Protein AF-0000000084994428 (afdb_homodimer)

Sequence (404 aa):
MSQIVPEIYVPPLRFSMVQPSLYRGAYPREVNFKFLETLQLKTIISLTPNPITKETDPELYNFAKENQIQLIHLECAQSGKGKKRGVPLDYEIAIQGLQYIIHNQYQPVYVHCYNGGQVTSLMVACLRKLQFWSAISIFNEFINFTTNITVNDRSFVDGFHGEIHINHDDKVDWLWVGVSKHVVGHHPKFQFIDKNKSMNSIMSQIVPEIYVPPLRFSMVQPSLYRGAYPREVNFKFLETLQLKTIISLTPNPITKETDPELYNFAKENQIQLIHLECAQSGKGKKRGVPLDYEIAIQGLQYIIHNQYQPVYVHCYNGGQVTSLMVACLRKLQFWSAISIFNEFINFTTNITVNDRSFVDGFHGEIHINHDDKVDWLWVGVSKHVVGHHPKFQFIDKNKSMNSI

Nearest PDB structures (foldseek):
  7moe-assembly2_B  TM=9.541E-01  e=5.232E-15  Arabidopsis thaliana
  7mod-assembly1_A  TM=9.399E-01  e=3.797E-15  Arabidopsis thaliana
  7moj-assembly2_B  TM=9.409E-01  e=4.316E-15  Arabidopsis thaliana
  7mom-assembly1_A  TM=9.406E-01  e=2.011E-14  Arabidopsis thaliana
  6byf-assembly3_C  TM=9.256E-01  e=1.065E-13  Saccharomyces cerevisiae S288C

Radius of gyration: 21.97 Å; Cα contacts (8 Å, |Δi|>4): 698; chains: 2; bounding box: 67×73×59 Å

pLDDT: mean 89.73, std 15.8, range [27.36, 98.94]

InterPro domains:
  IPR004861 Atypical dual-specificity phosphatase Siw14-like [PF03162] (9-175)
  IPR029021 Protein-tyrosine phosphatase-like [G3DSA:3.90.190.10] (9-162)
  IPR029021 Protein-tyrosine phosphatase-like [SSF52799] (10-150)

Organism: Candida dubliniensis (strain CD36 / ATCC MYA-646 / CBS 7987 / NCPF 3949 / NRRL Y-17841) (NCBI:txid573826)

Solvent-accessible surface area (backbone atoms only — not comparable to full-atom values): 22190 Å² total; per-residue (Å²): 128,81,76,74,70,63,82,62,30,29,64,35,53,65,51,44,40,74,47,86,57,30,32,37,14,15,50,74,49,78,75,18,45,72,37,50,58,60,62,59,41,33,24,36,40,38,45,31,70,66,67,82,33,69,85,76,33,42,66,60,35,49,52,28,58,76,60,64,28,45,80,42,69,44,76,17,57,60,86,68,90,85,41,66,87,74,35,45,66,53,62,69,57,46,47,55,52,46,49,52,71,47,25,45,92,37,52,22,32,38,39,20,15,76,65,16,25,68,68,36,33,50,50,52,35,48,51,36,50,76,61,35,39,31,69,68,48,39,51,54,55,36,43,36,55,29,95,67,79,51,71,48,55,52,50,50,57,74,61,54,54,49,72,44,70,40,47,80,91,39,42,39,79,73,68,53,58,90,51,50,69,69,48,59,73,58,37,91,52,44,44,78,42,59,54,76,63,56,62,66,76,102,129,82,76,77,69,64,82,64,31,29,63,37,53,65,49,44,40,72,47,86,57,30,32,39,14,16,49,74,49,78,76,17,45,71,36,52,58,58,64,58,42,33,24,36,38,37,46,31,68,67,67,80,32,70,84,76,33,41,66,60,35,48,53,28,58,76,59,63,29,46,79,42,69,42,77,17,59,60,86,70,86,86,38,67,86,74,35,46,67,52,62,69,57,46,46,54,52,46,49,52,72,48,25,46,91,37,51,22,32,39,38,20,15,75,65,17,23,65,68,34,33,51,50,52,36,49,51,37,52,75,60,35,40,31,69,68,49,38,50,54,55,38,42,35,54,28,96,68,79,52,72,50,54,51,50,50,56,72,63,55,54,49,74,44,70,41,47,81,92,40,42,40,80,74,68,52,59,89,53,53,68,69,47,59,75,58,37,92,50,44,46,78,42,58,55,76,64,58,62,65,76,103

Secondary structure (DSSP, 8-state):
-----PPPB-PPTT-EEEETTEEEESPP-GGGHHHHHTTT-SEEEE-SSS---TTT-HHHHHHHHHTTPEEEE-----SSTT-GGG-S--HHHHHHHHHHHTBGGG-SEEEE-SSSSHHHHHHHHHHHHHTTB-HHHHHHHHHHS-S---HHHHHHHHH--EEEEE-TTTB-TTTTTT--HHHHHT-SSEEEEEHHHHSTT-/-----PPPB-PPTT-EEEETTEEEESPP-GGGHHHHHTTT-SEEEEEESS---TTT-HHHHHHHHHTTPEEEEEE---SSTT-GGG-S--HHHHHHHHHHHTBGGG-SEEEE-SSSSHHHHHHHHHHHHHTTB-HHHHHHHHHHS-S---HHHHHHHHH--EEEEE-TTTB-TTTTTT--HHHHHT-SSEEEEETTTTTTT-

Structure (mmCIF, N/CA/C/O backbone):
data_AF-0000000084994428-model_v1
#
loop_
_entity.id
_entity.type
_entity.pdbx_description
1 polymer Protein-tyrosine-phosphatase
#
loop_
_atom_site.group_PDB
_atom_site.id
_atom_site.type_symbol
_atom_site.label_atom_id
_atom_site.label_alt_id
_atom_site.label_comp_id
_atom_site.label_asym_id
_atom_site.label_entity_id
_atom_site.label_seq_id
_atom_site.pdbx_PDB_ins_code
_atom_site.Cartn_x
_atom_site.Cartn_y
_atom_site.Cartn_z
_atom_site.occupancy
_atom_site.B_iso_or_equiv
_atom_site.auth_seq_id
_atom_site.auth_comp_id
_atom_site.auth_asym_id
_atom_site.auth_atom_id
_atom_site.pdbx_PDB_model_num
ATOM 1 N N . MET A 1 1 ? 35.781 16.734 4.363 1 30.73 1 MET A N 1
ATOM 2 C CA . MET A 1 1 ? 34.781 15.93 5.066 1 30.73 1 MET A CA 1
ATOM 3 C C . MET A 1 1 ? 33.844 15.242 4.082 1 30.73 1 MET A C 1
ATOM 5 O O . MET A 1 1 ? 33.188 15.906 3.279 1 30.73 1 MET A O 1
ATOM 9 N N . SER A 1 2 ? 34.125 14.094 3.688 1 37.88 2 SER A N 1
ATOM 10 C CA . SER A 1 2 ? 33.5 13.391 2.57 1 37.88 2 SER A CA 1
ATOM 11 C C . SER A 1 2 ? 32 13.359 2.711 1 37.88 2 SER A C 1
ATOM 13 O O . SER A 1 2 ? 31.469 12.953 3.75 1 37.88 2 SER A O 1
ATOM 15 N N . GLN A 1 3 ? 31.25 14.234 2.182 1 42.91 3 GLN A N 1
ATOM 16 C CA . GLN A 1 3 ? 29.797 14.328 2.232 1 42.91 3 GLN A CA 1
ATOM 17 C C . GLN A 1 3 ? 29.156 12.969 1.994 1 42.91 3 GLN A C 1
ATOM 19 O O . GLN A 1 3 ? 29.266 12.406 0.904 1 42.91 3 GLN A O 1
ATOM 24 N N . ILE A 1 4 ? 29.25 12.062 2.926 1 49.28 4 ILE A N 1
ATOM 25 C CA . ILE A 1 4 ? 28.594 10.766 2.775 1 49.28 4 ILE A CA 1
ATOM 26 C C . ILE A 1 4 ? 27.156 10.961 2.293 1 49.28 4 ILE A C 1
ATOM 28 O O . ILE A 1 4 ? 26.344 11.555 2.992 1 49.28 4 ILE A O 1
ATOM 32 N N . VAL A 1 5 ? 27.047 11.102 1.068 1 52.62 5 VAL A N 1
ATOM 33 C CA . VAL A 1 5 ? 25.719 11.141 0.458 1 52.62 5 VAL A CA 1
ATOM 34 C C . VAL A 1 5 ? 24.938 9.875 0.832 1 52.62 5 VAL A C 1
ATOM 36 O O . VAL A 1 5 ? 25.391 8.758 0.555 1 52.62 5 VAL A O 1
ATOM 39 N N . PRO A 1 6 ? 24.016 10.016 1.7 1 60.22 6 PRO A N 1
ATOM 40 C CA . PRO A 1 6 ? 23.266 8.828 2.117 1 60.22 6 PRO A CA 1
ATOM 41 C C . PRO A 1 6 ? 22.766 7.996 0.935 1 60.22 6 PRO A C 1
ATOM 43 O O . PRO A 1 6 ? 22.562 8.531 -0.155 1 60.22 6 PRO A O 1
ATOM 46 N N . GLU A 1 7 ? 22.969 6.711 0.986 1 72.81 7 GLU A N 1
ATOM 47 C CA . GLU A 1 7 ? 22.453 5.816 -0.048 1 72.81 7 GLU A CA 1
ATOM 48 C C . GLU A 1 7 ? 20.984 6.07 -0.314 1 72.81 7 GLU A C 1
ATOM 50 O O . GLU A 1 7 ? 20.188 6.227 0.622 1 72.81 7 GLU A O 1
ATOM 55 N N . ILE A 1 8 ? 20.531 6.477 -1.466 1 90 8 ILE A N 1
ATOM 56 C CA . ILE A 1 8 ? 19.203 6.773 -1.997 1 90 8 ILE A CA 1
ATOM 57 C C . ILE A 1 8 ? 18.5 5.477 -2.354 1 90 8 ILE A C 1
ATOM 59 O O . ILE A 1 8 ? 19.094 4.574 -2.947 1 90 8 ILE A O 1
ATOM 63 N N . TYR A 1 9 ? 17.328 5.371 -1.815 1 95.12 9 TYR A N 1
ATOM 64 C CA . TYR A 1 9 ? 16.531 4.172 -2.084 1 95.12 9 TYR A CA 1
ATOM 65 C C . TYR A 1 9 ? 15.766 4.309 -3.391 1 95.12 9 TYR A C 1
ATOM 67 O O . TYR A 1 9 ? 15.164 5.352 -3.658 1 95.12 9 TYR A O 1
ATOM 75 N N . VAL A 1 10 ? 15.805 3.256 -4.176 1 97.75 10 VAL A N 1
ATOM 76 C CA . VAL A 1 10 ? 15.086 3.178 -5.445 1 97.75 10 VAL A CA 1
ATOM 77 C C . VAL A 1 10 ? 14.219 1.921 -5.473 1 97.75 10 VAL A C 1
ATOM 79 O O . VAL A 1 10 ? 14.68 0.854 -5.891 1 97.75 10 VAL A O 1
ATOM 82 N N . PRO A 1 11 ? 12.992 2.012 -5.035 1 98.12 11 PRO A N 1
ATOM 83 C CA . PRO A 1 11 ? 12.117 0.849 -5.168 1 98.12 11 PRO A CA 1
ATOM 84 C C . PRO A 1 11 ? 11.883 0.45 -6.625 1 98.12 11 PRO A C 1
ATOM 86 O O . PRO A 1 11 ? 12.102 1.258 -7.531 1 98.12 11 PRO A O 1
ATOM 89 N N . PRO A 1 12 ? 11.523 -0.781 -6.809 1 98.44 12 PRO A N 1
ATOM 90 C CA . PRO A 1 12 ? 11.141 -1.149 -8.172 1 98.44 12 PRO A CA 1
ATOM 91 C C . PRO A 1 12 ? 9.984 -0.306 -8.711 1 98.44 12 PRO A C 1
ATOM 93 O O . PRO A 1 12 ? 9.188 0.227 -7.934 1 98.44 12 PRO A O 1
ATOM 96 N N . LEU A 1 13 ? 9.906 -0.212 -10.016 1 97.19 13 LEU A N 1
ATOM 97 C CA . LEU A 1 13 ? 8.797 0.493 -10.656 1 97.19 13 LEU A CA 1
ATOM 98 C C . LEU A 1 13 ? 7.461 -0.057 -10.18 1 97.19 13 LEU A C 1
ATOM 100 O O . LEU A 1 13 ? 7.285 -1.273 -10.078 1 97.19 13 LEU A O 1
ATOM 104 N N . ARG A 1 14 ? 6.492 0.838 -9.836 1 96.88 14 ARG A N 1
ATOM 105 C CA . ARG A 1 14 ? 5.133 0.516 -9.406 1 96.88 14 ARG A CA 1
ATOM 106 C C . ARG A 1 14 ? 5.145 -0.258 -8.094 1 96.88 14 ARG A C 1
ATOM 108 O O . ARG A 1 14 ? 4.277 -1.102 -7.852 1 96.88 14 ARG A O 1
ATOM 115 N N . PHE A 1 15 ? 6.164 -0.01 -7.355 1 98.5 15 PHE A N 1
ATOM 116 C CA . PHE A 1 15 ? 6.23 -0.6 -6.023 1 98.5 15 PHE A CA 1
ATOM 117 C C . PHE A 1 15 ? 5.09 -0.086 -5.148 1 98.5 15 PHE A C 1
ATOM 119 O O . PHE A 1 15 ? 4.777 1.105 -5.168 1 98.5 15 PHE A O 1
ATOM 126 N N . SER A 1 16 ? 4.531 -0.97 -4.355 1 98.25 16 SER A N 1
ATOM 127 C CA . SER A 1 16 ? 3.523 -0.595 -3.371 1 98.25 16 SER A CA 1
ATOM 128 C C . SER A 1 16 ? 3.371 -1.669 -2.299 1 98.25 16 SER A C 1
ATOM 130 O O . SER A 1 16 ? 3.578 -2.854 -2.566 1 98.25 16 SER A O 1
ATOM 132 N N . MET A 1 17 ? 3.086 -1.23 -1.151 1 98.38 17 MET A N 1
ATOM 133 C CA . MET A 1 17 ? 2.654 -2.17 -0.12 1 98.38 17 MET A CA 1
ATOM 134 C C . MET A 1 17 ? 1.171 -2.492 -0.264 1 98.38 17 MET A C 1
ATOM 136 O O . MET A 1 17 ? 0.335 -1.587 -0.289 1 98.38 17 MET A O 1
ATOM 140 N N . VAL A 1 18 ? 0.851 -3.738 -0.378 1 98.62 18 VAL A N 1
ATOM 141 C CA . VAL A 1 18 ? -0.523 -4.184 -0.583 1 98.62 18 VAL A CA 1
ATOM 142 C C . VAL A 1 18 ? -1.185 -4.457 0.767 1 98.62 18 VAL A C 1
ATOM 144 O O . VAL A 1 18 ? -2.326 -4.055 0.999 1 98.62 18 VAL A O 1
ATOM 147 N N . GLN A 1 19 ? -0.523 -5.168 1.596 1 98.25 19 GLN A N 1
ATOM 148 C CA . GLN A 1 19 ? -0.841 -5.562 2.965 1 98.25 19 GLN A CA 1
ATOM 149 C C . GLN A 1 19 ? 0.418 -5.633 3.822 1 98.25 19 GLN A C 1
ATOM 151 O O . GLN A 1 19 ? 1.534 -5.613 3.301 1 98.25 19 GLN A O 1
ATOM 156 N N . PRO A 1 20 ? 0.237 -5.625 5.129 1 97.12 20 PRO A N 1
ATOM 157 C CA . PRO A 1 20 ? 1.444 -5.848 5.93 1 97.12 20 PRO A CA 1
ATOM 158 C C . PRO A 1 20 ? 2.246 -7.059 5.461 1 97.12 20 PRO A C 1
ATOM 160 O O . PRO A 1 20 ? 1.717 -8.172 5.41 1 97.12 20 PRO A O 1
ATOM 163 N N . SER A 1 21 ? 3.475 -6.832 5.055 1 97.69 21 SER A N 1
ATOM 164 C CA . SER A 1 21 ? 4.441 -7.852 4.66 1 97.69 21 SER A CA 1
ATOM 165 C C . SER A 1 21 ? 4.137 -8.391 3.266 1 97.69 21 SER A C 1
ATOM 167 O O . SER A 1 21 ? 4.574 -9.484 2.91 1 97.69 21 SER A O 1
ATOM 169 N N . LEU A 1 22 ? 3.283 -7.727 2.535 1 98.81 22 LEU A N 1
ATOM 170 C CA . LEU A 1 22 ? 3.023 -8.062 1.138 1 98.81 22 LEU A CA 1
ATOM 171 C C . LEU A 1 22 ? 3.266 -6.852 0.238 1 98.81 22 LEU A C 1
ATOM 173 O O . LEU A 1 22 ? 2.619 -5.816 0.396 1 98.81 22 LEU A O 1
ATOM 177 N N . TYR A 1 23 ? 4.152 -7.074 -0.724 1 98.88 23 TYR A N 1
ATOM 178 C CA . TYR A 1 23 ? 4.543 -5.992 -1.62 1 98.88 23 TYR A CA 1
ATOM 179 C C . TYR A 1 23 ? 4.375 -6.406 -3.078 1 98.88 23 TYR A C 1
ATOM 181 O O . TYR A 1 23 ? 4.453 -7.59 -3.408 1 98.88 23 TYR A O 1
ATOM 189 N N . ARG A 1 24 ? 4.148 -5.395 -3.893 1 98.81 24 ARG A N 1
ATOM 190 C CA . ARG A 1 24 ? 4.004 -5.625 -5.324 1 98.81 24 ARG A CA 1
ATOM 191 C C . ARG A 1 24 ? 4.895 -4.676 -6.121 1 98.81 24 ARG A C 1
ATOM 193 O O . ARG A 1 24 ? 5.285 -3.615 -5.625 1 98.81 24 ARG A O 1
ATOM 200 N N . GLY A 1 25 ? 5.18 -5.07 -7.371 1 98.5 25 GLY A N 1
ATOM 201 C CA . GLY A 1 25 ? 5.891 -4.145 -8.242 1 98.5 25 GLY A CA 1
ATOM 202 C C . GLY A 1 25 ? 6.41 -4.797 -9.508 1 98.5 25 GLY A C 1
ATOM 203 O O . GLY A 1 25 ? 5.848 -5.793 -9.977 1 98.5 25 GLY A O 1
ATOM 204 N N . ALA A 1 26 ? 7.402 -4.137 -10.062 1 98.38 26 ALA A N 1
ATOM 205 C CA . ALA A 1 26 ? 8.031 -4.59 -11.297 1 98.38 26 ALA A CA 1
ATOM 206 C C . ALA A 1 26 ? 9.234 -5.484 -11.008 1 98.38 26 ALA A C 1
ATOM 208 O O . ALA A 1 26 ? 9.602 -5.684 -9.844 1 98.38 26 ALA A O 1
ATOM 209 N N . TYR A 1 27 ? 9.727 -6.008 -12.062 1 98.69 27 TYR A N 1
ATOM 210 C CA . TYR A 1 27 ? 10.914 -6.852 -12.008 1 98.69 27 TYR A CA 1
ATOM 211 C C . TYR A 1 27 ? 12.07 -6.125 -11.336 1 98.69 27 TYR A C 1
ATOM 213 O O . TYR A 1 27 ? 12.461 -5.031 -11.766 1 98.69 27 TYR A O 1
ATOM 221 N N . PRO A 1 28 ? 12.625 -6.699 -10.297 1 98.69 28 PRO A N 1
ATOM 222 C CA . PRO A 1 28 ? 13.719 -6.031 -9.602 1 98.69 28 PRO A CA 1
ATOM 223 C C . PRO A 1 28 ? 14.992 -5.949 -10.445 1 98.69 28 PRO A C 1
ATOM 225 O O . PRO A 1 28 ? 15.352 -6.914 -11.125 1 98.69 28 PRO A O 1
ATOM 228 N N . ARG A 1 29 ? 15.57 -4.844 -10.375 1 98.12 29 ARG A N 1
ATOM 229 C CA . ARG A 1 29 ? 16.875 -4.613 -10.977 1 98.12 29 ARG A CA 1
ATOM 230 C C . ARG A 1 29 ? 17.906 -4.254 -9.914 1 98.12 29 ARG A C 1
ATOM 232 O O . ARG A 1 29 ? 17.562 -3.998 -8.758 1 98.12 29 ARG A O 1
ATOM 239 N N . GLU A 1 30 ? 19.172 -4.238 -10.242 1 98.06 30 GLU A N 1
ATOM 240 C CA . GLU A 1 30 ? 20.266 -4.016 -9.297 1 98.06 30 GLU A CA 1
ATOM 241 C C . GLU A 1 30 ? 20.062 -2.721 -8.516 1 98.06 30 GLU A C 1
ATOM 243 O O . GLU A 1 30 ? 20.328 -2.666 -7.312 1 98.06 30 GLU A O 1
ATOM 248 N N . VAL A 1 31 ? 19.594 -1.696 -9.18 1 97.56 31 VAL A N 1
ATOM 249 C CA . VAL A 1 31 ? 19.422 -0.388 -8.562 1 97.56 31 VAL A CA 1
ATOM 250 C C . VAL A 1 31 ? 18.375 -0.485 -7.441 1 97.56 31 VAL A C 1
ATOM 252 O O . VAL A 1 31 ? 18.312 0.388 -6.574 1 97.56 31 VAL A O 1
ATOM 255 N N . ASN A 1 32 ? 17.531 -1.566 -7.457 1 98.44 32 ASN A N 1
ATOM 256 C CA . ASN A 1 32 ? 16.469 -1.723 -6.484 1 98.44 32 ASN A CA 1
ATOM 257 C C . ASN A 1 32 ? 16.938 -2.496 -5.254 1 98.44 32 ASN A C 1
ATOM 259 O O . ASN A 1 32 ? 16.219 -2.574 -4.254 1 98.44 32 ASN A O 1
ATOM 263 N N . PHE A 1 33 ? 18.094 -3.119 -5.305 1 98.12 33 PHE A N 1
ATOM 264 C CA . PHE A 1 33 ? 18.469 -4.141 -4.332 1 98.12 33 PHE A CA 1
ATOM 265 C C . PHE A 1 33 ? 18.641 -3.529 -2.947 1 98.12 33 PHE A C 1
ATOM 267 O O . PHE A 1 33 ? 18.219 -4.113 -1.949 1 98.12 33 PHE A O 1
ATOM 274 N N . LYS A 1 34 ? 19.266 -2.367 -2.875 1 96.06 34 LYS A N 1
ATOM 275 C CA . LYS A 1 34 ? 19.453 -1.729 -1.575 1 96.06 34 LYS A CA 1
ATOM 276 C C . LYS A 1 34 ? 18.109 -1.473 -0.89 1 96.06 34 LYS A C 1
ATOM 278 O O . LYS A 1 34 ? 17.969 -1.698 0.313 1 96.06 34 LYS A O 1
ATOM 283 N N . PHE A 1 35 ? 17.172 -0.994 -1.654 1 97.69 35 PHE A N 1
ATOM 284 C CA . PHE A 1 35 ? 15.82 -0.788 -1.132 1 97.69 35 PHE A CA 1
ATOM 285 C C . PHE A 1 35 ? 15.195 -2.111 -0.71 1 97.69 35 PHE A C 1
ATOM 287 O O . PHE A 1 35 ? 14.641 -2.219 0.384 1 97.69 35 PHE A O 1
ATOM 294 N N . LEU A 1 36 ? 15.305 -3.148 -1.552 1 98.38 36 LEU A N 1
ATOM 295 C CA . LEU A 1 36 ? 14.664 -4.434 -1.298 1 98.38 36 LEU A CA 1
ATOM 296 C C . LEU A 1 36 ? 15.242 -5.09 -0.047 1 98.38 36 LEU A C 1
ATOM 298 O O . LEU A 1 36 ? 14.531 -5.801 0.667 1 98.38 36 LEU A O 1
ATOM 302 N N . GLU A 1 37 ? 16.5 -4.836 0.28 1 97.19 37 GLU A N 1
ATOM 303 C CA . GLU A 1 37 ? 17.109 -5.363 1.492 1 97.19 37 GLU A CA 1
ATOM 304 C C . GLU A 1 37 ? 16.375 -4.887 2.74 1 97.19 37 GLU A C 1
ATOM 306 O O . GLU A 1 37 ? 16.281 -5.621 3.729 1 97.19 37 GLU A O 1
ATOM 311 N N . THR A 1 38 ? 15.836 -3.697 2.646 1 96.06 38 THR A N 1
ATOM 312 C CA . THR A 1 38 ? 15.188 -3.129 3.82 1 96.06 38 THR A CA 1
ATOM 313 C C . THR A 1 38 ? 13.883 -3.867 4.125 1 96.06 38 THR A C 1
ATOM 315 O O . THR A 1 38 ? 13.359 -3.781 5.238 1 96.06 38 THR A O 1
ATOM 318 N N . LEU A 1 39 ? 13.32 -4.594 3.189 1 97.62 39 LEU A N 1
ATOM 319 C CA . LEU A 1 39 ? 12.039 -5.266 3.35 1 97.62 39 LEU A CA 1
ATOM 320 C C . LEU A 1 39 ? 12.219 -6.629 4.008 1 97.62 39 LEU A C 1
ATOM 322 O O . LEU A 1 39 ? 11.242 -7.238 4.457 1 97.62 39 LEU A O 1
ATOM 326 N N . GLN A 1 40 ? 13.492 -7.117 3.977 1 97.81 40 GLN A N 1
ATOM 327 C CA . GLN A 1 40 ? 13.805 -8.414 4.559 1 97.81 40 GLN A CA 1
ATOM 328 C C . GLN A 1 40 ? 12.867 -9.492 4.027 1 97.81 40 GLN A C 1
ATOM 330 O O . GLN A 1 40 ? 12.289 -10.266 4.805 1 97.81 40 GLN A O 1
ATOM 335 N N . LEU A 1 41 ? 12.781 -9.555 2.771 1 98.75 41 LEU A N 1
ATOM 336 C CA . LEU A 1 41 ? 11.883 -10.469 2.088 1 98.75 41 LEU A CA 1
ATOM 337 C C . LEU A 1 41 ? 12.258 -11.922 2.383 1 98.75 41 LEU A C 1
ATOM 339 O O . LEU A 1 41 ? 13.438 -12.25 2.475 1 98.75 41 LEU A O 1
ATOM 343 N N . LYS A 1 42 ? 11.273 -12.727 2.479 1 98.88 42 LYS A N 1
ATOM 344 C CA . LYS A 1 42 ? 11.469 -14.172 2.529 1 98.88 42 LYS A CA 1
ATOM 345 C C . LYS A 1 42 ? 11.188 -14.812 1.171 1 98.88 42 LYS A C 1
ATOM 347 O O . LYS A 1 42 ? 11.805 -15.82 0.818 1 98.88 42 LYS A O 1
ATOM 352 N N . THR A 1 43 ? 10.266 -14.227 0.416 1 98.94 43 THR A N 1
ATOM 353 C CA . THR A 1 43 ? 9.82 -14.82 -0.843 1 98.94 43 THR A CA 1
ATOM 354 C C . THR A 1 43 ? 9.68 -13.75 -1.923 1 98.94 43 THR A C 1
ATOM 356 O O . THR A 1 43 ? 9.156 -12.664 -1.662 1 98.94 43 THR A O 1
ATOM 359 N N . ILE A 1 44 ? 10.148 -14.023 -3.076 1 98.94 44 ILE A N 1
ATOM 360 C CA . ILE A 1 44 ? 9.828 -13.273 -4.285 1 98.94 44 ILE A CA 1
ATOM 361 C C . ILE A 1 44 ? 9.055 -14.164 -5.258 1 98.94 44 ILE A C 1
ATOM 363 O O . ILE A 1 44 ? 9.516 -15.25 -5.621 1 98.94 44 ILE A O 1
ATOM 367 N N . ILE A 1 45 ? 7.891 -13.773 -5.594 1 98.88 45 ILE A N 1
ATOM 368 C CA . ILE A 1 45 ? 7.078 -14.461 -6.59 1 98.88 45 ILE A CA 1
ATOM 369 C C . ILE A 1 45 ? 7.199 -13.75 -7.938 1 98.88 45 ILE A C 1
ATOM 371 O O . ILE A 1 45 ? 6.816 -12.586 -8.07 1 98.88 45 ILE A O 1
ATOM 375 N N . SER A 1 46 ? 7.672 -14.469 -8.906 1 98.69 46 SER A N 1
ATOM 376 C CA . SER A 1 46 ? 7.852 -13.914 -10.242 1 98.69 46 SER A CA 1
ATOM 377 C C . SER A 1 46 ? 6.773 -14.414 -11.203 1 98.69 46 SER A C 1
ATOM 379 O O . SER A 1 46 ? 6.715 -15.609 -11.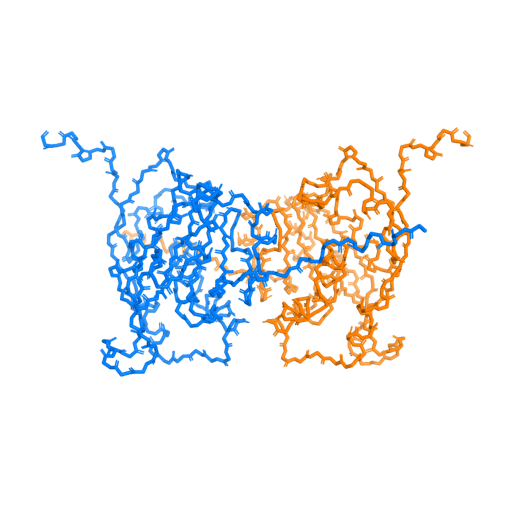508 1 98.69 46 SER A O 1
ATOM 381 N N . LEU A 1 47 ? 5.93 -13.539 -11.625 1 97.81 47 LEU A N 1
ATOM 382 C CA . LEU A 1 47 ? 4.945 -13.805 -12.672 1 97.81 47 LEU A CA 1
ATOM 383 C C . LEU A 1 47 ? 5.508 -13.453 -14.047 1 97.81 47 LEU A C 1
ATOM 385 O O . LEU A 1 47 ? 5.16 -12.422 -14.617 1 97.81 47 LEU A O 1
ATOM 389 N N . THR A 1 48 ? 6.344 -14.289 -14.547 1 96.31 48 THR A N 1
ATOM 390 C CA . THR A 1 48 ? 7.082 -14.039 -15.781 1 96.31 48 THR A CA 1
ATOM 391 C C . THR A 1 48 ? 7.102 -15.281 -16.672 1 96.31 48 THR A C 1
ATOM 393 O O . THR A 1 48 ? 6.859 -16.391 -16.188 1 96.31 48 THR A O 1
ATOM 396 N N . PRO A 1 49 ? 7.367 -15.133 -17.953 1 93.88 49 PRO A N 1
ATOM 397 C CA . PRO A 1 49 ? 7.422 -16.297 -18.844 1 93.88 49 PRO A CA 1
ATOM 398 C C . PRO A 1 49 ? 8.562 -17.25 -18.5 1 93.88 49 PRO A C 1
ATOM 400 O O . PRO A 1 49 ? 8.438 -18.453 -18.688 1 93.88 49 PRO A O 1
ATOM 403 N N . ASN A 1 50 ? 9.703 -16.688 -17.984 1 94.19 50 ASN A N 1
ATOM 404 C CA . ASN A 1 50 ? 10.883 -17.5 -17.688 1 94.19 50 ASN A CA 1
ATOM 405 C C . ASN A 1 50 ? 11.297 -17.375 -16.234 1 94.19 50 ASN A C 1
ATOM 407 O O . ASN A 1 50 ? 11.148 -16.312 -15.633 1 94.19 50 ASN A O 1
ATOM 411 N N . PRO A 1 51 ? 11.875 -18.438 -15.703 1 96.06 51 PRO A N 1
ATOM 412 C CA . PRO A 1 51 ? 12.312 -18.391 -14.305 1 96.06 51 PRO A CA 1
ATOM 413 C C . PRO A 1 51 ? 13.602 -17.594 -14.117 1 96.06 51 PRO A C 1
ATOM 415 O O . PRO A 1 51 ? 14.367 -17.422 -15.07 1 96.06 51 PRO A O 1
ATOM 418 N N . ILE A 1 52 ? 13.773 -17.094 -12.906 1 97 52 ILE A N 1
ATOM 419 C CA . ILE A 1 52 ? 15.023 -16.453 -12.508 1 97 52 ILE A CA 1
ATOM 420 C C . ILE A 1 52 ? 16.016 -17.516 -12.055 1 97 52 ILE A C 1
ATOM 422 O O . ILE A 1 52 ? 15.797 -18.219 -11.062 1 97 52 ILE A O 1
ATOM 426 N N . THR A 1 53 ? 17.078 -17.688 -12.742 1 97.69 53 THR A N 1
ATOM 427 C CA . THR A 1 53 ? 18.141 -18.641 -12.445 1 97.69 53 THR A CA 1
ATOM 428 C C . THR A 1 53 ? 19.5 -17.953 -12.539 1 97.69 53 THR A C 1
ATOM 430 O O . THR A 1 53 ? 19.594 -16.797 -12.953 1 97.69 53 THR A O 1
ATOM 433 N N . LYS A 1 54 ? 20.484 -18.688 -12.086 1 97.5 54 LYS A N 1
ATOM 434 C CA . LYS A 1 54 ? 21.828 -18.172 -12.203 1 97.5 54 LYS A CA 1
ATOM 435 C C . LYS A 1 54 ? 22.172 -17.844 -13.656 1 97.5 54 LYS A C 1
ATOM 437 O O . LYS A 1 54 ? 22.938 -16.906 -13.93 1 97.5 54 LYS A O 1
ATOM 442 N N . GLU A 1 55 ? 21.609 -18.531 -14.586 1 97.31 55 GLU A N 1
ATOM 443 C CA . GLU A 1 55 ? 21.875 -18.375 -16.016 1 97.31 55 GLU A CA 1
ATOM 444 C C . GLU A 1 55 ? 21.062 -17.219 -16.594 1 97.31 55 GLU A C 1
ATOM 446 O O . GLU A 1 55 ? 21.594 -16.406 -17.359 1 97.31 55 GLU A O 1
ATOM 451 N N . THR A 1 56 ? 19.781 -17.078 -16.266 1 96.44 56 THR A N 1
ATOM 452 C CA . THR A 1 56 ? 18.891 -16.125 -16.906 1 96.44 56 THR A CA 1
ATOM 453 C C . THR A 1 56 ? 19.062 -14.734 -16.297 1 96.44 56 THR A C 1
ATOM 455 O O . THR A 1 56 ? 18.906 -13.719 -16.969 1 96.44 56 THR A O 1
ATOM 458 N N . ASP A 1 57 ? 19.312 -14.664 -14.984 1 98 57 ASP A N 1
ATOM 459 C CA . ASP A 1 57 ? 19.531 -13.406 -14.281 1 98 57 ASP A CA 1
ATOM 460 C C . ASP A 1 57 ? 20.422 -13.602 -13.055 1 98 57 ASP A C 1
ATOM 462 O O . ASP A 1 57 ? 19.938 -13.672 -11.93 1 98 57 ASP A O 1
ATOM 466 N N . PRO A 1 58 ? 21.688 -13.641 -13.273 1 98.25 58 PRO A N 1
ATOM 467 C CA . PRO A 1 58 ? 22.625 -13.914 -12.172 1 98.25 58 PRO A CA 1
ATOM 468 C C . PRO A 1 58 ? 22.547 -12.867 -11.062 1 98.25 58 PRO A C 1
ATOM 470 O O . PRO A 1 58 ? 22.734 -13.195 -9.883 1 98.25 58 PRO A O 1
ATOM 473 N N . GLU A 1 59 ? 22.328 -11.648 -11.383 1 98.44 59 GLU A N 1
ATOM 474 C CA . GLU A 1 59 ? 22.297 -10.586 -10.383 1 98.44 59 GLU A CA 1
ATOM 475 C C . GLU A 1 59 ? 21.156 -10.781 -9.391 1 98.44 59 GLU A C 1
ATOM 477 O O . GLU A 1 59 ? 21.391 -10.82 -8.18 1 98.44 59 GLU A O 1
ATOM 482 N N . LEU A 1 60 ? 19.953 -10.93 -9.898 1 98.69 60 LEU A N 1
ATOM 483 C CA . LEU A 1 60 ? 18.812 -11.109 -9.008 1 98.69 60 LEU A CA 1
ATOM 484 C C . LEU A 1 60 ? 18.891 -12.453 -8.289 1 98.69 60 LEU A C 1
ATOM 486 O O . LEU A 1 60 ? 18.516 -12.555 -7.113 1 98.69 60 LEU A O 1
ATOM 490 N N . TYR A 1 61 ? 19.359 -13.43 -9 1 98.69 61 TYR A N 1
ATOM 491 C CA . TYR A 1 61 ? 19.516 -14.75 -8.398 1 98.69 61 TYR A CA 1
ATOM 492 C C . TYR A 1 61 ? 20.469 -14.68 -7.203 1 98.69 61 TYR A C 1
ATOM 494 O O . TYR A 1 61 ? 20.156 -15.188 -6.125 1 98.69 61 TYR A O 1
ATOM 502 N N . ASN A 1 62 ? 21.594 -14.078 -7.379 1 98.69 62 ASN A N 1
ATOM 503 C CA . ASN A 1 62 ? 22.594 -13.969 -6.312 1 98.69 62 ASN A CA 1
ATOM 504 C C . ASN A 1 62 ? 22.094 -13.094 -5.168 1 98.69 62 ASN A C 1
ATOM 506 O O . ASN A 1 62 ? 22.344 -13.398 -3.998 1 98.69 62 ASN A O 1
ATOM 510 N N . PHE A 1 63 ? 21.438 -12.031 -5.512 1 98.75 63 PHE A N 1
ATOM 511 C CA . PHE A 1 63 ? 20.812 -11.195 -4.488 1 98.75 63 PHE A CA 1
ATOM 512 C C . PHE A 1 63 ? 19.891 -12.016 -3.596 1 98.75 63 PHE A C 1
ATOM 514 O O . PHE A 1 63 ? 19.969 -11.93 -2.369 1 98.75 63 PHE A O 1
ATOM 521 N N . ALA A 1 64 ? 19.016 -12.797 -4.246 1 98.81 64 ALA A N 1
ATOM 522 C CA . ALA A 1 64 ? 18.062 -13.633 -3.506 1 98.81 64 ALA A CA 1
ATOM 523 C C . ALA A 1 64 ? 18.797 -14.641 -2.631 1 98.81 64 ALA A C 1
ATOM 525 O O . ALA A 1 64 ? 18.469 -14.82 -1.457 1 98.81 64 ALA A O 1
ATOM 526 N N . LYS A 1 65 ? 19.766 -15.281 -3.166 1 98.38 65 LYS A N 1
ATOM 527 C CA . LYS A 1 65 ? 20.547 -16.281 -2.438 1 98.38 65 LYS A CA 1
ATOM 528 C C . LYS A 1 65 ? 21.25 -15.656 -1.236 1 98.38 65 LYS A C 1
ATOM 530 O O . LYS A 1 65 ? 21.172 -16.188 -0.124 1 98.38 65 LYS A O 1
ATOM 535 N N . GLU A 1 66 ? 21.844 -14.555 -1.445 1 98.38 66 GLU A N 1
ATOM 536 C CA . GLU A 1 66 ? 22.609 -13.883 -0.4 1 98.38 66 GLU A CA 1
ATOM 537 C C . GLU A 1 66 ? 21.703 -13.414 0.733 1 98.38 66 GLU A C 1
ATOM 539 O O . GLU A 1 66 ? 22.125 -13.359 1.891 1 98.38 66 GLU A O 1
ATOM 544 N N . ASN A 1 67 ? 20.5 -13.078 0.405 1 98.44 67 ASN A N 1
ATOM 545 C CA . ASN A 1 67 ? 19.562 -12.57 1.402 1 98.44 67 ASN A CA 1
ATOM 546 C C . ASN A 1 67 ? 18.594 -13.656 1.863 1 98.44 67 ASN A C 1
ATOM 548 O O . ASN A 1 67 ? 17.609 -13.367 2.553 1 98.44 67 ASN A O 1
ATOM 552 N N . GLN A 1 68 ? 18.828 -14.922 1.402 1 98.5 68 GLN A N 1
ATOM 553 C CA . GLN A 1 68 ? 18.047 -16.094 1.808 1 98.5 68 GLN A CA 1
ATOM 554 C C . GLN A 1 68 ? 16.578 -15.93 1.419 1 98.5 68 GLN A C 1
ATOM 556 O O . GLN A 1 68 ? 15.688 -16.219 2.221 1 98.5 68 GLN A O 1
ATOM 561 N N . ILE A 1 69 ? 16.391 -15.43 0.219 1 98.81 69 ILE A N 1
ATOM 562 C CA . ILE A 1 69 ? 15.055 -15.234 -0.329 1 98.81 69 ILE A CA 1
ATOM 563 C C . ILE A 1 69 ? 14.695 -16.406 -1.24 1 98.81 69 ILE A C 1
ATOM 565 O O . ILE A 1 69 ? 15.469 -16.781 -2.123 1 98.81 69 ILE A O 1
ATOM 569 N N . GLN A 1 70 ? 13.539 -17 -1.033 1 98.69 70 GLN A N 1
ATOM 570 C CA . GLN A 1 70 ? 13.023 -18.031 -1.922 1 98.69 70 GLN A CA 1
ATOM 571 C C . GLN A 1 70 ? 12.453 -17.422 -3.201 1 98.69 70 GLN A C 1
ATOM 573 O O . GLN A 1 70 ? 11.625 -16.516 -3.146 1 98.69 70 GLN A O 1
ATOM 578 N N . LEU A 1 71 ? 12.906 -17.953 -4.328 1 98.75 71 LEU A N 1
ATOM 579 C CA . LEU A 1 71 ? 12.375 -17.516 -5.613 1 98.75 71 LEU A CA 1
ATOM 580 C C . LEU A 1 71 ? 11.305 -18.469 -6.113 1 98.75 71 LEU A C 1
ATOM 582 O O . LEU A 1 71 ? 11.562 -19.656 -6.312 1 98.75 71 LEU A O 1
ATOM 586 N N . ILE A 1 72 ? 10.102 -18 -6.254 1 98.69 72 ILE A N 1
ATOM 587 C CA . ILE A 1 72 ? 8.977 -18.75 -6.793 1 98.69 72 ILE A CA 1
ATOM 588 C C . ILE A 1 72 ? 8.648 -18.25 -8.195 1 98.69 72 ILE A C 1
ATOM 590 O O . ILE A 1 72 ? 8.422 -17.062 -8.398 1 98.69 72 ILE A O 1
ATOM 594 N N . HIS A 1 73 ? 8.688 -19.156 -9.086 1 98.25 73 HIS A N 1
ATOM 595 C CA . HIS A 1 73 ? 8.328 -18.797 -10.453 1 98.25 73 HIS A CA 1
ATOM 596 C C . HIS A 1 73 ? 6.945 -19.344 -10.812 1 98.25 73 HIS A C 1
ATOM 598 O O . HIS A 1 73 ? 6.688 -20.547 -10.672 1 98.25 73 HIS A O 1
ATOM 604 N N . LEU A 1 74 ? 6.105 -18.547 -11.211 1 97.56 74 LEU A N 1
ATOM 605 C CA . LEU A 1 74 ? 4.809 -18.891 -11.773 1 97.56 74 LEU A CA 1
ATOM 606 C C . LEU A 1 74 ? 4.703 -18.422 -13.227 1 97.56 74 LEU A C 1
ATOM 608 O O . LEU A 1 74 ? 4.645 -17.219 -13.484 1 97.56 74 LEU A O 1
ATOM 612 N N . GLU A 1 75 ? 4.652 -19.297 -14.078 1 94.44 75 GLU A N 1
ATOM 613 C CA . GLU A 1 75 ? 4.789 -19 -15.508 1 94.44 75 GLU A CA 1
ATOM 614 C C . GLU A 1 75 ? 3.547 -18.297 -16.047 1 94.44 75 GLU A C 1
ATOM 616 O O . GLU A 1 75 ? 2.441 -18.844 -15.969 1 94.44 75 GLU A O 1
ATOM 621 N N . CYS A 1 76 ? 3.773 -17.156 -16.453 1 89.31 76 CYS A N 1
ATOM 622 C CA . CYS A 1 76 ? 2.734 -16.375 -17.125 1 89.31 76 CYS A CA 1
ATOM 623 C C . CYS A 1 76 ? 3.186 -15.922 -18.5 1 89.31 76 CYS A C 1
ATOM 625 O O . CYS A 1 76 ? 4.375 -15.68 -18.719 1 89.31 76 CYS A O 1
ATOM 627 N N . ALA A 1 77 ? 2.254 -16.125 -19.406 1 70.19 77 ALA A N 1
ATOM 628 C CA . ALA A 1 77 ? 2.596 -15.727 -20.766 1 70.19 77 ALA A CA 1
ATOM 629 C C . ALA A 1 77 ? 2.709 -14.203 -20.875 1 70.19 77 ALA A C 1
ATOM 631 O O . ALA A 1 77 ? 2.164 -13.477 -20.047 1 70.19 77 ALA A O 1
ATOM 632 N N . GLN A 1 78 ? 3.703 -13.664 -21.797 1 57.09 78 GLN A N 1
ATOM 633 C CA . GLN A 1 78 ? 3.746 -12.227 -22.047 1 57.09 78 GLN A CA 1
ATOM 634 C C . GLN A 1 78 ? 2.42 -11.719 -22.609 1 57.09 78 GLN A C 1
ATOM 636 O O . GLN A 1 78 ? 1.68 -12.477 -23.234 1 57.09 78 GLN A O 1
ATOM 641 N N . SER A 1 79 ? 2 -10.539 -22.188 1 51.72 79 SER A N 1
ATOM 642 C CA . SER A 1 79 ? 0.889 -9.836 -22.812 1 51.72 79 SER A CA 1
ATOM 643 C C . SER A 1 79 ? 1.006 -9.859 -24.344 1 51.72 79 SER A C 1
ATOM 645 O O . SER A 1 79 ? 2.102 -9.719 -24.891 1 51.72 79 SER A O 1
ATOM 647 N N . GLY A 1 80 ? 0.13 -10.547 -25.141 1 45.75 80 GLY A N 1
ATOM 648 C CA . GLY A 1 80 ? 0.026 -10.555 -26.594 1 45.75 80 GLY A CA 1
ATOM 649 C C . GLY A 1 80 ? -0.22 -11.93 -27.172 1 45.75 80 GLY A C 1
ATOM 650 O O . GLY A 1 80 ? -1.087 -12.664 -26.688 1 45.75 80 GLY A O 1
ATOM 651 N N . LYS A 1 81 ? 1.008 -12.719 -27.781 1 45.25 81 LYS A N 1
ATOM 652 C CA . LYS A 1 81 ? 0.969 -13.875 -28.688 1 45.25 81 LYS A CA 1
ATOM 653 C C . LYS A 1 81 ? 0.722 -15.164 -27.906 1 45.25 81 LYS A C 1
ATOM 655 O O . LYS A 1 81 ? 1.399 -15.438 -26.922 1 45.25 81 LYS A O 1
ATOM 660 N N . GLY A 1 82 ? -0.55 -15.844 -28.031 1 46.81 82 GLY A N 1
ATOM 661 C CA . GLY A 1 82 ? -0.982 -17.188 -27.688 1 46.81 82 GLY A CA 1
ATOM 662 C C . GLY A 1 82 ? -1.673 -17.266 -26.328 1 46.81 82 GLY A C 1
ATOM 663 O O . GLY A 1 82 ? -1.655 -18.312 -25.688 1 46.81 82 GLY A O 1
ATOM 664 N N . LYS A 1 83 ? -2.082 -16.109 -25.828 1 54.81 83 LYS A N 1
ATOM 665 C CA . LYS A 1 83 ? -2.76 -15.961 -24.547 1 54.81 83 LYS A CA 1
ATOM 666 C C . LYS A 1 83 ? -4.066 -16.75 -24.531 1 54.81 83 LYS A C 1
ATOM 668 O O . LYS A 1 83 ? -4.875 -16.656 -25.453 1 54.81 83 LYS A O 1
ATOM 673 N N . LYS A 1 84 ? -4.227 -17.641 -23.672 1 53.59 84 LYS A N 1
ATOM 674 C CA . LYS A 1 84 ? -5.539 -18.203 -23.391 1 53.59 84 LYS A CA 1
ATOM 675 C C . LYS A 1 84 ? -6.5 -17.156 -22.844 1 53.59 84 LYS A C 1
ATOM 677 O O . LYS A 1 84 ? -6.152 -16.406 -21.922 1 53.59 84 LYS A O 1
ATOM 682 N N . ARG A 1 85 ? -7.633 -16.891 -23.578 1 58.75 85 ARG A N 1
ATOM 683 C CA . ARG A 1 85 ? -8.781 -16.031 -23.312 1 58.75 85 ARG A CA 1
ATOM 684 C C . ARG A 1 85 ? -8.383 -14.555 -23.312 1 58.75 85 ARG A C 1
ATOM 686 O O . ARG A 1 85 ? -9.039 -13.727 -22.688 1 58.75 85 ARG A O 1
ATOM 693 N N . GLY A 1 86 ? -7.016 -14.211 -23.688 1 67.5 86 GLY A N 1
ATOM 694 C CA . GLY A 1 86 ? -6.621 -12.82 -23.812 1 67.5 86 GLY A CA 1
ATOM 695 C C . GLY A 1 86 ? -6.059 -12.242 -22.531 1 67.5 86 GLY A C 1
ATOM 696 O O . GLY A 1 86 ? -5.918 -11.023 -22.406 1 67.5 86 GLY A O 1
ATOM 697 N N . VAL A 1 87 ? -6.008 -13.07 -21.453 1 78.25 87 VAL A N 1
ATOM 698 C CA . VAL A 1 87 ? -5.438 -12.617 -20.188 1 78.25 87 VAL A CA 1
ATOM 699 C C . VAL A 1 87 ? -4.176 -13.422 -19.875 1 78.25 87 VAL A C 1
ATOM 701 O O . VAL A 1 87 ? -4.145 -14.641 -20.047 1 78.25 87 VAL A O 1
ATOM 704 N N . PRO A 1 88 ? -3.164 -12.773 -19.453 1 83.25 88 PRO A N 1
ATOM 705 C CA . PRO A 1 88 ? -1.854 -13.398 -19.266 1 83.25 88 PRO A CA 1
ATOM 706 C C . PRO A 1 88 ? -1.788 -14.266 -18.016 1 83.25 88 PRO A C 1
ATOM 708 O O . PRO A 1 88 ? -0.749 -14.859 -17.719 1 83.25 88 PRO A O 1
ATOM 711 N N . LEU A 1 89 ? -2.775 -14.398 -17.234 1 87.81 89 LEU A N 1
ATOM 712 C CA . LEU A 1 89 ? -2.84 -15.141 -15.984 1 87.81 89 LEU A CA 1
ATOM 713 C C . LEU A 1 89 ? -4 -16.125 -16 1 87.81 89 LEU A C 1
ATOM 715 O O . LEU A 1 89 ? -5.109 -15.781 -16.406 1 87.81 89 LEU A O 1
ATOM 719 N N . ASP A 1 90 ? -3.748 -17.297 -15.602 1 90.62 90 ASP A N 1
ATOM 720 C CA . ASP A 1 90 ? -4.875 -18.219 -15.484 1 90.62 90 ASP A CA 1
ATOM 721 C C . ASP A 1 90 ? -5.203 -18.5 -14.023 1 90.62 90 ASP A C 1
ATOM 723 O O . ASP A 1 90 ? -4.461 -18.094 -13.125 1 90.62 90 ASP A O 1
ATOM 727 N N . TYR A 1 91 ? -6.355 -19.172 -13.844 1 93.94 91 TYR A N 1
ATOM 728 C CA . TYR A 1 91 ? -6.883 -19.328 -12.492 1 93.94 91 TYR A CA 1
ATOM 729 C C . TYR A 1 91 ? -5.969 -20.219 -11.656 1 93.94 91 TYR A C 1
ATOM 731 O O . TYR A 1 91 ? -5.773 -19.984 -10.461 1 93.94 91 TYR A O 1
ATOM 739 N N . GLU A 1 92 ? -5.414 -21.219 -12.266 1 93.81 92 GLU A N 1
ATOM 740 C CA . GLU A 1 92 ? -4.543 -22.141 -11.547 1 93.81 92 GLU A CA 1
ATOM 741 C C . GLU A 1 92 ? -3.307 -21.422 -11.008 1 93.81 92 GLU A C 1
ATOM 743 O O . GLU A 1 92 ? -2.93 -21.609 -9.852 1 93.81 92 GLU A O 1
ATOM 748 N N . ILE A 1 93 ? -2.729 -20.609 -11.828 1 95.19 93 ILE A N 1
ATOM 749 C CA . ILE A 1 93 ? -1.546 -19.844 -11.438 1 95.19 93 ILE A CA 1
ATOM 750 C C . ILE A 1 93 ? -1.914 -18.844 -10.352 1 95.19 93 ILE A C 1
ATOM 752 O O . ILE A 1 93 ? -1.177 -18.672 -9.375 1 95.19 93 ILE A O 1
ATOM 756 N N . ALA A 1 94 ? -3.029 -18.188 -10.555 1 96.81 94 ALA A N 1
ATOM 757 C CA . ALA A 1 94 ? -3.504 -17.234 -9.555 1 96.81 94 ALA A CA 1
ATOM 758 C C . ALA A 1 94 ? -3.691 -17.906 -8.195 1 96.81 94 ALA A C 1
ATOM 760 O O . ALA A 1 94 ? -3.291 -17.375 -7.164 1 96.81 94 ALA A O 1
ATOM 761 N N . ILE A 1 95 ? -4.258 -19.094 -8.219 1 96.75 95 ILE A N 1
ATOM 762 C CA . ILE A 1 95 ? -4.512 -19.828 -6.984 1 96.75 95 ILE A CA 1
ATOM 763 C C . ILE A 1 95 ? -3.186 -20.203 -6.332 1 96.75 95 ILE A C 1
ATOM 765 O O . ILE A 1 95 ? -3.018 -20.062 -5.121 1 96.75 95 ILE A O 1
ATOM 769 N N . GLN A 1 96 ? -2.277 -20.656 -7.109 1 96.88 96 GLN A N 1
ATOM 770 C CA . GLN A 1 96 ? -0.957 -20.984 -6.582 1 96.88 96 GLN A CA 1
ATOM 771 C C . GLN A 1 96 ? -0.302 -19.766 -5.938 1 96.88 96 GLN A C 1
ATOM 773 O O . GLN A 1 96 ? 0.226 -19.844 -4.824 1 96.88 96 GLN A O 1
ATOM 778 N N . GLY A 1 97 ? -0.314 -18.656 -6.629 1 98.25 97 GLY A N 1
ATOM 779 C CA . GLY A 1 97 ? 0.235 -17.422 -6.09 1 98.25 97 GLY A CA 1
ATOM 780 C C . GLY A 1 97 ? -0.416 -17 -4.785 1 98.25 97 GLY A C 1
ATOM 781 O O . GLY A 1 97 ? 0.273 -16.625 -3.836 1 98.25 97 GLY A O 1
ATOM 782 N N . LEU A 1 98 ? -1.715 -17.109 -4.773 1 98.31 98 LEU A N 1
ATOM 783 C CA . LEU A 1 98 ? -2.461 -16.719 -3.578 1 98.31 98 LEU A CA 1
ATOM 784 C C . LEU A 1 98 ? -2.064 -17.594 -2.391 1 98.31 98 LEU A C 1
ATOM 786 O O . LEU A 1 98 ? -2.018 -17.109 -1.255 1 98.31 98 LEU A O 1
ATOM 790 N N . GLN A 1 99 ? -1.795 -18.812 -2.619 1 97.44 99 GLN A N 1
ATOM 791 C CA . GLN A 1 99 ? -1.42 -19.703 -1.531 1 97.44 99 GLN A CA 1
ATOM 792 C C . GLN A 1 99 ? -0.114 -19.266 -0.879 1 97.44 99 GLN A C 1
ATOM 794 O O . GLN A 1 99 ? 0.052 -19.391 0.336 1 97.44 99 GLN A O 1
ATOM 799 N N . TYR A 1 100 ? 0.83 -18.75 -1.641 1 98.31 100 TYR A N 1
ATOM 800 C CA . TYR A 1 100 ? 2.055 -18.188 -1.073 1 98.31 100 TYR A CA 1
ATOM 801 C C . TYR A 1 100 ? 1.771 -16.891 -0.338 1 98.31 100 TYR A C 1
ATOM 803 O O . TYR A 1 100 ? 2.354 -16.625 0.717 1 98.31 100 TYR A O 1
ATOM 811 N N . ILE A 1 101 ? 0.851 -16.094 -0.853 1 98.69 101 ILE A N 1
ATOM 812 C CA . ILE A 1 101 ? 0.575 -14.742 -0.377 1 98.69 101 ILE A CA 1
ATOM 813 C C . ILE A 1 101 ? -0.162 -14.805 0.958 1 98.69 101 ILE A C 1
ATOM 815 O O . ILE A 1 101 ? 0.059 -13.969 1.837 1 98.69 101 ILE A O 1
ATOM 819 N N . ILE A 1 102 ? -0.975 -15.875 1.2 1 98.12 102 ILE A N 1
ATOM 820 C CA . ILE A 1 102 ? -1.908 -15.812 2.318 1 98.12 102 ILE A CA 1
ATOM 821 C C . ILE A 1 102 ? -1.396 -16.672 3.469 1 98.12 102 ILE A C 1
ATOM 823 O O . ILE A 1 102 ? -2.135 -16.969 4.414 1 98.12 102 ILE A O 1
ATOM 827 N N . HIS A 1 103 ? -0.137 -17.141 3.43 1 98.44 103 HIS A N 1
ATOM 828 C CA . HIS A 1 103 ? 0.416 -17.953 4.516 1 98.44 103 HIS A CA 1
ATOM 829 C C . HIS A 1 103 ? 1.666 -17.297 5.098 1 98.44 103 HIS A C 1
ATOM 831 O O . HIS A 1 103 ? 2.557 -16.875 4.355 1 98.44 103 HIS A O 1
ATOM 837 N N . ASN A 1 104 ? 1.775 -17.266 6.344 1 98.38 104 ASN A N 1
ATOM 838 C CA . ASN A 1 104 ? 2.807 -16.562 7.098 1 98.38 104 ASN A CA 1
ATOM 839 C C . ASN A 1 104 ? 4.191 -17.141 6.832 1 98.38 104 ASN A C 1
ATOM 841 O O . ASN A 1 104 ? 5.188 -16.422 6.852 1 98.38 104 ASN A O 1
ATOM 845 N N . GLN A 1 105 ? 4.293 -18.391 6.594 1 98.19 105 GLN A N 1
ATOM 846 C CA . GLN A 1 105 ? 5.59 -19.031 6.438 1 98.19 105 GLN A CA 1
ATOM 847 C C . GLN A 1 105 ? 6.363 -18.453 5.258 1 98.19 105 GLN A C 1
ATOM 849 O O . GLN A 1 105 ? 7.59 -18.547 5.203 1 98.19 105 GLN A O 1
ATOM 854 N N . TYR A 1 106 ? 5.629 -17.75 4.383 1 98.62 106 TYR A N 1
ATOM 855 C CA . TYR A 1 106 ? 6.289 -17.219 3.188 1 98.62 106 TYR A CA 1
ATOM 856 C C . TYR A 1 106 ? 6.508 -15.719 3.297 1 98.62 106 TYR A C 1
ATOM 858 O O . TYR A 1 106 ? 7.113 -15.109 2.414 1 98.62 106 TYR A O 1
ATOM 866 N N . GLN A 1 107 ? 6.031 -15.062 4.324 1 98.31 107 GLN A N 1
ATOM 867 C CA . GLN A 1 107 ? 6.09 -13.609 4.469 1 98.31 107 GLN A CA 1
ATOM 868 C C . GLN A 1 107 ? 7.422 -13.172 5.066 1 98.31 107 GLN A C 1
ATOM 870 O O . GLN A 1 107 ? 8.008 -13.883 5.883 1 98.31 107 GLN A O 1
ATOM 875 N N . PRO A 1 108 ? 7.816 -12 4.629 1 98.75 108 PRO A N 1
ATOM 876 C CA . PRO A 1 108 ? 7.289 -11.008 3.688 1 98.75 108 PRO A CA 1
ATOM 877 C C . PRO A 1 108 ? 7.457 -11.43 2.23 1 98.75 108 PRO A C 1
ATOM 879 O O . PRO A 1 108 ? 8.453 -12.07 1.881 1 98.75 108 PRO A O 1
ATOM 882 N N . VAL A 1 109 ? 6.5 -11.062 1.406 1 98.94 109 VAL A N 1
ATOM 883 C CA . VAL A 1 109 ? 6.438 -11.5 0.016 1 98.94 109 VAL A CA 1
ATOM 884 C C . VAL A 1 109 ? 6.488 -10.289 -0.91 1 98.94 109 VAL A C 1
ATOM 886 O O . VAL A 1 109 ? 5.836 -9.273 -0.65 1 98.94 109 VAL A O 1
ATOM 889 N N . TYR A 1 110 ? 7.289 -10.32 -1.945 1 98.94 110 TYR A N 1
ATOM 890 C CA . TYR A 1 110 ? 7.254 -9.398 -3.072 1 98.94 110 TYR A CA 1
ATOM 891 C C . TYR A 1 110 ? 6.789 -10.102 -4.344 1 98.94 110 TYR A C 1
ATOM 893 O O . TYR A 1 110 ? 7.41 -11.07 -4.789 1 98.94 110 TYR A O 1
ATOM 901 N N . VAL A 1 111 ? 5.672 -9.688 -4.902 1 98.94 111 VAL A N 1
ATOM 902 C CA . VAL A 1 111 ? 5.145 -10.258 -6.137 1 98.94 111 VAL A CA 1
ATOM 903 C C . VAL A 1 111 ? 5.367 -9.289 -7.293 1 98.94 111 VAL A C 1
ATOM 905 O O . VAL A 1 111 ? 5.098 -8.094 -7.164 1 98.94 111 VAL A O 1
ATOM 908 N N . HIS A 1 112 ? 5.887 -9.875 -8.375 1 98.69 112 HIS A N 1
ATOM 909 C CA . HIS A 1 112 ? 6.176 -8.961 -9.477 1 98.69 112 HIS A CA 1
ATOM 910 C C . HIS A 1 112 ? 5.965 -9.633 -10.828 1 98.69 112 HIS A C 1
ATOM 912 O O . HIS A 1 112 ? 5.969 -10.867 -10.914 1 98.69 112 HIS A O 1
ATOM 918 N N . CYS A 1 113 ? 5.699 -8.82 -11.812 1 97.56 113 CYS A N 1
ATOM 919 C CA . CYS A 1 113 ? 5.871 -9.18 -13.211 1 97.56 113 CYS A CA 1
ATOM 920 C C . CYS A 1 113 ? 6.949 -8.32 -13.867 1 97.56 113 CYS A C 1
ATOM 922 O O . CYS A 1 113 ? 7.891 -7.891 -13.203 1 97.56 113 CYS A O 1
ATOM 924 N N . TYR A 1 114 ? 6.91 -8.125 -15.156 1 96.06 114 TYR A N 1
ATOM 925 C CA . TYR A 1 114 ? 7.992 -7.391 -15.797 1 96.06 114 TYR A CA 1
ATOM 926 C C . TYR A 1 114 ? 7.926 -5.91 -15.445 1 96.06 114 TYR A C 1
ATOM 928 O O . TYR A 1 114 ? 8.938 -5.305 -15.078 1 96.06 114 TYR A O 1
ATOM 936 N N . ASN A 1 115 ? 6.723 -5.367 -15.484 1 95.69 115 ASN A N 1
ATOM 937 C CA . ASN A 1 115 ? 6.645 -3.92 -15.32 1 95.69 115 ASN A CA 1
ATOM 938 C C . ASN A 1 115 ? 5.75 -3.541 -14.141 1 95.69 115 ASN A C 1
ATOM 940 O O . ASN A 1 115 ? 5.492 -2.359 -13.906 1 95.69 115 ASN A O 1
ATOM 944 N N . GLY A 1 116 ? 5.23 -4.523 -13.406 1 96.44 116 GLY A N 1
ATOM 945 C CA . GLY A 1 116 ? 4.395 -4.262 -12.242 1 96.44 116 GLY A CA 1
ATOM 946 C C . GLY A 1 116 ? 2.99 -3.811 -12.609 1 96.44 116 GLY A C 1
ATOM 947 O O . GLY A 1 116 ? 2.254 -3.312 -11.758 1 96.44 116 GLY A O 1
ATOM 948 N N . GLY A 1 117 ? 2.65 -3.938 -13.859 1 94.88 117 GLY A N 1
ATOM 949 C CA . GLY A 1 117 ? 1.389 -3.408 -14.352 1 94.88 117 GLY A CA 1
ATOM 950 C C . GLY A 1 117 ? 0.28 -4.441 -14.383 1 94.88 117 GLY A C 1
ATOM 951 O O . GLY A 1 117 ? -0.214 -4.867 -13.336 1 94.88 117 GLY A O 1
ATOM 952 N N . GLN A 1 118 ? -0.043 -5.008 -15.461 1 94.75 118 GLN A N 1
ATOM 953 C CA . GLN A 1 118 ? -1.258 -5.777 -15.719 1 94.75 118 GLN A CA 1
ATOM 954 C C . GLN A 1 118 ? -1.256 -7.086 -14.938 1 94.75 118 GLN A C 1
ATOM 956 O O . GLN A 1 118 ? -2.193 -7.371 -14.188 1 94.75 118 GLN A O 1
ATOM 961 N N . VAL A 1 119 ? -0.206 -7.895 -15.117 1 95.94 119 VAL A N 1
ATOM 962 C CA . VAL A 1 119 ? -0.203 -9.234 -14.547 1 95.94 119 VAL A CA 1
ATOM 963 C C . VAL A 1 119 ? -0.18 -9.148 -13.016 1 95.94 119 VAL A C 1
ATOM 965 O O . VAL A 1 119 ? -0.944 -9.844 -12.344 1 95.94 119 VAL A O 1
ATOM 968 N N . THR A 1 120 ? 0.691 -8.281 -12.469 1 97.69 120 THR A N 1
ATOM 969 C CA . THR A 1 120 ? 0.74 -8.07 -11.023 1 97.69 120 THR A CA 1
ATOM 970 C C . THR A 1 120 ? -0.599 -7.555 -10.508 1 97.69 120 THR A C 1
ATOM 972 O O . THR A 1 120 ? -1.076 -7.992 -9.461 1 97.69 120 THR A O 1
ATOM 975 N N . SER A 1 121 ? -1.216 -6.652 -11.258 1 97.88 121 SER A N 1
ATOM 976 C CA . SER A 1 121 ? -2.512 -6.109 -10.859 1 97.88 121 SER A CA 1
ATOM 977 C C . SER A 1 121 ? -3.588 -7.191 -10.867 1 97.88 121 SER A C 1
ATOM 979 O O . SER A 1 121 ? -4.488 -7.188 -10.023 1 97.88 121 SER A O 1
ATOM 981 N N . LEU A 1 122 ? -3.531 -8.07 -11.852 1 97.38 122 LEU A N 1
ATOM 982 C CA . LEU A 1 122 ? -4.473 -9.18 -11.883 1 97.38 122 LEU A CA 1
ATOM 983 C C . LEU A 1 122 ? -4.332 -10.055 -10.641 1 97.38 122 LEU A C 1
ATOM 985 O O . LEU A 1 122 ? -5.332 -10.445 -10.039 1 97.38 122 LEU A O 1
ATOM 989 N N . MET A 1 123 ? -3.107 -10.367 -10.227 1 98.12 123 MET A N 1
ATOM 990 C CA . MET A 1 123 ? -2.857 -11.156 -9.023 1 98.12 123 MET A CA 1
ATOM 991 C C . MET A 1 123 ? -3.438 -10.469 -7.793 1 98.12 123 MET A C 1
ATOM 993 O O . MET A 1 123 ? -4.125 -11.102 -6.992 1 98.12 123 MET A O 1
ATOM 997 N N . VAL A 1 124 ? -3.176 -9.188 -7.656 1 98.75 124 VAL A N 1
ATOM 998 C CA . VAL A 1 124 ? -3.668 -8.422 -6.516 1 98.75 124 VAL A CA 1
ATOM 999 C C . VAL A 1 124 ? -5.191 -8.359 -6.559 1 98.75 124 VAL A C 1
ATOM 1001 O O . VAL A 1 124 ? -5.852 -8.438 -5.52 1 98.75 124 VAL A O 1
ATOM 1004 N N . ALA A 1 125 ? -5.746 -8.211 -7.777 1 98.38 125 ALA A N 1
ATOM 1005 C CA . ALA A 1 125 ? -7.199 -8.188 -7.93 1 98.38 125 ALA A CA 1
ATOM 1006 C C . ALA A 1 125 ? -7.82 -9.492 -7.422 1 98.38 125 ALA A C 1
ATOM 1008 O O . ALA A 1 125 ? -8.859 -9.469 -6.754 1 98.38 125 ALA A O 1
ATOM 1009 N N . CYS A 1 126 ? -7.211 -10.586 -7.719 1 97.81 126 CYS A N 1
ATOM 1010 C CA . CYS A 1 126 ? -7.688 -11.875 -7.23 1 97.81 126 CYS A CA 1
ATOM 1011 C C . CYS A 1 126 ? -7.645 -11.93 -5.707 1 97.81 126 CYS A C 1
ATOM 1013 O O . CYS A 1 126 ? -8.562 -12.453 -5.074 1 97.81 126 CYS A O 1
ATOM 1015 N N . LEU A 1 127 ? -6.617 -11.422 -5.133 1 98.25 127 LEU A N 1
ATOM 1016 C CA . LEU A 1 127 ? -6.531 -11.336 -3.68 1 98.25 127 LEU A CA 1
ATOM 1017 C C . LEU A 1 127 ? -7.68 -10.508 -3.111 1 98.25 127 LEU A C 1
ATOM 1019 O O . LEU A 1 127 ? -8.305 -10.898 -2.125 1 98.25 127 LEU A O 1
ATOM 1023 N N . ARG A 1 128 ? -7.926 -9.312 -3.732 1 97.81 128 ARG A N 1
ATOM 1024 C CA . ARG A 1 128 ? -8.984 -8.43 -3.254 1 97.81 128 ARG A CA 1
ATOM 1025 C C . ARG A 1 128 ? -10.344 -9.117 -3.324 1 97.81 128 ARG A C 1
ATOM 1027 O O . ARG A 1 128 ? -11.188 -8.914 -2.449 1 97.81 128 ARG A O 1
ATOM 1034 N N . LYS A 1 129 ? -10.539 -9.891 -4.398 1 95.31 129 LYS A N 1
ATOM 1035 C CA . LYS A 1 129 ? -11.773 -10.664 -4.488 1 95.31 129 LYS A CA 1
ATOM 1036 C C . LYS A 1 129 ? -11.898 -11.633 -3.322 1 95.31 129 LYS A C 1
ATOM 1038 O O . LYS A 1 129 ? -12.969 -11.766 -2.723 1 95.31 129 LYS A O 1
ATOM 1043 N N . LEU A 1 130 ? -10.812 -12.289 -3.053 1 94.25 130 LEU A N 1
ATOM 1044 C CA . LEU A 1 130 ? -10.766 -13.203 -1.912 1 94.25 130 LEU A CA 1
ATOM 1045 C C . LEU A 1 130 ? -11.078 -12.461 -0.616 1 94.25 130 LEU A C 1
ATOM 1047 O O . LEU A 1 130 ? -11.68 -13.031 0.301 1 94.25 130 LEU A O 1
ATOM 1051 N N . GLN A 1 131 ? -10.758 -11.211 -0.535 1 94.94 131 GLN A N 1
ATOM 1052 C CA . GLN A 1 131 ? -10.93 -10.375 0.648 1 94.94 131 GLN A CA 1
ATOM 1053 C C . GLN A 1 131 ? -12.312 -9.727 0.664 1 94.94 131 GLN A C 1
ATOM 1055 O O . GLN A 1 131 ? -12.594 -8.891 1.524 1 94.94 131 GLN A O 1
ATOM 1060 N N . PHE A 1 132 ? -13.156 -9.945 -0.383 1 94.06 132 PHE A N 1
ATOM 1061 C CA . PHE A 1 132 ? -14.547 -9.516 -0.459 1 94.06 132 PHE A CA 1
ATOM 1062 C C . PHE A 1 132 ? -14.633 -8.031 -0.793 1 94.06 132 PHE A C 1
ATOM 1064 O O . PHE A 1 132 ? -15.555 -7.34 -0.341 1 94.06 132 PHE A O 1
ATOM 1071 N N . TRP A 1 133 ? -13.641 -7.512 -1.521 1 96.5 133 TRP A N 1
ATOM 1072 C CA . TRP A 1 133 ? -13.766 -6.148 -2.035 1 96.5 133 TRP A CA 1
ATOM 1073 C C . TRP A 1 133 ? -14.82 -6.078 -3.129 1 96.5 133 TRP A C 1
ATOM 1075 O O . TRP A 1 133 ? -15.031 -7.047 -3.865 1 96.5 133 TRP A O 1
ATOM 1085 N N . SER A 1 134 ? -15.461 -4.988 -3.234 1 96 134 SER A N 1
ATOM 1086 C CA . SER A 1 134 ? -16.359 -4.781 -4.363 1 96 134 SER A CA 1
ATOM 1087 C C . SER A 1 134 ? -15.602 -4.781 -5.684 1 96 134 SER A C 1
ATOM 1089 O O . SER A 1 134 ? -14.445 -4.359 -5.742 1 96 134 SER A O 1
ATOM 1091 N N . ALA A 1 135 ? -16.281 -5.184 -6.695 1 95.56 135 ALA A N 1
ATOM 1092 C CA . ALA A 1 135 ? -15.664 -5.223 -8.023 1 95.56 135 ALA A CA 1
ATOM 1093 C C . ALA A 1 135 ? -15.156 -3.846 -8.43 1 95.56 135 ALA A C 1
ATOM 1095 O O . ALA A 1 135 ? -14.047 -3.719 -8.953 1 95.56 135 ALA A O 1
ATOM 1096 N N . ILE A 1 136 ? -15.906 -2.865 -8.18 1 95.81 136 ILE A N 1
ATOM 1097 C CA . ILE A 1 136 ? -15.547 -1.501 -8.547 1 95.81 136 ILE A CA 1
ATOM 1098 C C . ILE A 1 136 ? -14.266 -1.091 -7.828 1 95.81 136 ILE A C 1
ATOM 1100 O O . ILE A 1 136 ? -13.375 -0.493 -8.43 1 95.81 136 ILE A O 1
ATOM 1104 N N . SER A 1 137 ? -14.172 -1.402 -6.551 1 97.12 137 SER A N 1
ATOM 1105 C CA . SER A 1 137 ? -12.984 -1.063 -5.77 1 97.12 137 SER A CA 1
ATOM 1106 C C . SER A 1 137 ? -11.758 -1.81 -6.277 1 97.12 137 SER A C 1
ATOM 1108 O O . SER A 1 137 ? -10.656 -1.252 -6.32 1 97.12 137 SER A O 1
ATOM 1110 N N . ILE A 1 138 ? -11.945 -3.041 -6.617 1 97.94 138 ILE A N 1
ATOM 1111 C CA . ILE A 1 138 ? -10.859 -3.854 -7.156 1 97.94 138 ILE A CA 1
ATOM 1112 C C . ILE A 1 138 ? -10.32 -3.219 -8.438 1 97.94 138 ILE A C 1
ATOM 1114 O O . ILE A 1 138 ? -9.109 -3.061 -8.602 1 97.94 138 ILE A O 1
ATOM 1118 N N . PHE A 1 139 ? -11.203 -2.793 -9.266 1 97.12 139 PHE A N 1
ATOM 1119 C CA . PHE A 1 139 ? -10.797 -2.24 -10.555 1 97.12 139 PHE A CA 1
ATOM 1120 C C . PHE A 1 139 ? -10.188 -0.854 -10.383 1 97.12 139 PHE A C 1
ATOM 1122 O O . PHE A 1 139 ? -9.273 -0.477 -11.117 1 97.12 139 PHE A O 1
ATOM 1129 N N . ASN A 1 140 ? -10.688 -0.132 -9.43 1 95.38 140 ASN A N 1
ATOM 1130 C CA . ASN A 1 140 ? -10.078 1.156 -9.117 1 95.38 140 ASN A CA 1
ATOM 1131 C C . ASN A 1 140 ? -8.625 0.998 -8.68 1 95.38 140 ASN A C 1
ATOM 1133 O O . ASN A 1 140 ? -7.758 1.761 -9.109 1 95.38 140 ASN A O 1
ATOM 1137 N N . GLU A 1 141 ? -8.398 0.041 -7.871 1 97.25 141 GLU A N 1
ATOM 1138 C CA . GLU A 1 141 ? -7.012 -0.21 -7.477 1 97.25 141 GLU A CA 1
ATOM 1139 C C . GLU A 1 141 ? -6.172 -0.674 -8.664 1 97.25 141 GLU A C 1
ATOM 1141 O O . GLU A 1 141 ? -5.02 -0.264 -8.812 1 97.25 141 GLU A O 1
ATOM 1146 N N . PHE A 1 142 ? -6.766 -1.467 -9.523 1 97.5 142 PHE A N 1
ATOM 1147 C CA . PHE A 1 142 ? -6.113 -1.987 -10.719 1 97.5 142 PHE A CA 1
ATOM 1148 C C . PHE A 1 142 ? -5.602 -0.85 -11.594 1 97.5 142 PHE A C 1
ATOM 1150 O O . PHE A 1 142 ? -4.438 -0.848 -11.992 1 97.5 142 PHE A O 1
ATOM 1157 N N . ILE A 1 143 ? -6.324 0.113 -11.773 1 94.62 143 ILE A N 1
ATOM 1158 C CA . ILE A 1 143 ? -6.023 1.146 -12.758 1 94.62 143 ILE A CA 1
ATOM 1159 C C . ILE A 1 143 ? -5.023 2.141 -12.18 1 94.62 143 ILE A C 1
ATOM 1161 O O . ILE A 1 143 ? -4.477 2.979 -12.898 1 94.62 143 ILE A O 1
ATOM 1165 N N . ASN A 1 144 ? -4.777 2.078 -10.867 1 93.5 144 ASN A N 1
ATOM 1166 C CA . ASN A 1 144 ? -3.703 2.877 -10.289 1 93.5 144 ASN A CA 1
ATOM 1167 C C . ASN A 1 144 ? -2.344 2.49 -10.867 1 93.5 144 ASN A C 1
ATOM 1169 O O . ASN A 1 144 ? -1.433 3.318 -10.93 1 93.5 144 ASN A O 1
ATOM 1173 N N . PHE A 1 145 ? -2.264 1.289 -11.328 1 95.19 145 PHE A N 1
ATOM 1174 C CA . PHE A 1 145 ? -0.943 0.783 -11.68 1 95.19 145 PHE A CA 1
ATOM 1175 C C . PHE A 1 145 ? -0.853 0.499 -13.18 1 95.19 145 PHE A C 1
ATOM 1177 O O . PHE A 1 145 ? 0.197 0.082 -13.672 1 95.19 145 PHE A O 1
ATOM 1184 N N . THR A 1 146 ? -2.039 0.695 -13.766 1 92.06 146 THR A N 1
ATOM 1185 C CA . THR A 1 146 ? -2.088 0.477 -15.203 1 92.06 146 THR A CA 1
ATOM 1186 C C . THR A 1 146 ? -2.775 1.646 -15.906 1 92.06 146 THR A C 1
ATOM 1188 O O . THR A 1 146 ? -3.49 2.424 -15.273 1 92.06 146 THR A O 1
ATOM 1191 N N . THR A 1 147 ? -2.521 1.799 -17.125 1 82.38 147 THR A N 1
ATOM 1192 C CA . THR A 1 147 ? -3.154 2.869 -17.891 1 82.38 147 THR A CA 1
ATOM 1193 C C . THR A 1 147 ? -4.566 2.471 -18.312 1 82.38 147 THR A C 1
ATOM 1195 O O . THR A 1 147 ? -5.402 3.332 -18.594 1 82.38 147 THR A O 1
ATOM 1198 N N . ASN A 1 148 ? -4.73 1.179 -18.375 1 85.94 148 ASN A N 1
ATOM 1199 C CA . ASN A 1 148 ? -6.031 0.701 -18.828 1 85.94 148 ASN A CA 1
ATOM 1200 C C . ASN A 1 148 ? -6.371 -0.659 -18.234 1 85.94 148 ASN A C 1
ATOM 1202 O O . ASN A 1 148 ? -5.484 -1.375 -17.766 1 85.94 148 ASN A O 1
ATOM 1206 N N . ILE A 1 149 ? -7.625 -0.949 -18.141 1 92.25 149 ILE A N 1
ATOM 1207 C CA . ILE A 1 149 ? -8.148 -2.268 -17.812 1 92.25 149 ILE A CA 1
ATOM 1208 C C . ILE A 1 149 ? -9.094 -2.74 -18.906 1 92.25 149 ILE A C 1
ATOM 1210 O O . ILE A 1 149 ? -10.047 -2.035 -19.266 1 92.25 149 ILE A O 1
ATOM 1214 N N . THR A 1 150 ? -8.836 -3.881 -19.484 1 92.88 150 THR A N 1
ATOM 1215 C CA . THR A 1 150 ? -9.617 -4.367 -20.609 1 92.88 150 THR A CA 1
ATOM 1216 C C . THR A 1 150 ? -10.859 -5.117 -20.125 1 92.88 150 THR A C 1
ATOM 1218 O O . THR A 1 150 ? -10.961 -5.457 -18.938 1 92.88 150 THR A O 1
ATOM 1221 N N . VAL A 1 151 ? -11.734 -5.328 -21.031 1 94.25 151 VAL A N 1
ATOM 1222 C CA . VAL A 1 151 ? -12.93 -6.125 -20.75 1 94.25 151 VAL A CA 1
ATOM 1223 C C . VAL A 1 151 ? -12.516 -7.531 -20.312 1 94.25 151 VAL A C 1
ATOM 1225 O O . VAL A 1 151 ? -13.125 -8.117 -19.422 1 94.25 151 VAL A O 1
ATOM 1228 N N . ASN A 1 152 ? -11.469 -8.055 -20.922 1 93.38 152 ASN A N 1
ATOM 1229 C CA . ASN A 1 152 ? -10.977 -9.383 -20.578 1 93.38 152 ASN A CA 1
ATOM 1230 C C . ASN A 1 152 ? -10.422 -9.438 -19.156 1 93.38 152 ASN A C 1
ATOM 1232 O O . ASN A 1 152 ? -10.641 -10.406 -18.438 1 93.38 152 ASN A O 1
ATOM 1236 N N . ASP A 1 153 ? -9.695 -8.398 -18.75 1 94.81 153 ASP A N 1
ATOM 1237 C CA . ASP A 1 153 ? -9.203 -8.312 -17.391 1 94.81 153 ASP A CA 1
ATOM 1238 C C . ASP A 1 153 ? -10.359 -8.352 -16.391 1 94.81 153 ASP A C 1
ATOM 1240 O O . ASP A 1 153 ? -10.312 -9.102 -15.406 1 94.81 153 ASP A O 1
ATOM 1244 N N . ARG A 1 154 ? -11.359 -7.535 -16.688 1 95.75 154 ARG A N 1
ATOM 1245 C CA . ARG A 1 154 ? -12.516 -7.441 -15.797 1 95.75 154 ARG A CA 1
ATOM 1246 C C . ARG A 1 154 ? -13.234 -8.781 -15.695 1 95.75 154 ARG A C 1
ATOM 1248 O O . ARG A 1 154 ? -13.594 -9.219 -14.602 1 95.75 154 ARG A O 1
ATOM 1255 N N . SER A 1 155 ? -13.453 -9.383 -16.828 1 94.88 155 SER A N 1
ATOM 1256 C CA . SER A 1 155 ? -14.117 -10.68 -16.875 1 94.88 155 SER A CA 1
ATOM 1257 C C . SER A 1 155 ? -13.32 -11.742 -16.125 1 94.88 155 SER A C 1
ATOM 1259 O O . SER A 1 155 ? -13.906 -12.594 -15.453 1 94.88 155 SER A O 1
ATOM 1261 N N . PHE A 1 156 ? -12.016 -11.711 -16.266 1 94.94 156 PHE A N 1
ATOM 1262 C CA . PHE A 1 156 ? -11.148 -12.648 -15.562 1 94.94 156 PHE A CA 1
ATOM 1263 C C . PHE A 1 156 ? -11.336 -12.531 -14.055 1 94.94 156 PHE A C 1
ATOM 1265 O O . PHE A 1 156 ? -11.547 -13.539 -13.367 1 94.94 156 PHE A O 1
ATOM 1272 N N . VAL A 1 157 ? -11.328 -11.359 -13.586 1 95.88 157 VAL A N 1
ATOM 1273 C CA . VAL A 1 157 ? -11.422 -11.125 -12.148 1 95.88 157 VAL A CA 1
ATOM 1274 C C . VAL A 1 157 ? -12.828 -11.477 -11.656 1 95.88 157 VAL A C 1
ATOM 1276 O O . VAL A 1 157 ? -12.984 -12.148 -10.641 1 95.88 157 VAL A O 1
ATOM 1279 N N . ASP A 1 158 ? -13.781 -11.055 -12.367 1 94.62 158 ASP A N 1
ATOM 1280 C CA . ASP A 1 158 ? -15.164 -11.32 -11.992 1 94.62 158 ASP A CA 1
ATOM 1281 C C . ASP A 1 158 ? -15.445 -12.82 -11.945 1 94.62 158 ASP A C 1
ATOM 1283 O O . ASP A 1 158 ? -16.188 -13.297 -11.078 1 94.62 158 ASP A O 1
ATOM 1287 N N . GLY A 1 159 ? -14.859 -13.492 -12.836 1 94.06 159 GLY A N 1
ATOM 1288 C CA . GLY A 1 159 ? -15.117 -14.914 -12.969 1 94.06 159 GLY A CA 1
ATOM 1289 C C . GLY A 1 159 ? -14.195 -15.766 -12.109 1 94.06 159 GLY A C 1
ATOM 1290 O O . GLY A 1 159 ? -14.367 -16.984 -12.031 1 94.06 159 GLY A O 1
ATOM 1291 N N . PHE A 1 160 ? -13.211 -15.211 -11.531 1 95.62 160 PHE A N 1
ATOM 1292 C CA . PHE A 1 160 ? -12.195 -15.945 -10.789 1 95.62 160 PHE A CA 1
ATOM 1293 C C . PHE A 1 160 ? -12.828 -16.781 -9.688 1 95.62 160 PHE A C 1
ATOM 1295 O O . PHE A 1 160 ? -13.602 -16.281 -8.875 1 95.62 160 PHE A O 1
ATOM 1302 N N . HIS A 1 161 ? -12.531 -18.031 -9.766 1 93.62 161 HIS A N 1
ATOM 1303 C CA . HIS A 1 161 ? -13.047 -19 -8.812 1 93.62 161 HIS A CA 1
ATOM 1304 C C . HIS A 1 161 ? -12.109 -20.203 -8.688 1 93.62 161 HIS A C 1
ATOM 1306 O O . HIS A 1 161 ? -11.219 -20.391 -9.523 1 93.62 161 HIS A O 1
ATOM 1312 N N . GLY A 1 162 ? -12.25 -20.984 -7.605 1 92.25 162 GLY A N 1
ATOM 1313 C CA . GLY A 1 162 ? -11.445 -22.188 -7.449 1 92.25 162 GLY A CA 1
ATOM 1314 C C . GLY A 1 162 ? -11.359 -22.672 -6.012 1 92.25 162 GLY A C 1
ATOM 1315 O O . GLY A 1 162 ? -12.078 -22.172 -5.145 1 92.25 162 GLY A O 1
ATOM 1316 N N . GLU A 1 163 ? -10.586 -23.656 -5.902 1 93.06 163 GLU A N 1
ATOM 1317 C CA . GLU A 1 163 ? -10.328 -24.219 -4.582 1 93.06 163 GLU A CA 1
ATOM 1318 C C . GLU A 1 163 ? -9.016 -23.688 -4.004 1 93.06 163 GLU A C 1
ATOM 1320 O O . GLU A 1 163 ? -7.973 -23.75 -4.656 1 93.06 163 GLU A O 1
ATOM 1325 N N . ILE A 1 164 ? -9.117 -23.141 -2.881 1 93.25 164 ILE A N 1
ATOM 1326 C CA . ILE A 1 164 ? -7.926 -22.625 -2.211 1 93.25 164 ILE A CA 1
ATOM 1327 C C . ILE A 1 164 ? -7.648 -23.453 -0.949 1 93.25 164 ILE A C 1
ATOM 1329 O O . ILE A 1 164 ? -8.531 -23.625 -0.107 1 93.25 164 ILE A O 1
ATOM 1333 N N . HIS A 1 165 ? -6.504 -23.984 -0.851 1 93.38 165 HIS A N 1
ATOM 1334 C CA . HIS A 1 165 ? -6.086 -24.688 0.351 1 93.38 165 HIS A CA 1
ATOM 1335 C C . HIS A 1 165 ? -5.574 -23.719 1.412 1 93.38 165 HIS A C 1
ATOM 1337 O O . HIS A 1 165 ? -4.641 -22.953 1.16 1 93.38 165 HIS A O 1
ATOM 1343 N N . ILE A 1 166 ? -6.125 -23.781 2.58 1 93.62 166 ILE A N 1
ATOM 1344 C CA . ILE A 1 166 ? -5.77 -22.844 3.631 1 93.62 166 ILE A CA 1
ATOM 1345 C C . ILE A 1 166 ? -5.328 -23.594 4.883 1 93.62 166 ILE A C 1
ATOM 1347 O O . ILE A 1 166 ? -6.004 -24.531 5.32 1 93.62 166 ILE A O 1
ATOM 1351 N N . ASN A 1 167 ? -4.191 -23.297 5.363 1 94.88 167 ASN A N 1
ATOM 1352 C CA . ASN A 1 167 ? -3.783 -23.656 6.719 1 94.88 167 ASN A CA 1
ATOM 1353 C C . ASN A 1 167 ? -4.121 -22.547 7.715 1 94.88 167 ASN A C 1
ATOM 1355 O O . ASN A 1 167 ? -3.404 -21.547 7.805 1 94.88 167 ASN A O 1
ATOM 1359 N N . HIS A 1 168 ? -5.109 -22.719 8.469 1 91.62 168 HIS A N 1
ATOM 1360 C CA . HIS A 1 168 ? -5.648 -21.688 9.336 1 91.62 168 HIS A CA 1
ATOM 1361 C C . HIS A 1 168 ? -4.652 -21.312 10.43 1 91.62 168 HIS A C 1
ATOM 1363 O O . HIS A 1 168 ? -4.688 -20.188 10.953 1 91.62 168 HIS A O 1
ATOM 1369 N N . ASP A 1 169 ? -3.795 -22.25 10.727 1 94.62 169 ASP A N 1
ATOM 1370 C CA . ASP A 1 169 ? -2.799 -21.969 11.758 1 94.62 169 ASP A CA 1
ATOM 1371 C C . ASP A 1 169 ? -1.675 -21.094 11.219 1 94.62 169 ASP A C 1
ATOM 1373 O O . ASP A 1 169 ? -0.913 -20.5 11.984 1 94.62 169 ASP A O 1
ATOM 1377 N N . ASP A 1 170 ? -1.601 -21.016 9.922 1 97.12 170 ASP A N 1
ATOM 1378 C CA . ASP A 1 170 ? -0.503 -20.297 9.289 1 97.12 170 ASP A CA 1
ATOM 1379 C C . ASP A 1 170 ? -1.027 -19.172 8.406 1 97.12 170 ASP A C 1
ATOM 1381 O O . ASP A 1 170 ? -0.267 -18.562 7.648 1 97.12 170 ASP A O 1
ATOM 1385 N N . LYS A 1 171 ? -2.27 -18.922 8.406 1 96.38 171 LYS A N 1
ATOM 1386 C CA . LYS A 1 171 ? -2.906 -17.875 7.609 1 96.38 171 LYS A CA 1
ATOM 1387 C C . LYS A 1 171 ? -2.475 -16.5 8.07 1 96.38 171 LYS A C 1
ATOM 1389 O O . LYS A 1 171 ? -2.342 -16.25 9.273 1 96.38 171 LYS A O 1
ATOM 1394 N N . VAL A 1 172 ? -2.232 -15.609 7.191 1 97.44 172 VAL A N 1
ATOM 1395 C CA . VAL A 1 172 ? -1.854 -14.242 7.543 1 97.44 172 VAL A CA 1
ATOM 1396 C C . VAL A 1 172 ? -2.973 -13.594 8.352 1 97.44 172 VAL A C 1
ATOM 1398 O O . VAL A 1 172 ? -4.156 -13.828 8.094 1 97.44 172 VAL A O 1
ATOM 1401 N N . ASP A 1 173 ? -2.664 -12.711 9.156 1 95.19 173 ASP A N 1
ATOM 1402 C CA . ASP A 1 173 ? -3.596 -12.148 10.125 1 95.19 173 ASP A CA 1
ATOM 1403 C C . ASP A 1 173 ? -4.586 -11.203 9.445 1 95.19 173 ASP A C 1
ATOM 1405 O O . ASP A 1 173 ? -5.719 -11.047 9.906 1 95.19 173 ASP A O 1
ATOM 1409 N N . TRP A 1 174 ? -4.168 -10.617 8.398 1 95.75 174 TRP A N 1
ATOM 1410 C CA . TRP A 1 174 ? -5 -9.586 7.785 1 95.75 174 TRP A CA 1
ATOM 1411 C C . TRP A 1 174 ? -6.078 -10.211 6.906 1 95.75 174 TRP A C 1
ATOM 1413 O O . TRP A 1 174 ? -7.02 -9.531 6.492 1 95.75 174 TRP A O 1
ATOM 1423 N N . LEU A 1 175 ? -5.945 -11.453 6.57 1 95.31 175 LEU A N 1
ATOM 1424 C CA . LEU A 1 175 ? -6.938 -12.078 5.703 1 95.31 175 LEU A CA 1
ATOM 1425 C C . LEU A 1 175 ? -8.258 -12.273 6.438 1 95.31 175 LEU A C 1
ATOM 1427 O O . LEU A 1 175 ? -8.297 -12.891 7.504 1 95.31 175 LEU A O 1
ATOM 1431 N N . TRP A 1 176 ? -9.32 -11.648 5.953 1 92.62 176 TRP A N 1
ATOM 1432 C CA . TRP A 1 176 ? -10.711 -11.797 6.363 1 92.62 176 TRP A CA 1
ATOM 1433 C C . TRP A 1 176 ? -10.945 -11.141 7.719 1 92.62 176 TRP A C 1
ATOM 1435 O O . TRP A 1 176 ? -11.742 -11.625 8.523 1 92.62 176 TRP A O 1
ATOM 1445 N N . VAL A 1 177 ? -10.18 -10.164 8.031 1 89.31 177 VAL A N 1
ATOM 1446 C CA . VAL A 1 177 ? -10.484 -9.336 9.195 1 89.31 177 VAL A CA 1
ATOM 1447 C C . VAL A 1 177 ? -11.852 -8.688 9.023 1 89.31 177 VAL A C 1
ATOM 1449 O O . VAL A 1 177 ? -12.133 -8.078 7.992 1 89.31 177 VAL A O 1
ATOM 1452 N N . GLY A 1 178 ? -12.758 -8.906 9.992 1 86.56 178 GLY A N 1
ATOM 1453 C CA . GLY A 1 178 ? -14.086 -8.32 9.953 1 86.56 178 GLY A CA 1
ATOM 1454 C C . GLY A 1 178 ? -15.094 -9.203 9.234 1 86.56 178 GLY A C 1
ATOM 1455 O O . GLY A 1 178 ? -16.266 -8.82 9.094 1 86.56 178 GLY A O 1
ATOM 1456 N N . VAL A 1 179 ? -14.641 -10.32 8.734 1 87.88 179 VAL A N 1
ATOM 1457 C CA . VAL A 1 179 ? -15.523 -11.25 8.031 1 87.88 179 VAL A CA 1
ATOM 1458 C C . VAL A 1 179 ? -15.781 -12.477 8.906 1 87.88 179 VAL A C 1
ATOM 1460 O O . VAL A 1 179 ? -14.852 -13.062 9.453 1 87.88 179 VAL A O 1
ATOM 1463 N N . SER A 1 180 ? -16.922 -12.836 8.992 1 85.62 180 SER A N 1
ATOM 1464 C CA . SER A 1 180 ? -17.266 -13.977 9.828 1 85.62 180 SER A CA 1
ATOM 1465 C C . SER A 1 180 ? -16.859 -15.289 9.172 1 85.62 180 SER A C 1
ATOM 1467 O O . SER A 1 180 ? -16.766 -15.375 7.941 1 85.62 180 SER A O 1
ATOM 1469 N N . LYS A 1 181 ? -16.703 -16.266 10 1 84 181 LYS A N 1
ATOM 1470 C CA . LYS A 1 181 ? -16.359 -17.609 9.508 1 84 181 LYS A CA 1
ATOM 1471 C C . LYS A 1 181 ? -17.469 -18.141 8.594 1 84 181 LYS A C 1
ATOM 1473 O O . LYS A 1 181 ? -17.172 -18.844 7.617 1 84 181 LYS A O 1
ATOM 1478 N N . HIS A 1 182 ? -18.625 -17.844 8.953 1 83.81 182 HIS A N 1
ATOM 1479 C CA . HIS A 1 182 ? -19.766 -18.281 8.164 1 83.81 182 HIS A CA 1
ATOM 1480 C C . HIS A 1 182 ? -19.719 -17.703 6.754 1 83.81 182 HIS A C 1
ATOM 1482 O O . HIS A 1 182 ? -19.953 -18.422 5.777 1 83.81 182 HIS A O 1
ATOM 1488 N N . VAL A 1 183 ? -19.391 -16.484 6.68 1 84.38 183 VAL A N 1
ATOM 1489 C CA . VAL A 1 183 ? -19.344 -15.797 5.395 1 84.38 183 VAL A CA 1
ATOM 1490 C C . VAL A 1 183 ? -18.203 -16.375 4.555 1 84.38 183 VAL A C 1
ATOM 1492 O O . VAL A 1 183 ? -18.375 -16.641 3.361 1 84.38 183 VAL A O 1
ATOM 1495 N N . VAL A 1 184 ? -17.109 -16.594 5.195 1 86.75 184 VAL A N 1
ATOM 1496 C CA . VAL A 1 184 ? -15.953 -17.156 4.5 1 86.75 184 VAL A CA 1
ATOM 1497 C C . VAL A 1 184 ? -16.281 -18.547 3.98 1 86.75 184 VAL A C 1
ATOM 1499 O O . VAL A 1 184 ? -15.992 -18.875 2.83 1 86.75 184 VAL A O 1
ATOM 1502 N N . GLY A 1 185 ? -16.891 -19.312 4.789 1 84.25 185 GLY A N 1
ATOM 1503 C CA . GLY A 1 185 ? -17.219 -20.688 4.441 1 84.25 185 GLY A CA 1
ATOM 1504 C C . GLY A 1 185 ? -18.219 -20.781 3.303 1 84.25 185 GLY A C 1
ATOM 1505 O O . GLY A 1 185 ? -18.312 -21.828 2.658 1 84.25 185 GLY A O 1
ATOM 1506 N N . HIS A 1 186 ? -18.922 -19.688 3.012 1 81.62 186 HIS A N 1
ATOM 1507 C CA . HIS A 1 186 ? -19.938 -19.703 1.973 1 81.62 186 HIS A CA 1
ATOM 1508 C C . HIS A 1 186 ? -19.578 -18.734 0.843 1 81.62 186 HIS A C 1
ATOM 1510 O O . HIS A 1 186 ? -20.469 -18.172 0.2 1 81.62 186 HIS A O 1
ATOM 1516 N N . HIS A 1 187 ? -18.328 -18.516 0.741 1 82.81 187 HIS A N 1
ATOM 1517 C CA . HIS A 1 187 ? -17.922 -17.672 -0.376 1 82.81 187 HIS A CA 1
ATOM 1518 C C . HIS A 1 187 ? -18.484 -18.188 -1.693 1 82.81 187 HIS A C 1
ATOM 1520 O O . HIS A 1 187 ? -18.359 -19.375 -2.006 1 82.81 187 HIS A O 1
ATOM 1526 N N . PRO A 1 188 ? -19.078 -17.422 -2.473 1 80.38 188 PRO A N 1
ATOM 1527 C CA . PRO A 1 188 ? -19.812 -17.891 -3.652 1 80.38 188 PRO A CA 1
ATOM 1528 C C . PRO A 1 188 ? -18.891 -18.422 -4.742 1 80.38 188 PRO A C 1
ATOM 1530 O O . PRO A 1 188 ? -19.312 -19.25 -5.559 1 80.38 188 PRO A O 1
ATOM 1533 N N . LYS A 1 189 ? -17.656 -18.047 -4.719 1 86.81 189 LYS A N 1
ATOM 1534 C CA . LYS A 1 189 ? -16.781 -18.359 -5.852 1 86.81 189 LYS A CA 1
ATOM 1535 C C . LYS A 1 189 ? -15.648 -19.297 -5.426 1 86.81 189 LYS A C 1
ATOM 1537 O O . LYS A 1 189 ? -15.023 -19.938 -6.27 1 86.81 189 LYS A O 1
ATOM 1542 N N . PHE A 1 190 ? -15.414 -19.344 -4.078 1 88.38 190 PHE A N 1
ATOM 1543 C CA . PHE A 1 190 ? -14.25 -20.109 -3.646 1 88.38 190 PHE A CA 1
ATOM 1544 C C . PHE A 1 190 ? -14.656 -21.203 -2.664 1 88.38 190 PHE A C 1
ATOM 1546 O O . PHE A 1 190 ? -15.531 -21 -1.822 1 88.38 190 PHE A O 1
ATOM 1553 N N . GLN A 1 191 ? -13.984 -22.328 -2.805 1 87.44 191 GLN A N 1
ATOM 1554 C CA . GLN A 1 191 ? -14.023 -23.375 -1.795 1 87.44 191 GLN A CA 1
ATOM 1555 C C . GLN A 1 191 ? -12.703 -23.453 -1.022 1 87.44 191 GLN A C 1
ATOM 1557 O O . GLN A 1 191 ? -11.633 -23.5 -1.622 1 87.44 191 GLN A O 1
ATOM 1562 N N . PHE A 1 192 ? -12.82 -23.422 0.239 1 88.81 192 PHE A N 1
ATOM 1563 C CA . PHE A 1 192 ? -11.633 -23.453 1.092 1 88.81 192 PHE A CA 1
ATOM 1564 C C . PHE A 1 192 ? -11.453 -24.828 1.714 1 88.81 192 PHE A C 1
ATOM 1566 O O . PHE A 1 192 ? -12.352 -25.344 2.375 1 88.81 192 PHE A O 1
ATOM 1573 N N . ILE A 1 193 ? -10.359 -25.422 1.469 1 87.06 193 ILE A N 1
ATOM 1574 C CA . ILE A 1 193 ? -10.039 -26.75 1.979 1 87.06 193 ILE A CA 1
ATOM 1575 C C . ILE A 1 193 ? -8.977 -26.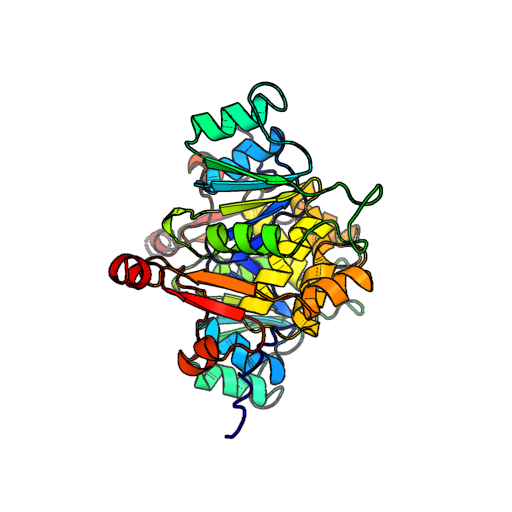641 3.066 1 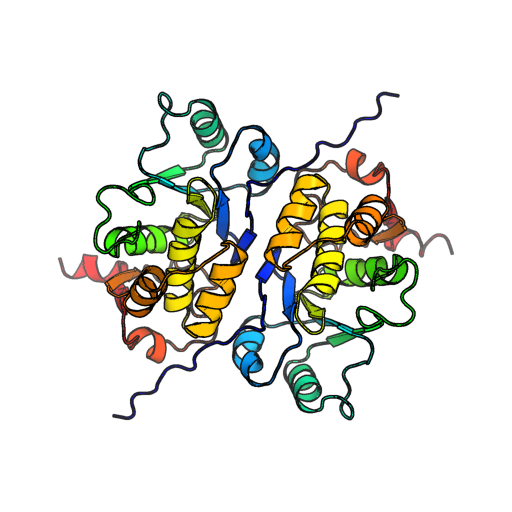87.06 193 ILE A C 1
ATOM 1577 O O . ILE A 1 193 ? -7.906 -26.062 2.84 1 87.06 193 ILE A O 1
ATOM 1581 N N . ASP A 1 194 ? -9.289 -27.125 4.281 1 84.25 194 ASP A N 1
ATOM 1582 C CA . ASP A 1 194 ? -8.344 -27.078 5.391 1 84.25 194 ASP A CA 1
ATOM 1583 C C . ASP A 1 194 ? -7.211 -28.094 5.195 1 84.25 194 ASP A C 1
ATOM 1585 O O . ASP A 1 194 ? -7.461 -29.281 4.969 1 84.25 194 ASP A O 1
ATOM 1589 N N . LYS A 1 195 ? -6.059 -27.719 5.129 1 73.62 195 LYS A N 1
ATOM 1590 C CA . LYS A 1 195 ? -4.902 -28.594 4.941 1 73.62 195 LYS A CA 1
ATOM 1591 C C . LYS A 1 195 ? -4.652 -29.453 6.18 1 73.62 195 LYS A C 1
ATOM 1593 O O . LYS A 1 195 ? -4.199 -30.594 6.066 1 73.62 195 LYS A O 1
ATOM 1598 N N . ASN A 1 196 ? -4.879 -29.188 7.363 1 65.56 196 ASN A N 1
ATOM 1599 C CA . ASN A 1 196 ? -4.688 -30.062 8.508 1 65.56 196 ASN A CA 1
ATOM 1600 C C . ASN A 1 196 ? -5.625 -31.266 8.453 1 65.56 196 ASN A C 1
ATOM 1602 O O . ASN A 1 196 ? -5.32 -32.312 9.008 1 65.56 196 ASN A O 1
ATOM 1606 N N . LYS A 1 197 ? -6.844 -31.188 8.164 1 53.78 197 LYS A N 1
ATOM 1607 C CA . LYS A 1 197 ? -7.785 -32.312 8.242 1 53.78 197 LYS A CA 1
ATOM 1608 C C . LYS A 1 197 ? -7.531 -33.312 7.129 1 53.78 197 LYS A C 1
ATOM 1610 O O . LYS A 1 197 ? -8.172 -34.375 7.082 1 53.78 197 LYS A O 1
ATOM 1615 N N . SER A 1 198 ? -7 -32.844 5.965 1 44.19 198 SER A N 1
ATOM 1616 C CA . SER A 1 198 ? -6.969 -33.844 4.902 1 44.19 198 SER A CA 1
ATOM 1617 C C . SER A 1 198 ? -5.973 -34.969 5.223 1 44.19 198 SER A C 1
ATOM 1619 O O . SER A 1 198 ? -5.891 -35.969 4.496 1 44.19 198 SER A O 1
ATOM 1621 N N . MET A 1 199 ? -4.938 -34.656 5.953 1 40.5 199 MET A N 1
ATOM 1622 C CA . MET A 1 199 ? -4.074 -35.812 6.223 1 40.5 199 MET A CA 1
ATOM 1623 C C . MET A 1 199 ? -4.816 -36.875 7.027 1 40.5 199 MET A C 1
ATOM 1625 O O . MET A 1 199 ? -4.355 -38.031 7.137 1 40.5 199 MET A O 1
ATOM 1629 N N . ASN A 1 200 ? -5.789 -36.469 7.734 1 38 200 ASN A N 1
ATOM 1630 C CA . ASN A 1 200 ? -6.293 -37.594 8.492 1 38 200 ASN A CA 1
ATOM 1631 C C . ASN A 1 200 ? -7.133 -38.531 7.621 1 38 200 ASN A C 1
ATOM 1633 O O . ASN A 1 200 ? -7.633 -39.562 8.102 1 38 200 ASN A O 1
ATOM 1637 N N . SER A 1 201 ? -7.816 -38.031 6.586 1 33.31 201 SER A N 1
ATOM 1638 C CA . SER A 1 201 ? -8.664 -39.062 6.004 1 33.31 201 SER A CA 1
ATOM 1639 C C . SER A 1 201 ? -7.852 -40.031 5.129 1 33.31 201 SER A C 1
ATOM 1641 O O . SER A 1 201 ? -8.422 -40.844 4.402 1 33.31 201 SER A O 1
ATOM 1643 N N . ILE A 1 202 ? -6.527 -39.75 4.875 1 27.64 202 ILE A N 1
ATOM 1644 C CA . ILE A 1 202 ? -5.918 -40.938 4.266 1 27.64 202 ILE A CA 1
ATOM 1645 C C . ILE A 1 202 ? -5.516 -41.938 5.355 1 27.64 202 ILE A C 1
ATOM 1647 O O . ILE A 1 202 ? -4.961 -41.562 6.383 1 27.64 202 ILE A O 1
ATOM 1651 N N . MET B 1 1 ? -33.5 -20.109 2.85 1 30.59 1 MET B N 1
ATOM 1652 C CA . MET B 1 1 ? -32.188 -19.938 3.465 1 30.59 1 MET B CA 1
ATOM 1653 C C . MET B 1 1 ? -31.562 -18.609 3.043 1 30.59 1 MET B C 1
ATOM 1655 O O . MET B 1 1 ? -31.344 -18.375 1.854 1 30.59 1 MET B O 1
ATOM 1659 N N . SER B 1 2 ? -31.75 -17.594 3.732 1 37.41 2 SER B N 1
ATOM 1660 C CA . SER B 1 2 ? -31.453 -16.219 3.354 1 37.41 2 SER B CA 1
ATOM 1661 C C . SER B 1 2 ? -30 -16.062 2.922 1 37.41 2 SER B C 1
ATOM 1663 O O . SER B 1 2 ? -29.094 -16.469 3.637 1 37.41 2 SER B O 1
ATOM 1665 N N . GLN B 1 3 ? -29.641 -16.125 1.704 1 41.97 3 GLN B N 1
ATOM 1666 C CA . GLN B 1 3 ? -28.312 -16 1.144 1 41.97 3 GLN B CA 1
ATOM 1667 C C . GLN B 1 3 ? -27.562 -14.812 1.757 1 41.97 3 GLN B C 1
ATOM 1669 O O . GLN B 1 3 ? -27.969 -13.664 1.574 1 41.97 3 GLN B O 1
ATOM 1674 N N . ILE B 1 4 ? -27.141 -14.891 2.986 1 49.25 4 ILE B N 1
ATOM 1675 C CA . ILE B 1 4 ? -26.391 -13.812 3.607 1 49.25 4 ILE B CA 1
ATOM 1676 C C . ILE B 1 4 ? -25.266 -13.359 2.67 1 49.25 4 ILE B C 1
ATOM 1678 O O . ILE B 1 4 ? -24.359 -14.133 2.365 1 49.25 4 ILE B O 1
ATOM 1682 N N . VAL B 1 5 ? -25.625 -12.547 1.802 1 52.47 5 VAL B N 1
ATOM 1683 C CA . VAL B 1 5 ? -24.641 -11.914 0.944 1 52.47 5 VAL B CA 1
ATOM 1684 C C . VAL B 1 5 ? -23.562 -11.242 1.803 1 52.47 5 VAL B C 1
ATOM 1686 O O . VAL B 1 5 ? -23.875 -10.375 2.625 1 52.47 5 VAL B O 1
ATOM 1689 N N . PRO B 1 6 ? -22.422 -11.828 1.861 1 60.03 6 PRO B N 1
ATOM 1690 C CA . PRO B 1 6 ? -21.375 -11.242 2.705 1 60.03 6 PRO B CA 1
ATOM 1691 C C . PRO B 1 6 ? -21.203 -9.742 2.467 1 60.03 6 PRO B C 1
ATOM 1693 O O . PRO B 1 6 ? -21.484 -9.25 1.371 1 60.03 6 PRO B O 1
ATOM 1696 N N . GLU B 1 7 ? -21.172 -8.977 3.514 1 72.94 7 GLU B N 1
ATOM 1697 C CA . GLU B 1 7 ? -20.906 -7.543 3.4 1 72.94 7 GLU B CA 1
ATOM 1698 C C . GLU B 1 7 ? -19.672 -7.266 2.543 1 72.94 7 GLU B C 1
ATOM 1700 O O . GLU B 1 7 ? -18.656 -7.934 2.691 1 72.94 7 GLU B O 1
ATOM 1705 N N . ILE B 1 8 ? -19.75 -6.609 1.425 1 89.94 8 ILE B N 1
ATOM 1706 C CA . ILE B 1 8 ? -18.766 -6.191 0.433 1 89.94 8 ILE B CA 1
ATOM 1707 C C . ILE B 1 8 ? -18.031 -4.957 0.933 1 89.94 8 ILE B C 1
ATOM 1709 O O . ILE B 1 8 ? -18.641 -4.031 1.473 1 89.94 8 ILE B O 1
ATOM 1713 N N . TYR B 1 9 ? -16.75 -5.082 0.894 1 95.12 9 TYR B N 1
ATOM 1714 C CA . TYR B 1 9 ? -15.922 -3.965 1.342 1 95.12 9 TYR B CA 1
ATOM 1715 C C . TYR B 1 9 ? -15.688 -2.971 0.21 1 95.12 9 TYR B C 1
ATOM 1717 O O . TYR B 1 9 ? -15.398 -3.365 -0.922 1 95.12 9 TYR B O 1
ATOM 1725 N N . VAL B 1 10 ? -15.82 -1.7 0.539 1 97.69 10 VAL B N 1
ATOM 1726 C CA . VAL B 1 10 ? -15.594 -0.604 -0.396 1 97.69 10 VAL B CA 1
ATOM 1727 C C . VAL B 1 10 ? -14.602 0.387 0.203 1 97.69 10 VAL B C 1
ATOM 1729 O O . VAL B 1 10 ? -14.992 1.33 0.894 1 97.69 10 VAL B O 1
ATOM 1732 N N . PRO B 1 11 ? -13.336 0.211 -0.042 1 98.12 11 PRO B N 1
ATOM 1733 C CA . PRO B 1 11 ? -12.383 1.222 0.42 1 98.12 11 PRO B CA 1
ATOM 1734 C C . PRO B 1 11 ? -12.617 2.59 -0.219 1 98.12 11 PRO B C 1
ATOM 1736 O O . PRO B 1 11 ? -13.266 2.684 -1.264 1 98.12 11 PRO B O 1
ATOM 1739 N N . PRO B 1 12 ? -12.141 3.6 0.443 1 98.44 12 PRO B N 1
ATOM 1740 C CA . PRO B 1 12 ? -12.211 4.902 -0.219 1 98.44 12 PRO B CA 1
ATOM 1741 C C . PRO B 1 12 ? -11.469 4.926 -1.555 1 98.44 12 PRO B C 1
ATOM 1743 O O . PRO B 1 12 ? -10.547 4.133 -1.77 1 98.44 12 PRO B O 1
ATOM 1746 N N . LEU B 1 13 ? -11.867 5.832 -2.404 1 97.19 13 LEU B N 1
ATOM 1747 C CA . LEU B 1 13 ? -11.18 6.012 -3.68 1 97.19 13 LEU B CA 1
ATOM 1748 C C . LEU B 1 13 ? -9.688 6.246 -3.469 1 97.19 13 LEU B C 1
ATOM 1750 O O . LEU B 1 13 ? -9.297 7.004 -2.58 1 97.19 13 LEU B O 1
ATOM 1754 N N . ARG B 1 14 ? -8.828 5.547 -4.262 1 96.94 14 ARG B N 1
ATOM 1755 C CA . ARG B 1 14 ? -7.371 5.668 -4.25 1 96.94 14 ARG B CA 1
ATOM 1756 C C . ARG B 1 14 ? -6.797 5.215 -2.912 1 96.94 14 ARG B C 1
ATOM 1758 O O . ARG B 1 14 ? -5.777 5.742 -2.459 1 96.94 14 ARG B O 1
ATOM 1765 N N . PHE B 1 15 ? -7.512 4.352 -2.311 1 98.5 15 PHE B N 1
ATOM 1766 C CA . PHE B 1 15 ? -7.008 3.758 -1.079 1 98.5 15 PHE B CA 1
ATOM 1767 C C . PHE B 1 15 ? -5.734 2.961 -1.342 1 98.5 15 PHE B C 1
ATOM 1769 O O . PHE B 1 15 ? -5.645 2.238 -2.336 1 98.5 15 PHE B O 1
ATOM 1776 N N . SER B 1 16 ? -4.801 3.055 -0.433 1 98.25 16 SER B N 1
ATOM 1777 C CA . SER B 1 16 ? -3.586 2.248 -0.484 1 98.25 16 SE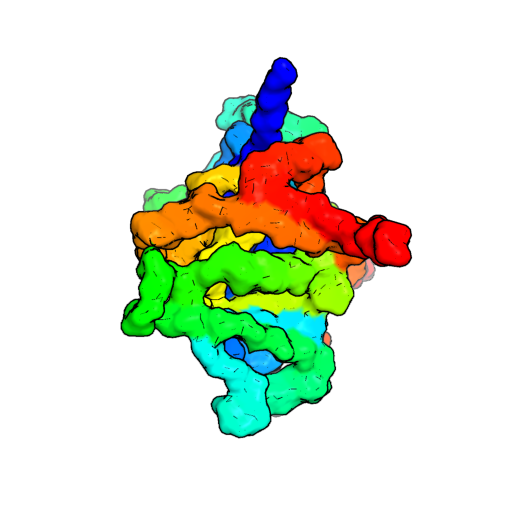R B CA 1
ATOM 1778 C C . SER B 1 16 ? -2.896 2.197 0.876 1 98.25 16 SER B C 1
ATOM 1780 O O . SER B 1 16 ? -2.988 3.145 1.659 1 98.25 16 SER B O 1
ATOM 1782 N N . MET B 1 17 ? -2.293 1.119 1.127 1 98.38 17 MET B N 1
ATOM 1783 C CA . MET B 1 17 ? -1.383 1.055 2.268 1 98.38 17 MET B CA 1
ATOM 1784 C C . MET B 1 17 ? -0.012 1.613 1.9 1 98.38 17 MET B C 1
ATOM 1786 O O . MET B 1 17 ? 0.607 1.166 0.933 1 98.38 17 MET B O 1
ATOM 1790 N N . VAL B 1 18 ? 0.442 2.578 2.629 1 98.62 18 VAL B N 1
ATOM 1791 C CA . VAL B 1 18 ? 1.71 3.246 2.352 1 98.62 18 VAL B CA 1
ATOM 1792 C C . VAL B 1 18 ? 2.838 2.549 3.109 1 98.62 18 VAL B C 1
ATOM 1794 O O . VAL B 1 18 ? 3.908 2.299 2.549 1 98.62 18 VAL B O 1
ATOM 1797 N N . GLN B 1 19 ? 2.635 2.312 4.352 1 98.25 19 GLN B N 1
ATOM 1798 C CA . GLN B 1 19 ? 3.471 1.62 5.324 1 98.25 19 GLN B CA 1
ATOM 1799 C C . GLN B 1 19 ? 2.621 0.834 6.32 1 98.25 19 GLN B C 1
ATOM 1801 O O . GLN B 1 19 ? 1.404 1.022 6.387 1 98.25 19 GLN B O 1
ATOM 1806 N N . PRO B 1 20 ? 3.246 -0.1 7.008 1 97.12 20 PRO B N 1
ATOM 1807 C CA . PRO B 1 20 ? 2.447 -0.737 8.055 1 97.12 20 PRO B CA 1
ATOM 1808 C C . PRO B 1 20 ? 1.74 0.275 8.953 1 97.12 20 PRO B C 1
ATOM 1810 O O . PRO B 1 20 ? 2.391 1.136 9.555 1 97.12 20 PRO B O 1
ATOM 1813 N N . SER B 1 21 ? 0.425 0.221 8.984 1 97.69 21 SER B N 1
ATOM 1814 C CA . SER B 1 21 ? -0.443 1.026 9.836 1 97.69 21 SER B CA 1
ATOM 1815 C C . SER B 1 21 ? -0.566 2.453 9.312 1 97.69 21 SER B C 1
ATOM 1817 O O . SER B 1 21 ? -0.932 3.365 10.062 1 97.69 21 SER B O 1
ATOM 1819 N N . LEU B 1 22 ? -0.136 2.693 8.102 1 98.81 22 LEU B N 1
ATOM 1820 C CA . LEU B 1 22 ? -0.332 3.979 7.438 1 98.81 22 LEU B CA 1
ATOM 1821 C C . LEU B 1 22 ? -1.066 3.801 6.113 1 98.81 22 LEU B C 1
ATOM 1823 O O . LEU B 1 22 ? -0.583 3.102 5.219 1 98.81 22 LEU B O 1
ATOM 1827 N N . TYR B 1 23 ? -2.191 4.512 6.027 1 98.88 23 TYR B N 1
ATOM 1828 C CA . TYR B 1 23 ? -3.037 4.391 4.848 1 98.88 23 TYR B CA 1
ATOM 1829 C C . TYR B 1 23 ? -3.328 5.758 4.238 1 98.88 23 TYR B C 1
ATOM 1831 O O . TYR B 1 23 ? -3.326 6.77 4.945 1 98.88 23 TYR B O 1
ATOM 1839 N N . ARG B 1 24 ? -3.566 5.719 2.951 1 98.81 24 ARG B N 1
ATOM 1840 C CA . ARG B 1 24 ? -3.904 6.941 2.23 1 98.81 24 ARG B CA 1
ATOM 1841 C C . ARG B 1 24 ? -5.156 6.75 1.382 1 98.81 24 ARG B C 1
ATOM 1843 O O . ARG B 1 24 ? -5.508 5.621 1.031 1 98.81 24 ARG B O 1
ATOM 1850 N N . GLY B 1 25 ? -5.801 7.879 1.043 1 98.5 25 GLY B N 1
ATOM 1851 C CA . GLY B 1 25 ? -6.91 7.785 0.109 1 98.5 25 GLY B CA 1
ATOM 1852 C C . GLY B 1 25 ? -7.73 9.062 0.032 1 98.5 25 GLY B C 1
ATOM 1853 O O . GLY B 1 25 ? -7.223 10.148 0.297 1 98.5 25 GLY B O 1
ATOM 1854 N N . ALA B 1 26 ? -8.953 8.859 -0.439 1 98.38 26 ALA B N 1
ATOM 1855 C CA . ALA B 1 26 ? -9.891 9.961 -0.605 1 98.38 26 ALA B CA 1
ATOM 1856 C C . ALA B 1 26 ? -10.75 10.141 0.644 1 98.38 26 ALA B C 1
ATOM 1858 O O . ALA B 1 26 ? -10.648 9.367 1.595 1 98.38 26 ALA B O 1
ATOM 1859 N N . TYR B 1 27 ? -11.484 11.188 0.587 1 98.69 27 TYR B N 1
ATOM 1860 C CA . TYR B 1 27 ? -12.43 11.508 1.653 1 98.69 27 TYR B CA 1
ATOM 1861 C C . TYR B 1 27 ? -13.375 10.344 1.917 1 98.69 27 TYR B C 1
ATOM 1863 O O . TYR B 1 27 ? -14.055 9.875 1.004 1 98.69 27 TYR B O 1
ATOM 1871 N N . PRO B 1 28 ? -13.422 9.875 3.139 1 98.69 28 PRO B N 1
ATOM 1872 C CA . PRO B 1 28 ? -14.305 8.742 3.443 1 98.69 28 PRO B CA 1
ATOM 1873 C C . PRO B 1 28 ? -15.789 9.109 3.336 1 98.69 28 PRO B C 1
ATOM 1875 O O . PRO B 1 28 ? -16.203 10.188 3.777 1 98.69 28 PRO B O 1
ATOM 1878 N N . ARG B 1 29 ? -16.484 8.242 2.768 1 98.12 29 ARG B N 1
ATOM 1879 C CA . ARG B 1 29 ? -17.938 8.312 2.711 1 98.12 29 ARG B CA 1
ATOM 1880 C C . ARG B 1 29 ? -18.578 7.129 3.43 1 98.12 29 ARG B C 1
ATOM 1882 O O . ARG B 1 29 ? -17.891 6.172 3.793 1 98.12 29 ARG B O 1
ATOM 1889 N N . GLU B 1 30 ? -19.844 7.152 3.658 1 98.06 30 GLU B N 1
ATOM 1890 C CA . GLU B 1 30 ? -20.547 6.137 4.434 1 98.06 30 GLU B CA 1
ATOM 1891 C C . GLU B 1 30 ? -20.297 4.738 3.875 1 98.06 30 GLU B C 1
ATOM 1893 O O . GLU B 1 30 ? -20.125 3.781 4.633 1 98.06 30 GLU B O 1
ATOM 1898 N N . VAL B 1 31 ? -20.281 4.617 2.582 1 97.56 31 VAL B N 1
ATOM 1899 C CA . VAL B 1 31 ? -20.109 3.328 1.924 1 97.56 31 VAL B CA 1
ATOM 1900 C C . VAL B 1 31 ? -18.75 2.744 2.283 1 97.56 31 VAL B C 1
ATOM 1902 O O . VAL B 1 31 ? -18.516 1.54 2.139 1 97.56 31 VAL B O 1
ATOM 1905 N N . ASN B 1 32 ? -17.797 3.609 2.764 1 98.44 32 ASN B N 1
ATOM 1906 C CA . ASN B 1 32 ? -16.438 3.176 3.068 1 98.44 32 ASN B CA 1
ATOM 1907 C C . ASN B 1 32 ? -16.297 2.713 4.52 1 98.44 32 ASN B C 1
ATOM 1909 O O . ASN B 1 32 ? -15.273 2.154 4.906 1 98.44 32 ASN B O 1
ATOM 1913 N N . PHE B 1 33 ? -17.297 2.971 5.359 1 98.06 33 PHE B N 1
ATOM 1914 C CA . PHE B 1 33 ? -17.141 2.873 6.805 1 98.06 33 PHE B CA 1
ATOM 1915 C C . PHE B 1 33 ? -16.906 1.429 7.23 1 98.06 33 PHE B C 1
ATOM 1917 O O . PHE B 1 33 ? -16.062 1.156 8.086 1 98.06 33 PHE B O 1
ATOM 1924 N N . LYS B 1 34 ? -17.641 0.517 6.629 1 96.06 34 LYS B N 1
ATOM 1925 C CA . LYS B 1 34 ? -17.453 -0.887 6.988 1 96.06 34 LYS B CA 1
ATOM 1926 C C . LYS B 1 34 ? -16.016 -1.339 6.727 1 96.06 34 LYS B C 1
ATOM 1928 O O . LYS B 1 34 ? -15.43 -2.043 7.547 1 96.06 34 LYS B O 1
ATOM 1933 N N . PHE B 1 35 ? -15.5 -0.948 5.602 1 97.69 35 PHE B N 1
ATOM 1934 C CA . PHE B 1 35 ? -14.109 -1.247 5.281 1 97.69 35 PHE B CA 1
ATOM 1935 C C . PHE B 1 35 ? -13.172 -0.579 6.277 1 97.69 35 PHE B C 1
ATOM 1937 O O . PHE B 1 35 ? -12.25 -1.218 6.797 1 97.69 35 PHE B O 1
ATOM 1944 N N . LEU B 1 36 ? -13.398 0.696 6.586 1 98.38 36 LEU B N 1
ATOM 1945 C CA . LEU B 1 36 ? -12.508 1.465 7.453 1 98.38 36 LEU B CA 1
ATOM 1946 C C . LEU B 1 36 ? -12.492 0.887 8.867 1 98.38 36 LEU B C 1
ATOM 1948 O O . LEU B 1 36 ? -11.469 0.947 9.547 1 98.38 36 LEU B O 1
ATOM 1952 N N . GLU B 1 37 ? -13.578 0.278 9.312 1 97.19 37 GLU B N 1
ATOM 1953 C CA . GLU B 1 37 ? -13.641 -0.364 10.617 1 97.19 37 GLU B CA 1
ATOM 1954 C C . GLU B 1 37 ? -12.594 -1.474 10.734 1 97.19 37 GLU B C 1
ATOM 1956 O O . GLU B 1 37 ? -12.039 -1.699 11.812 1 97.19 37 GLU B O 1
ATOM 1961 N N . THR B 1 38 ? -12.328 -2.105 9.617 1 96 38 THR B N 1
ATOM 1962 C CA . THR B 1 38 ? -11.406 -3.234 9.656 1 96 38 THR B CA 1
ATOM 1963 C C . THR B 1 38 ? -9.984 -2.76 9.922 1 96 38 THR B C 1
ATOM 1965 O O . THR B 1 38 ? -9.125 -3.547 10.32 1 96 38 THR B O 1
ATOM 1968 N N . LEU B 1 39 ? -9.672 -1.499 9.703 1 97.62 39 LEU B N 1
ATOM 1969 C CA . LEU B 1 39 ? -8.328 -0.963 9.844 1 97.62 39 LEU B CA 1
ATOM 1970 C C . LEU B 1 39 ? -8.039 -0.573 11.289 1 97.62 39 LEU B C 1
ATOM 1972 O O . LEU B 1 39 ? -6.887 -0.345 11.656 1 97.62 39 LEU B O 1
ATOM 1976 N N . GLN B 1 40 ? -9.141 -0.426 12.07 1 97.81 40 GLN B N 1
ATOM 1977 C CA . GLN B 1 40 ? -9.016 -0.046 13.477 1 97.81 40 GLN B CA 1
ATOM 1978 C C . GLN B 1 40 ? -8.156 1.208 13.633 1 97.81 40 GLN B C 1
ATOM 1980 O O . GLN B 1 40 ? -7.234 1.238 14.445 1 97.81 40 GLN B O 1
ATOM 1985 N N . LEU B 1 41 ? -8.516 2.18 12.914 1 98.75 41 LEU B N 1
ATOM 1986 C CA . LEU B 1 41 ? -7.777 3.436 12.867 1 98.75 41 LEU B CA 1
ATOM 1987 C C . LEU B 1 41 ? -7.781 4.117 14.234 1 98.75 41 LEU B C 1
ATOM 1989 O O . LEU B 1 41 ? -8.789 4.074 14.945 1 98.75 41 LEU B O 1
ATOM 1993 N N . LYS B 1 42 ? -6.711 4.742 14.531 1 98.88 42 LYS B N 1
ATOM 1994 C CA . LYS B 1 42 ? -6.641 5.633 15.688 1 98.88 42 LYS B CA 1
ATOM 1995 C C . LYS B 1 42 ? -6.758 7.094 15.266 1 98.88 42 LYS B C 1
ATOM 1997 O O . LYS B 1 42 ? -7.285 7.918 16.016 1 98.88 42 LYS B O 1
ATOM 2002 N N . THR B 1 43 ? -6.266 7.402 14.07 1 98.94 43 THR B N 1
ATOM 2003 C CA . THR B 1 43 ? -6.207 8.789 13.617 1 98.94 43 THR B CA 1
ATOM 2004 C C . THR B 1 43 ? -6.625 8.898 12.148 1 98.94 43 THR B C 1
ATOM 2006 O O . THR B 1 43 ? -6.23 8.07 11.32 1 98.94 43 THR B O 1
ATOM 2009 N N . ILE B 1 44 ? -7.422 9.852 11.844 1 98.94 44 ILE B N 1
ATOM 2010 C CA . ILE B 1 44 ? -7.68 10.289 10.477 1 98.94 44 ILE B CA 1
ATOM 2011 C C . ILE B 1 44 ? -7.156 11.719 10.289 1 98.94 44 ILE B C 1
ATOM 2013 O O . ILE B 1 44 ? -7.535 12.625 11.031 1 98.94 44 ILE B O 1
ATOM 2017 N N . ILE B 1 45 ? -6.262 11.898 9.406 1 98.88 45 ILE B N 1
ATOM 2018 C CA . ILE B 1 45 ? -5.754 13.219 9.047 1 98.88 45 ILE B CA 1
ATOM 2019 C C . ILE B 1 45 ? -6.453 13.711 7.781 1 98.88 45 ILE B C 1
ATOM 2021 O O . ILE B 1 45 ? -6.336 13.094 6.719 1 98.88 45 ILE B O 1
ATOM 2025 N N . SER B 1 46 ? -7.117 14.812 7.902 1 98.69 46 SER B N 1
ATOM 2026 C CA . SER B 1 46 ? -7.844 15.398 6.777 1 98.69 46 SER B CA 1
ATOM 2027 C C . SER B 1 46 ? -7.102 16.609 6.207 1 98.69 46 SER B C 1
ATOM 2029 O O . SER B 1 46 ? -6.965 17.625 6.883 1 98.69 46 SER B O 1
ATOM 2031 N N . LEU B 1 47 ? -6.609 16.469 5.023 1 97.75 47 LEU B N 1
ATOM 2032 C CA . LEU B 1 47 ? -6.027 17.578 4.258 1 97.75 47 LEU B CA 1
ATOM 2033 C C . LEU B 1 47 ? -7.086 18.266 3.402 1 97.75 47 LEU B C 1
ATOM 2035 O O . LEU B 1 47 ? -7.141 18.047 2.188 1 97.75 47 LEU B O 1
ATOM 2039 N N . THR B 1 48 ? -7.898 19.047 4.012 1 96.31 48 THR B N 1
ATOM 2040 C CA . THR B 1 48 ? -9.055 19.672 3.371 1 96.31 48 THR B CA 1
ATOM 2041 C C . THR B 1 48 ? -9.18 21.141 3.779 1 96.31 48 THR B C 1
ATOM 2043 O O . THR B 1 48 ? -8.602 21.562 4.785 1 96.31 48 THR B O 1
ATOM 2046 N N . PRO B 1 49 ? -9.898 21.922 3.008 1 93.81 49 PRO B N 1
ATOM 2047 C CA . PRO B 1 49 ? -10.078 23.328 3.354 1 93.81 49 PRO B CA 1
ATOM 2048 C C . PRO B 1 49 ? -10.859 23.531 4.648 1 93.81 49 PRO B C 1
ATOM 2050 O O . PRO B 1 49 ? -10.609 24.484 5.391 1 93.81 49 PRO B O 1
ATOM 2053 N N . ASN B 1 50 ? -11.828 22.609 4.949 1 94.12 50 ASN B N 1
ATOM 2054 C CA . ASN B 1 50 ? -12.672 22.734 6.129 1 94.12 50 ASN B CA 1
ATOM 2055 C C . ASN B 1 50 ? -12.562 21.516 7.035 1 94.12 50 ASN B C 1
ATOM 2057 O O . ASN B 1 50 ? -12.383 20.391 6.551 1 94.12 50 ASN B O 1
ATOM 2061 N N . PRO B 1 51 ? -12.734 21.734 8.312 1 96.06 51 PRO B N 1
ATOM 2062 C CA . PRO B 1 51 ? -12.656 20.609 9.25 1 96.06 51 PRO B CA 1
ATOM 2063 C C . PRO B 1 51 ? -13.906 19.734 9.227 1 96.06 51 PRO B C 1
ATOM 2065 O O . PRO B 1 51 ? -14.977 20.188 8.805 1 96.06 51 PRO B O 1
ATOM 2068 N N . ILE B 1 52 ? -13.719 18.5 9.633 1 97 52 ILE B N 1
ATOM 2069 C CA . ILE B 1 52 ? -14.836 17.578 9.836 1 97 52 ILE B CA 1
ATOM 2070 C C . ILE B 1 52 ? -15.43 17.781 11.227 1 97 52 ILE B C 1
ATOM 2072 O O . ILE B 1 52 ? -14.75 17.562 12.234 1 97 52 ILE B O 1
ATOM 2076 N N . THR B 1 53 ? -16.609 18.234 11.32 1 97.62 53 THR B N 1
ATOM 2077 C CA . THR B 1 53 ? -17.328 18.453 12.57 1 97.62 53 THR B CA 1
ATOM 2078 C C . THR B 1 53 ? -18.734 17.859 12.5 1 97.62 53 THR B C 1
ATOM 2080 O O . THR B 1 53 ? -19.156 17.375 11.445 1 97.62 53 THR B O 1
ATOM 2083 N N . LYS B 1 54 ? -19.359 17.859 13.648 1 97.5 54 LYS B N 1
ATOM 2084 C CA . LYS B 1 54 ? -20.734 17.375 13.68 1 97.5 54 LYS B CA 1
ATOM 2085 C C . LYS B 1 54 ? -21.609 18.172 12.711 1 97.5 54 LYS B C 1
ATOM 2087 O O . LYS B 1 54 ? -22.562 17.641 12.141 1 97.5 54 LYS B O 1
ATOM 2092 N N . GLU B 1 55 ? -21.297 19.406 12.461 1 97.38 55 GLU B N 1
ATOM 2093 C CA . GLU B 1 55 ? -22.062 20.297 11.602 1 97.38 55 GLU B CA 1
ATOM 2094 C C . GLU B 1 55 ? -21.703 20.094 10.133 1 97.38 55 GLU B C 1
ATOM 2096 O O 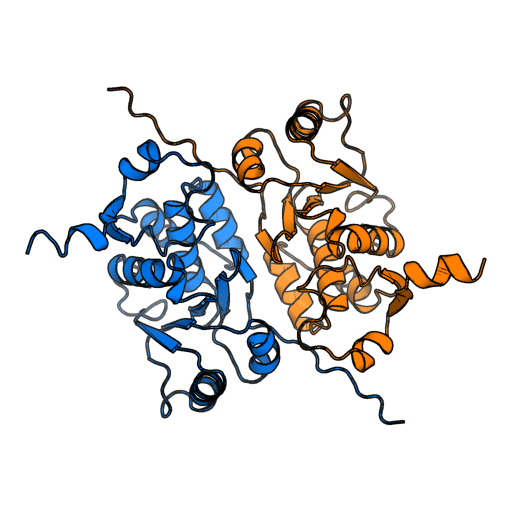. GLU B 1 55 ? -22.594 20.031 9.281 1 97.38 55 GLU B O 1
ATOM 2101 N N . THR B 1 56 ? -20.438 19.953 9.781 1 96.5 56 THR B N 1
ATOM 2102 C CA . THR B 1 56 ? -19.984 19.938 8.391 1 96.5 56 THR B CA 1
ATOM 2103 C C . THR B 1 56 ? -20.156 18.547 7.789 1 96.5 56 THR B C 1
ATOM 2105 O O . THR B 1 56 ? -20.406 18.406 6.594 1 96.5 56 THR B O 1
ATOM 2108 N N . ASP B 1 57 ? -19.953 17.5 8.594 1 97.94 57 ASP B N 1
ATOM 2109 C CA . ASP B 1 57 ? -20.109 16.125 8.156 1 97.94 57 ASP B CA 1
ATOM 2110 C C . ASP B 1 57 ? -20.469 15.211 9.336 1 97.94 57 ASP B C 1
ATOM 2112 O O . ASP B 1 57 ? -19.609 14.508 9.867 1 97.94 57 ASP B O 1
ATOM 2116 N N . PRO B 1 58 ? -21.703 15.188 9.68 1 98.25 58 PRO B N 1
ATOM 2117 C CA . PRO B 1 58 ? -22.125 14.414 10.852 1 98.25 58 PRO B CA 1
ATOM 2118 C C . PRO B 1 58 ? -21.844 12.922 10.703 1 98.25 58 PRO B C 1
ATOM 2120 O O . PRO B 1 58 ? -21.547 12.242 11.695 1 98.25 58 PRO B O 1
ATOM 2123 N N . GLU B 1 59 ? -21.953 12.383 9.539 1 98.44 59 GLU B N 1
ATOM 2124 C CA . GLU B 1 59 ? -21.75 10.953 9.328 1 98.44 59 GLU B CA 1
ATOM 2125 C C . GLU B 1 59 ? -20.312 10.539 9.656 1 98.44 59 GLU B C 1
ATOM 2127 O O . GLU B 1 59 ? -20.094 9.641 10.469 1 98.44 59 GLU B O 1
ATOM 2132 N N . LEU B 1 60 ? -19.359 11.203 9.047 1 98.62 60 LEU B N 1
ATOM 2133 C CA . LEU B 1 60 ? -17.969 10.852 9.297 1 98.62 60 LEU B CA 1
ATOM 2134 C C . LEU B 1 60 ? -17.578 11.203 10.727 1 98.62 60 LEU B C 1
ATOM 2136 O O . LEU B 1 60 ? -16.797 10.469 11.359 1 98.62 60 LEU B O 1
ATOM 2140 N N . TYR B 1 61 ? -18.094 12.297 11.195 1 98.69 61 TYR B N 1
ATOM 2141 C CA . TYR B 1 61 ? -17.812 12.695 12.578 1 98.69 61 TYR B CA 1
ATOM 2142 C C . TYR B 1 61 ? -18.281 11.625 13.555 1 98.69 61 TYR B C 1
ATOM 2144 O O . TYR B 1 61 ? -17.531 11.211 14.438 1 98.69 61 TYR B O 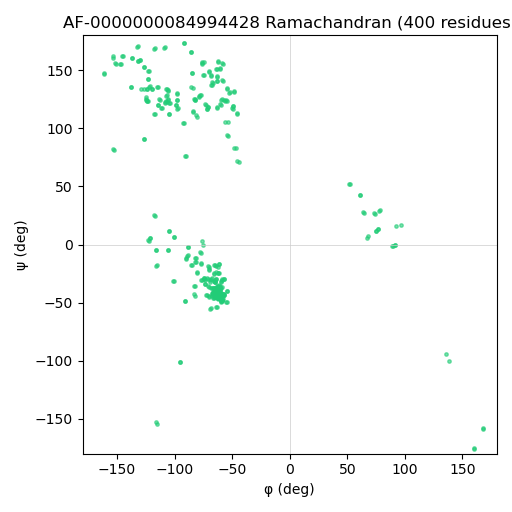1
ATOM 2152 N N . ASN B 1 62 ? -19.484 11.172 13.406 1 98.69 62 ASN B N 1
ATOM 2153 C CA . ASN B 1 62 ? -20.047 10.156 14.297 1 98.69 62 ASN B CA 1
ATOM 2154 C C . ASN B 1 62 ? -19.312 8.82 14.148 1 98.69 62 ASN B C 1
ATOM 2156 O O . ASN B 1 62 ? -19.094 8.117 15.141 1 98.69 62 ASN B O 1
ATOM 2160 N N . PHE B 1 63 ? -19 8.477 12.938 1 98.75 63 PHE B N 1
ATOM 2161 C CA . PHE B 1 63 ? -18.219 7.273 12.703 1 98.75 63 PHE B CA 1
ATOM 2162 C C . PHE B 1 63 ? -16.922 7.316 13.5 1 98.75 63 PHE B C 1
ATOM 2164 O O . PHE B 1 63 ? -16.562 6.344 14.18 1 98.75 63 PHE B O 1
ATOM 2171 N N . ALA B 1 64 ? -16.203 8.453 13.383 1 98.81 64 ALA B N 1
ATOM 2172 C CA . ALA B 1 64 ? -14.938 8.617 14.094 1 98.81 64 ALA B CA 1
ATOM 2173 C C . ALA B 1 64 ? -15.141 8.523 15.609 1 98.81 64 ALA B C 1
ATOM 2175 O O . ALA B 1 64 ? -14.383 7.84 16.297 1 98.81 64 ALA B O 1
ATOM 2176 N N . LYS B 1 65 ? -16.109 9.18 16.094 1 98.38 65 LYS B N 1
ATOM 2177 C CA . LYS B 1 65 ? -16.406 9.18 17.531 1 98.38 65 LYS B CA 1
ATOM 2178 C C . LYS B 1 65 ? -16.734 7.773 18.016 1 98.38 65 LYS B C 1
ATOM 2180 O O . LYS B 1 65 ? -16.188 7.316 19.031 1 98.38 65 LYS B O 1
ATOM 2185 N N . GLU B 1 66 ? -17.547 7.094 17.297 1 98.38 66 GLU B N 1
ATOM 2186 C CA . GLU B 1 66 ? -17.984 5.758 17.688 1 98.38 66 GLU B CA 1
ATOM 2187 C C . GLU B 1 66 ? -16.828 4.766 17.688 1 98.38 66 GLU B C 1
ATOM 2189 O O . GLU B 1 66 ? -16.828 3.809 18.453 1 98.38 66 GLU B O 1
ATOM 2194 N N . ASN B 1 67 ? -15.883 4.988 16.828 1 98.44 67 ASN B N 1
ATOM 2195 C CA . ASN B 1 67 ? -14.75 4.074 16.703 1 98.44 67 ASN B CA 1
ATOM 2196 C C . ASN B 1 67 ? -13.516 4.609 17.422 1 98.44 67 ASN B C 1
ATOM 2198 O O . ASN B 1 67 ? -12.422 4.07 17.266 1 98.44 67 ASN B O 1
ATOM 2202 N N . GLN B 1 68 ? -13.695 5.738 18.156 1 98.5 68 GLN B N 1
ATOM 2203 C CA . GLN B 1 68 ? -12.641 6.336 18.969 1 98.5 68 GLN B CA 1
ATOM 2204 C C . GLN B 1 68 ? -11.445 6.754 18.125 1 98.5 68 GLN B C 1
ATOM 2206 O O . GLN B 1 68 ? -10.297 6.496 18.484 1 98.5 68 GLN B O 1
ATOM 2211 N N . ILE B 1 69 ? -11.789 7.344 16.984 1 98.81 69 ILE B N 1
ATOM 2212 C CA . ILE B 1 69 ? -10.773 7.836 16.062 1 98.81 69 ILE B CA 1
ATOM 2213 C C . ILE B 1 69 ? -10.57 9.336 16.266 1 98.81 69 ILE B C 1
ATOM 2215 O O . ILE B 1 69 ? -11.539 10.102 16.297 1 98.81 69 ILE B O 1
ATOM 2219 N N . GLN B 1 70 ? -9.336 9.766 16.406 1 98.69 70 GLN B N 1
ATOM 2220 C CA . GLN B 1 70 ? -9.008 11.188 16.469 1 98.69 70 GLN B CA 1
ATOM 2221 C C . GLN B 1 70 ? -9.031 11.812 15.078 1 98.69 70 GLN B C 1
ATOM 2223 O O . GLN B 1 70 ? -8.398 11.305 14.156 1 98.69 70 GLN B O 1
ATOM 2228 N N . LEU B 1 71 ? -9.766 12.906 14.969 1 98.75 71 LEU B N 1
ATOM 2229 C CA . LEU B 1 71 ? -9.797 13.648 13.711 1 98.75 71 LEU B CA 1
ATOM 2230 C C . LEU B 1 71 ? -8.828 14.82 13.742 1 98.75 71 LEU B C 1
ATOM 2232 O O . LEU B 1 71 ? -8.945 15.711 14.586 1 98.75 71 LEU B O 1
ATOM 2236 N N . ILE B 1 72 ? -7.852 14.805 12.891 1 98.69 72 ILE B N 1
ATOM 2237 C CA . ILE B 1 72 ? -6.883 15.891 12.734 1 98.69 72 ILE B CA 1
ATOM 2238 C C . ILE B 1 72 ? -7.148 16.641 11.438 1 98.69 72 ILE B C 1
ATOM 2240 O O . ILE B 1 72 ? -7.207 16.031 10.359 1 98.69 72 ILE B O 1
ATOM 2244 N N . HIS B 1 73 ? -7.348 17.875 11.594 1 98.25 73 HIS B N 1
ATOM 2245 C CA . HIS B 1 73 ? -7.551 18.703 10.406 1 98.25 73 HIS B CA 1
ATOM 2246 C C . HIS B 1 73 ? -6.32 19.547 10.109 1 98.25 73 HIS B C 1
ATOM 2248 O O . HIS B 1 73 ? -5.836 20.266 10.977 1 98.25 73 HIS B O 1
ATOM 2254 N N . LEU B 1 74 ? -5.816 19.453 8.984 1 97.56 74 LEU B N 1
ATOM 2255 C CA . LEU B 1 74 ? -4.758 20.297 8.453 1 97.56 74 LEU B CA 1
ATOM 2256 C C . LEU B 1 74 ? -5.25 21.062 7.227 1 97.56 74 LEU B C 1
ATOM 2258 O O . LEU B 1 74 ? -5.484 20.469 6.168 1 97.56 74 LEU B O 1
ATOM 2262 N N . GLU B 1 75 ? -5.363 22.281 7.359 1 94.31 75 GLU B N 1
ATOM 2263 C CA . GLU B 1 75 ? -6.035 23.109 6.363 1 94.31 75 GLU B CA 1
ATOM 2264 C C . GLU B 1 75 ? -5.195 23.234 5.098 1 94.31 75 GLU B C 1
ATOM 2266 O O . GLU B 1 75 ? -4.059 23.719 5.145 1 94.31 75 GLU B O 1
ATOM 2271 N N . CYS B 1 76 ? -5.727 22.75 4.094 1 89.25 76 CYS B N 1
ATOM 2272 C CA . CYS B 1 76 ? -5.129 22.891 2.771 1 89.25 76 CYS B CA 1
ATOM 2273 C C . CYS B 1 76 ? -6.105 23.531 1.792 1 89.25 76 CYS B C 1
ATOM 2275 O O . CYS B 1 76 ? -7.316 23.328 1.903 1 89.25 76 CYS B O 1
ATOM 2277 N N . ALA B 1 77 ? -5.527 24.484 1.091 1 70.19 77 ALA B N 1
ATOM 2278 C CA . ALA B 1 77 ? -6.391 25.172 0.127 1 70.19 77 ALA B CA 1
ATOM 2279 C C . ALA B 1 77 ? -6.789 24.234 -1.01 1 70.19 77 ALA B C 1
ATOM 2281 O O . ALA B 1 77 ? -6.109 23.234 -1.264 1 70.19 77 ALA B O 1
ATOM 2282 N N . GLN B 1 78 ? -8.109 24.375 -1.573 1 56.97 78 GLN B N 1
ATOM 2283 C CA . GLN B 1 78 ? -8.477 23.625 -2.764 1 56.97 78 GLN B CA 1
ATOM 2284 C C . GLN B 1 78 ? -7.539 23.922 -3.926 1 56.97 78 GLN B C 1
ATOM 2286 O O . GLN B 1 78 ? -6.957 25.016 -3.986 1 56.97 78 GLN B O 1
ATOM 2291 N N . SER B 1 79 ? -7.195 22.938 -4.695 1 51.44 79 SER B N 1
ATOM 2292 C CA . SER B 1 79 ? -6.496 23.125 -5.965 1 51.44 79 SER B CA 1
ATOM 2293 C C . SER B 1 79 ? -7.133 24.25 -6.781 1 51.44 79 SER B C 1
ATOM 2295 O O . SER B 1 79 ? -8.359 24.375 -6.836 1 51.44 79 SER B O 1
ATOM 2297 N N . GLY B 1 80 ? -6.477 25.406 -7.035 1 46.25 80 GLY B N 1
ATOM 2298 C CA . GLY B 1 80 ? -6.879 26.5 -7.918 1 46.25 80 GLY B CA 1
ATOM 2299 C C . GLY B 1 80 ? -6.684 27.875 -7.305 1 46.25 80 GLY B C 1
ATOM 2300 O O . GLY B 1 80 ? -5.555 28.266 -7.02 1 46.25 80 GLY B O 1
ATOM 2301 N N . LYS B 1 81 ? -7.867 28.547 -6.574 1 45.41 81 LYS B N 1
ATOM 2302 C CA . LYS B 1 81 ? -7.977 29.953 -6.234 1 45.41 81 LYS B CA 1
ATOM 2303 C C . LYS B 1 81 ? -7.207 30.281 -4.957 1 45.41 81 LYS B C 1
ATOM 2305 O O . LYS B 1 81 ? -7.359 29.594 -3.943 1 45.41 81 LYS B O 1
ATOM 2310 N N . GLY B 1 82 ? -6.02 31.094 -5.031 1 46.84 82 GLY B N 1
ATOM 2311 C CA . GLY B 1 82 ? -5.258 31.797 -4.012 1 46.84 82 GLY B CA 1
ATOM 2312 C C . GLY B 1 82 ? -4.121 30.969 -3.439 1 46.84 82 GLY B C 1
ATOM 2313 O O . GLY B 1 82 ? -3.709 31.172 -2.295 1 46.84 82 GLY B O 1
ATOM 2314 N N . LYS B 1 83 ? -3.768 29.891 -4.148 1 54.56 83 LYS B N 1
ATOM 2315 C CA . LYS B 1 83 ? -2.713 28.953 -3.762 1 54.56 83 LYS B CA 1
ATOM 2316 C C . LYS B 1 83 ? -1.367 29.656 -3.648 1 54.56 83 LYS B C 1
ATOM 2318 O O . LYS B 1 83 ? -0.977 30.406 -4.543 1 54.56 83 LYS B O 1
ATOM 2323 N N . LYS B 1 84 ? -0.76 29.641 -2.553 1 53.19 84 LYS B N 1
ATOM 2324 C CA . LYS B 1 84 ? 0.642 30.031 -2.445 1 53.19 84 LYS B CA 1
ATOM 2325 C C . LYS B 1 84 ? 1.54 29.094 -3.244 1 53.19 84 LYS B C 1
ATOM 2327 O O . LYS B 1 84 ? 1.434 27.875 -3.123 1 53.19 84 LYS B O 1
ATOM 2332 N N . ARG B 1 85 ? 2.256 29.625 -4.273 1 58.66 85 ARG B N 1
ATOM 2333 C CA . ARG B 1 85 ? 3.262 29.062 -5.168 1 58.66 85 ARG B CA 1
ATOM 2334 C C . ARG B 1 85 ? 2.646 28.016 -6.094 1 58.66 85 ARG B C 1
ATOM 2336 O O . ARG B 1 85 ? 3.342 27.125 -6.57 1 58.66 85 ARG B O 1
ATOM 2343 N N . GLY B 1 86 ? 1.201 27.859 -6.074 1 67.31 86 GLY B N 1
ATOM 2344 C CA . GLY B 1 86 ? 0.564 26.969 -7.027 1 67.31 86 GLY B CA 1
ATOM 2345 C C . GLY B 1 86 ? 0.403 25.547 -6.504 1 67.31 86 GLY B C 1
ATOM 2346 O O . GLY B 1 86 ? 0.109 24.625 -7.27 1 67.31 86 GLY B O 1
ATOM 2347 N N . VAL B 1 87 ? 0.881 25.297 -5.25 1 78.19 87 VAL B N 1
ATOM 2348 C CA . VAL B 1 87 ? 0.727 23.969 -4.645 1 78.19 87 VAL B CA 1
ATOM 2349 C C . VAL B 1 87 ? -0.196 24.062 -3.432 1 78.19 87 VAL B C 1
ATOM 2351 O O . VAL B 1 87 ? -0.083 25 -2.629 1 78.19 87 VAL B O 1
ATOM 2354 N N . PRO B 1 88 ? -1.092 23.172 -3.312 1 82.81 88 PRO B N 1
ATOM 2355 C CA . PRO B 1 88 ? -2.133 23.25 -2.285 1 82.81 88 PRO B CA 1
ATOM 2356 C C . PRO B 1 88 ? -1.618 22.875 -0.897 1 82.81 88 PRO B C 1
ATOM 2358 O O . PRO B 1 88 ? -2.391 22.828 0.064 1 82.81 88 PRO B O 1
ATOM 2361 N N . LEU B 1 89 ? -0.413 22.594 -0.679 1 87.69 89 LEU B N 1
ATOM 2362 C CA . LEU B 1 89 ? 0.205 22.172 0.574 1 87.69 89 LEU B CA 1
ATOM 2363 C C . LEU B 1 89 ? 1.434 23.016 0.884 1 87.69 89 LEU B C 1
ATOM 2365 O O . LEU B 1 89 ? 2.258 23.266 0.002 1 87.69 89 LEU B O 1
ATOM 2369 N N . ASP B 1 90 ? 1.533 23.438 2.064 1 90.5 90 ASP B N 1
ATOM 2370 C CA . ASP B 1 90 ? 2.76 24.156 2.416 1 90.5 90 ASP B CA 1
ATOM 2371 C C . ASP B 1 90 ? 3.621 23.312 3.363 1 90.5 90 ASP B C 1
ATOM 2373 O O . ASP B 1 90 ? 3.188 22.266 3.85 1 90.5 90 ASP B O 1
ATOM 2377 N N . TYR B 1 91 ? 4.859 23.812 3.543 1 93.88 91 TYR B N 1
ATOM 2378 C CA . TYR B 1 91 ? 5.848 23.016 4.27 1 93.88 91 TYR B CA 1
ATOM 2379 C C . TYR B 1 91 ? 5.441 22.844 5.73 1 93.88 91 TYR B C 1
ATOM 2381 O O . TYR B 1 91 ? 5.641 21.781 6.312 1 93.88 91 TYR B O 1
ATOM 2389 N N . GLU B 1 92 ? 4.879 23.859 6.301 1 93.75 92 GLU B N 1
ATOM 2390 C CA . GLU B 1 92 ? 4.477 23.797 7.703 1 93.75 92 GLU B CA 1
ATOM 2391 C C . GLU B 1 92 ? 3.41 22.734 7.926 1 93.75 92 GLU B C 1
ATOM 2393 O O . GLU B 1 92 ? 3.498 21.938 8.875 1 93.75 92 GLU B O 1
ATOM 2398 N N . ILE B 1 93 ? 2.457 22.688 7.055 1 95.12 93 ILE B N 1
ATOM 2399 C CA . ILE B 1 93 ? 1.379 21.719 7.141 1 95.12 93 ILE B CA 1
ATOM 2400 C C . ILE B 1 93 ? 1.936 20.312 6.906 1 95.12 93 ILE B C 1
ATOM 2402 O O . ILE B 1 93 ? 1.568 19.375 7.605 1 95.12 93 ILE B O 1
ATOM 2406 N N . ALA B 1 94 ? 2.787 20.219 5.902 1 96.75 94 ALA B N 1
ATOM 2407 C CA . ALA B 1 94 ? 3.424 18.922 5.629 1 96.75 94 ALA B CA 1
ATOM 2408 C C . ALA B 1 94 ? 4.184 18.422 6.848 1 96.75 94 ALA B C 1
ATOM 2410 O O . ALA B 1 94 ? 4.086 17.234 7.199 1 96.75 94 ALA B O 1
ATOM 2411 N N . ILE B 1 95 ? 4.891 19.297 7.5 1 96.75 95 ILE B N 1
ATOM 2412 C CA . ILE B 1 95 ? 5.676 18.922 8.672 1 96.75 95 ILE B CA 1
ATOM 2413 C C . ILE B 1 95 ? 4.746 18.484 9.797 1 96.75 95 ILE B C 1
ATOM 2415 O O . ILE B 1 95 ? 4.992 17.469 10.461 1 96.75 95 ILE B O 1
ATOM 2419 N N . GLN B 1 96 ? 3.709 19.203 9.992 1 96.88 96 GLN B N 1
ATOM 2420 C CA . GLN B 1 96 ? 2.73 18.812 11.008 1 96.88 96 GLN B CA 1
ATOM 2421 C C . GLN B 1 96 ? 2.152 17.438 10.719 1 96.88 96 GLN B C 1
ATOM 2423 O O . GLN B 1 96 ? 2.07 16.594 11.617 1 96.88 96 GLN B O 1
ATOM 2428 N N . GLY B 1 97 ? 1.737 17.219 9.5 1 98.25 97 GLY B N 1
ATOM 2429 C CA . GLY B 1 97 ? 1.219 15.922 9.109 1 98.25 97 GLY B CA 1
ATOM 2430 C C . GLY B 1 97 ? 2.205 14.789 9.328 1 98.25 97 GLY B C 1
ATOM 2431 O O . GLY B 1 97 ? 1.84 13.727 9.844 1 98.25 97 GLY B O 1
ATOM 2432 N N . LEU B 1 98 ? 3.428 15.047 8.953 1 98.31 98 LEU B N 1
ATOM 2433 C CA . LEU B 1 98 ? 4.473 14.039 9.109 1 98.31 98 LEU B CA 1
ATOM 2434 C C . LEU B 1 98 ? 4.66 13.68 10.578 1 98.31 98 LEU B C 1
ATOM 2436 O O . LEU B 1 98 ? 4.93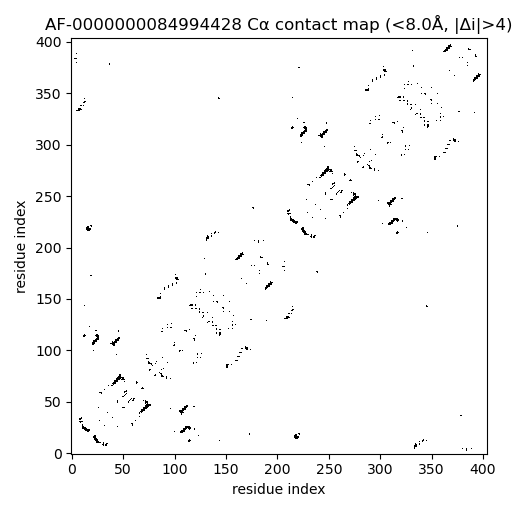8 12.523 10.906 1 98.31 98 LEU B O 1
ATOM 2440 N N . GLN B 1 99 ? 4.535 14.609 11.43 1 97.44 99 GLN B N 1
ATOM 2441 C CA . GLN B 1 99 ? 4.715 14.344 12.852 1 97.44 99 GLN B CA 1
ATOM 2442 C C . GLN B 1 99 ? 3.668 13.359 13.367 1 97.44 99 GLN B C 1
ATOM 2444 O O . GLN B 1 99 ? 3.961 12.516 14.219 1 97.44 99 GLN B O 1
ATOM 2449 N N . TYR B 1 100 ? 2.438 13.422 12.875 1 98.31 100 TYR B N 1
ATOM 2450 C CA . TYR B 1 100 ? 1.417 12.445 13.227 1 98.31 100 TYR B CA 1
ATOM 2451 C C . TYR B 1 100 ? 1.721 11.086 12.594 1 98.31 100 TYR B C 1
ATOM 2453 O O . TYR B 1 100 ? 1.502 10.047 13.219 1 98.31 100 TYR B O 1
ATOM 2461 N N . ILE B 1 101 ? 2.271 11.094 11.398 1 98.69 101 ILE B N 1
ATOM 2462 C CA . ILE B 1 101 ? 2.477 9.891 10.594 1 98.69 101 ILE B CA 1
ATOM 2463 C C . ILE B 1 101 ? 3.637 9.078 11.164 1 98.69 101 ILE B C 1
ATOM 2465 O O . ILE B 1 101 ? 3.605 7.848 11.141 1 98.69 101 ILE B O 1
ATOM 2469 N N . ILE B 1 102 ? 4.648 9.742 11.805 1 98.12 102 ILE B N 1
ATOM 2470 C CA . ILE B 1 102 ? 5.891 9.031 12.078 1 98.12 102 ILE B CA 1
ATOM 2471 C C . ILE B 1 102 ? 5.965 8.68 13.562 1 98.12 102 ILE B C 1
ATOM 2473 O O . ILE B 1 102 ? 7.027 8.305 14.07 1 98.12 102 ILE B O 1
ATOM 2477 N N . HIS B 1 103 ? 4.863 8.82 14.328 1 98.44 103 HIS B N 1
ATOM 2478 C CA . HIS B 1 103 ? 4.863 8.469 15.742 1 98.44 103 HIS B CA 1
ATOM 2479 C C . HIS B 1 103 ? 3.809 7.406 16.047 1 98.44 103 HIS B C 1
ATOM 2481 O O . HIS B 1 103 ? 2.658 7.527 15.617 1 98.44 103 HIS B O 1
ATOM 2487 N N . ASN B 1 104 ? 4.133 6.449 16.797 1 98.38 104 ASN B N 1
ATOM 2488 C CA . ASN B 1 104 ? 3.332 5.266 17.078 1 98.38 104 ASN B CA 1
ATOM 2489 C C . ASN B 1 104 ? 2.055 5.621 17.844 1 98.38 104 ASN B C 1
ATOM 2491 O O . ASN B 1 104 ? 1.025 4.969 17.672 1 98.38 104 ASN B O 1
ATOM 2495 N N . GLN B 1 105 ? 2.092 6.602 18.641 1 98.19 105 GLN B N 1
ATOM 2496 C CA . GLN B 1 105 ? 0.948 6.938 19.484 1 98.19 105 GLN B CA 1
ATOM 2497 C C . GLN B 1 105 ? -0.272 7.289 18.625 1 98.19 105 GLN B C 1
ATOM 2499 O O . GLN B 1 105 ? -1.408 7.203 19.094 1 98.19 105 GLN B O 1
ATOM 2504 N N . TYR B 1 106 ? -0.03 7.578 17.344 1 98.62 106 TYR B N 1
ATOM 2505 C CA . TYR B 1 106 ? -1.139 8 16.5 1 98.62 106 TYR B CA 1
ATOM 2506 C C . TYR B 1 106 ? -1.548 6.895 15.539 1 98.62 106 TYR B C 1
ATOM 2508 O O . TYR B 1 106 ? -2.516 7.039 14.789 1 98.62 106 TYR B O 1
ATOM 2516 N N . GLN B 1 107 ? -0.857 5.781 15.477 1 98.25 107 GLN B N 1
ATOM 2517 C CA . GLN B 1 107 ? -1.093 4.707 14.516 1 98.25 107 GLN B CA 1
ATOM 2518 C C . GLN B 1 107 ? -2.178 3.756 15.016 1 98.25 107 GLN B C 1
ATOM 2520 O O . GLN B 1 107 ? -2.314 3.535 16.219 1 98.25 107 GLN B O 1
ATOM 2525 N N . PRO B 1 108 ? -2.896 3.242 14.039 1 98.75 108 PRO B N 1
ATOM 2526 C CA . PRO B 1 108 ? -2.902 3.363 12.586 1 98.75 108 PRO B CA 1
ATOM 2527 C C . PRO B 1 108 ? -3.5 4.684 12.102 1 98.75 108 PRO B C 1
ATOM 2529 O O . PRO B 1 108 ? -4.438 5.203 12.719 1 98.75 108 PRO B O 1
ATOM 2532 N N . VAL B 1 109 ? -2.959 5.195 11.008 1 98.94 109 VAL B N 1
ATOM 2533 C CA . VAL B 1 109 ? -3.318 6.512 10.492 1 98.94 109 VAL B CA 1
ATOM 2534 C C . VAL B 1 109 ? -3.887 6.379 9.086 1 98.94 109 VAL B C 1
ATOM 2536 O O . VAL B 1 109 ? -3.357 5.629 8.266 1 98.94 109 VAL B O 1
ATOM 2539 N N . TYR B 1 110 ? -4.988 7.035 8.797 1 98.94 110 TYR B N 1
ATOM 2540 C CA . TYR B 1 110 ? -5.5 7.254 7.449 1 98.94 110 TYR B CA 1
ATOM 2541 C C . TYR B 1 110 ? -5.406 8.727 7.059 1 98.94 110 TYR B C 1
ATOM 2543 O O . TYR B 1 110 ? -5.977 9.586 7.73 1 98.94 110 TYR B O 1
ATOM 2551 N N . VAL B 1 111 ? -4.641 9.047 6.039 1 98.94 111 VAL B N 1
ATOM 2552 C CA . VAL B 1 111 ? -4.496 10.414 5.551 1 98.94 111 VAL B CA 1
ATOM 2553 C C . VAL B 1 111 ? -5.266 10.586 4.242 1 98.94 111 VAL B C 1
ATOM 2555 O O . VAL B 1 111 ? -5.164 9.742 3.346 1 98.94 111 VAL B O 1
ATOM 2558 N N . HIS B 1 112 ? -6.02 11.68 4.219 1 98.69 112 HIS B N 1
ATOM 2559 C CA . HIS B 1 112 ? -6.824 11.836 3.01 1 98.69 112 HIS B CA 1
ATOM 2560 C C . HIS B 1 112 ? -6.996 13.305 2.648 1 98.69 112 HIS B C 1
ATOM 2562 O O . HIS B 1 112 ? -6.824 14.18 3.498 1 98.69 112 HIS B O 1
ATOM 2568 N N . CYS B 1 113 ? -7.242 13.523 1.385 1 97.56 113 CYS B N 1
ATOM 2569 C CA . CYS B 1 113 ? -7.832 14.766 0.895 1 97.56 113 CYS B CA 1
ATOM 2570 C C . CYS B 1 113 ? -9.195 14.508 0.268 1 97.56 113 CYS B C 1
ATOM 2572 O O . CYS B 1 113 ? -9.922 13.602 0.69 1 97.56 113 CYS B O 1
ATOM 2574 N N . TYR B 1 114 ? -9.633 15.312 -0.655 1 96 114 TYR B N 1
ATOM 2575 C CA . TYR B 1 114 ? -10.977 15.117 -1.188 1 96 114 TYR B CA 1
ATOM 2576 C C . TYR B 1 114 ? -11.031 13.898 -2.092 1 96 114 TYR B C 1
ATOM 2578 O O . TYR B 1 114 ? -11.938 13.062 -1.967 1 96 114 TYR B O 1
ATOM 2586 N N . ASN B 1 115 ? -10.023 13.758 -2.936 1 95.69 115 ASN B N 1
ATOM 2587 C CA . ASN B 1 115 ? -10.125 12.688 -3.922 1 95.69 115 ASN B CA 1
ATOM 2588 C C . ASN B 1 115 ? -8.945 11.727 -3.826 1 95.69 115 ASN B C 1
ATOM 2590 O O . ASN B 1 115 ? -8.82 10.812 -4.645 1 95.69 115 ASN B O 1
ATOM 2594 N N . GLY B 1 116 ? -8.047 11.922 -2.857 1 96.44 116 GLY B N 1
ATOM 2595 C CA . GLY B 1 116 ? -6.91 11.039 -2.666 1 96.44 116 GLY B CA 1
ATOM 2596 C C . GLY B 1 116 ? -5.82 11.234 -3.701 1 96.44 116 GLY B C 1
ATOM 2597 O O . GLY B 1 116 ? -4.922 10.406 -3.832 1 96.44 116 GLY B O 1
ATOM 2598 N N . GLY B 1 117 ? -5.93 12.289 -4.457 1 94.88 117 GLY B N 1
ATOM 2599 C CA . GLY B 1 117 ? -5.023 12.508 -5.574 1 94.88 117 GLY B CA 1
ATOM 2600 C C . GLY B 1 117 ? -3.85 13.406 -5.223 1 94.88 117 GLY B C 1
ATOM 2601 O O . GLY B 1 117 ? -2.969 13.008 -4.457 1 94.88 117 GLY B O 1
ATOM 2602 N N . GLN B 1 118 ? -3.834 14.609 -5.559 1 94.81 118 GLN B N 1
ATOM 2603 C CA . GLN B 1 118 ? -2.68 15.5 -5.574 1 94.81 118 GLN B CA 1
ATOM 2604 C C . GLN B 1 118 ? -2.197 15.797 -4.156 1 94.81 118 GLN B C 1
ATOM 2606 O O . GLN B 1 118 ? -1.024 15.586 -3.838 1 94.81 118 GLN B O 1
ATOM 2611 N N . VAL B 1 119 ? -3.094 16.281 -3.297 1 95.88 119 VAL B N 1
ATOM 2612 C CA . VAL B 1 119 ? -2.678 16.75 -1.979 1 95.88 119 VAL B CA 1
ATOM 2613 C C . VAL B 1 119 ? -2.178 15.578 -1.146 1 95.88 119 VAL B C 1
ATOM 2615 O O . VAL B 1 119 ? -1.124 15.664 -0.51 1 95.88 119 VAL B O 1
ATOM 2618 N N . THR B 1 120 ? -2.936 14.469 -1.163 1 97.62 120 THR B N 1
ATOM 2619 C CA . THR B 1 120 ? -2.508 13.266 -0.455 1 97.62 120 THR B CA 1
ATOM 2620 C C . THR B 1 120 ? -1.177 12.758 -1.004 1 97.62 120 THR B C 1
ATOM 2622 O O . THR B 1 120 ? -0.295 12.359 -0.239 1 97.62 120 THR B O 1
ATOM 2625 N N . SER B 1 121 ? -1.01 12.805 -2.316 1 97.88 121 SER B N 1
ATOM 2626 C CA . SER B 1 121 ? 0.237 12.367 -2.938 1 97.88 121 SER B CA 1
ATOM 2627 C C . SER B 1 121 ? 1.401 13.266 -2.529 1 97.88 121 SER B C 1
ATOM 2629 O O . SER B 1 121 ? 2.525 12.789 -2.355 1 97.88 121 SER B O 1
ATOM 2631 N N . LEU B 1 122 ? 1.149 14.555 -2.438 1 97.38 122 LEU B N 1
ATOM 2632 C CA . LEU B 1 122 ? 2.188 15.469 -1.974 1 97.38 122 LEU B CA 1
ATOM 2633 C C . LEU B 1 122 ? 2.635 15.109 -0.561 1 97.38 122 LEU B C 1
ATOM 2635 O O . LEU B 1 122 ? 3.834 15.094 -0.271 1 97.38 122 LEU B O 1
ATOM 2639 N N . MET B 1 123 ? 1.703 14.82 0.348 1 98.12 123 MET B N 1
ATOM 2640 C CA . MET B 1 123 ? 2.023 14.422 1.715 1 98.12 123 MET B CA 1
ATOM 2641 C C . MET B 1 123 ? 2.879 13.164 1.729 1 98.12 123 MET B C 1
ATOM 2643 O O . MET B 1 123 ? 3.898 13.102 2.416 1 98.12 123 MET B O 1
ATOM 2647 N N . VAL B 1 124 ? 2.479 12.172 0.96 1 98.75 124 VAL B N 1
ATOM 2648 C CA . VAL B 1 124 ? 3.209 10.906 0.893 1 98.75 124 VAL B CA 1
ATOM 2649 C C . VAL B 1 124 ? 4.59 11.141 0.285 1 98.75 124 VAL B C 1
ATOM 2651 O O . VAL B 1 124 ? 5.574 10.539 0.716 1 98.75 124 VAL B O 1
ATOM 2654 N N . ALA B 1 125 ? 4.652 12.023 -0.727 1 98.44 125 ALA B N 1
ATOM 2655 C CA . ALA B 1 125 ? 5.938 12.359 -1.338 1 98.44 125 ALA B CA 1
ATOM 2656 C C . ALA B 1 125 ? 6.898 12.945 -0.308 1 98.44 125 ALA B C 1
ATOM 2658 O O . ALA B 1 125 ? 8.086 12.617 -0.295 1 98.44 125 ALA B O 1
ATOM 2659 N N . CYS B 1 126 ? 6.41 13.797 0.533 1 97.81 126 CYS B N 1
ATOM 2660 C CA . CYS B 1 126 ? 7.23 14.367 1.596 1 97.81 126 CYS B CA 1
ATOM 2661 C C . CYS B 1 126 ? 7.73 13.281 2.539 1 97.81 126 CYS B C 1
ATOM 2663 O O . CYS B 1 126 ? 8.891 13.305 2.967 1 97.81 126 CYS B O 1
ATOM 2665 N N . LEU B 1 127 ? 6.902 12.359 2.857 1 98.25 127 LEU B N 1
ATOM 2666 C CA . LEU B 1 127 ? 7.32 11.227 3.678 1 98.25 127 LEU B CA 1
ATOM 2667 C C . LEU B 1 127 ? 8.438 10.445 3 1 98.25 127 LEU B C 1
ATOM 2669 O O . LEU B 1 127 ? 9.43 10.086 3.643 1 98.25 127 LEU B O 1
ATOM 2673 N N . ARG B 1 128 ? 8.258 10.156 1.682 1 97.88 128 ARG B N 1
ATOM 2674 C CA . ARG B 1 128 ? 9.258 9.391 0.942 1 97.88 128 ARG B CA 1
ATOM 2675 C C . ARG B 1 128 ? 10.602 10.117 0.924 1 97.88 128 ARG B C 1
ATOM 2677 O O . ARG B 1 128 ? 11.656 9.484 0.992 1 97.88 128 ARG B O 1
ATOM 2684 N N . LYS B 1 129 ? 10.531 11.445 0.802 1 95.38 129 LYS B N 1
ATOM 2685 C CA . LYS B 1 129 ? 11.766 12.219 0.884 1 95.38 129 LYS B CA 1
ATOM 2686 C C . LYS B 1 129 ? 12.445 12.031 2.234 1 95.38 129 LYS B C 1
ATOM 2688 O O . LYS B 1 129 ? 13.664 11.852 2.301 1 95.38 129 LYS B O 1
ATOM 2693 N N . LEU B 1 130 ? 11.641 12.086 3.242 1 94.25 130 LEU B N 1
ATOM 2694 C CA . LEU B 1 130 ? 12.148 11.836 4.59 1 94.25 130 LEU B CA 1
ATOM 2695 C C . LEU B 1 130 ? 12.766 10.453 4.691 1 94.25 130 LEU B C 1
ATOM 2697 O O . LEU B 1 130 ? 13.727 10.25 5.438 1 94.25 130 LEU B O 1
ATOM 2701 N N . GLN B 1 131 ? 12.289 9.516 3.934 1 95 131 GLN B N 1
ATOM 2702 C CA . GLN B 1 131 ? 12.727 8.125 3.951 1 95 131 GLN B CA 1
ATOM 2703 C C . GLN B 1 131 ? 13.906 7.906 3 1 95 131 GLN B C 1
ATOM 2705 O O . GLN B 1 131 ? 14.336 6.77 2.791 1 95 131 GLN B O 1
ATOM 2710 N N . PHE B 1 132 ? 14.359 8.953 2.262 1 94.12 132 PHE B N 1
ATOM 2711 C CA . PHE B 1 132 ? 15.547 8.945 1.417 1 94.12 132 PHE B CA 1
ATOM 2712 C C . PHE B 1 132 ? 15.273 8.227 0.103 1 94.12 132 PHE B C 1
ATOM 2714 O O . PHE B 1 132 ? 16.156 7.586 -0.457 1 94.12 132 PHE B O 1
ATOM 2721 N N . TRP B 1 133 ? 14.016 8.258 -0.354 1 96.56 133 TRP B N 1
ATOM 2722 C CA . TRP B 1 133 ? 13.734 7.754 -1.693 1 96.56 133 TRP B CA 1
ATOM 2723 C C . TRP B 1 133 ? 14.312 8.68 -2.756 1 96.56 133 TRP B C 1
ATOM 2725 O O . TRP B 1 133 ? 14.398 9.891 -2.549 1 96.56 133 TRP B O 1
ATOM 2735 N N . SER B 1 134 ? 14.68 8.148 -3.838 1 96 134 SER B N 1
ATOM 2736 C CA . SER B 1 134 ? 15.086 8.984 -4.965 1 96 134 SER B CA 1
ATOM 2737 C C . SER B 1 134 ? 13.922 9.836 -5.469 1 96 134 SER B C 1
ATOM 2739 O O . SER B 1 134 ? 12.766 9.414 -5.406 1 96 134 SER B O 1
ATOM 2741 N N . ALA B 1 135 ? 14.258 10.938 -6.004 1 95.62 135 ALA B N 1
ATOM 2742 C CA . ALA B 1 135 ? 13.234 11.836 -6.531 1 95.62 135 ALA B CA 1
ATOM 2743 C C . ALA B 1 135 ? 12.398 11.141 -7.605 1 95.62 135 ALA B C 1
ATOM 2745 O O . ALA B 1 135 ? 11.172 11.258 -7.617 1 95.62 135 ALA B O 1
ATOM 2746 N N . ILE B 1 136 ? 13.023 10.43 -8.438 1 95.81 136 ILE B N 1
ATOM 2747 C CA . ILE B 1 136 ? 12.336 9.742 -9.531 1 95.81 136 ILE B CA 1
ATOM 2748 C C . ILE B 1 136 ? 11.344 8.734 -8.961 1 95.81 136 ILE B C 1
ATOM 2750 O O . ILE B 1 136 ? 10.211 8.633 -9.43 1 95.81 136 ILE B O 1
ATOM 2754 N N . SER B 1 137 ? 11.75 7.988 -7.953 1 97.19 137 SER B N 1
ATOM 2755 C CA . SER B 1 137 ? 10.875 7 -7.328 1 97.19 137 SER B CA 1
ATOM 2756 C C . SER B 1 137 ? 9.68 7.668 -6.648 1 97.19 137 SER B C 1
ATOM 2758 O O . SER B 1 137 ? 8.562 7.148 -6.695 1 97.19 137 SER B O 1
ATOM 2760 N N . ILE B 1 138 ? 9.938 8.75 -6.004 1 97.94 138 ILE B N 1
ATOM 2761 C CA . ILE B 1 138 ? 8.883 9.5 -5.344 1 97.94 138 ILE B CA 1
ATOM 2762 C C . ILE B 1 138 ? 7.836 9.938 -6.367 1 97.94 138 ILE B C 1
ATOM 2764 O O . ILE B 1 138 ? 6.637 9.75 -6.152 1 97.94 138 ILE B O 1
ATOM 2768 N N . PHE B 1 139 ? 8.289 10.414 -7.477 1 97.12 139 PHE B N 1
ATOM 2769 C CA . PHE B 1 139 ? 7.371 10.93 -8.492 1 97.12 139 PHE B CA 1
ATOM 2770 C C . PHE B 1 139 ? 6.641 9.789 -9.188 1 97.12 139 PHE B C 1
ATOM 2772 O O . PHE B 1 139 ? 5.48 9.93 -9.57 1 97.12 139 PHE B O 1
ATOM 2779 N N . ASN B 1 140 ? 7.312 8.695 -9.336 1 95.38 140 ASN B N 1
ATOM 2780 C CA . ASN B 1 140 ? 6.652 7.516 -9.883 1 95.38 140 ASN B CA 1
ATOM 2781 C C . ASN B 1 140 ? 5.488 7.062 -9.008 1 95.38 140 ASN B C 1
ATOM 2783 O O . ASN B 1 140 ? 4.414 6.734 -9.508 1 95.38 140 ASN B O 1
ATOM 2787 N N . GLU B 1 141 ? 5.723 7.059 -7.75 1 97.31 141 GLU B N 1
ATOM 2788 C CA . GLU B 1 141 ? 4.625 6.711 -6.848 1 97.31 141 GLU B CA 1
ATOM 2789 C C . GLU B 1 141 ? 3.51 7.75 -6.906 1 97.31 141 GLU B C 1
ATOM 2791 O O . GLU B 1 141 ? 2.328 7.402 -6.887 1 97.31 141 GLU B O 1
ATOM 2796 N N . PHE B 1 142 ? 3.891 9 -7.031 1 97.5 142 PHE B N 1
ATOM 2797 C CA . PHE B 1 142 ? 2.951 10.109 -7.117 1 97.5 142 PHE B CA 1
ATOM 2798 C C . PHE B 1 142 ? 1.986 9.914 -8.281 1 97.5 142 PHE B C 1
ATOM 2800 O O . PHE B 1 142 ? 0.77 10.016 -8.109 1 97.5 142 PHE B O 1
ATOM 2807 N N . ILE B 1 143 ? 2.432 9.531 -9.352 1 94.62 143 ILE B N 1
ATOM 2808 C CA . ILE B 1 143 ? 1.641 9.523 -10.578 1 94.62 143 ILE B CA 1
ATOM 2809 C C . ILE B 1 143 ? 0.762 8.273 -10.617 1 94.62 143 ILE B C 1
ATOM 2811 O O . ILE B 1 143 ? -0.135 8.164 -11.453 1 94.62 143 ILE B O 1
ATOM 2815 N N . ASN B 1 144 ? 1.004 7.316 -9.727 1 93.5 144 ASN B N 1
ATOM 2816 C CA . ASN B 1 144 ? 0.085 6.191 -9.602 1 93.5 144 ASN B CA 1
ATOM 2817 C C . ASN B 1 144 ? -1.309 6.648 -9.18 1 93.5 144 ASN B C 1
ATOM 2819 O O . ASN B 1 144 ? -2.305 6 -9.508 1 93.5 144 ASN B O 1
ATOM 2823 N N . PHE B 1 145 ? -1.356 7.773 -8.547 1 95.31 145 PHE B N 1
ATOM 2824 C CA . PHE B 1 145 ? -2.617 8.148 -7.918 1 95.31 145 PHE B CA 1
ATOM 2825 C C . PHE B 1 145 ? -3.18 9.414 -8.555 1 95.31 145 PHE B C 1
ATOM 2827 O O . PHE B 1 145 ? -4.25 9.891 -8.164 1 95.31 145 PHE B O 1
ATOM 2834 N N . THR B 1 146 ? -2.322 9.914 -9.461 1 92.12 146 THR B N 1
ATOM 2835 C CA . THR B 1 146 ? -2.748 11.117 -10.156 1 92.12 146 THR B CA 1
ATOM 2836 C C . THR B 1 146 ? -2.551 10.969 -11.664 1 92.12 146 THR B C 1
ATOM 2838 O O . THR B 1 146 ? -1.792 10.109 -12.117 1 92.12 146 THR B O 1
ATOM 2841 N N . THR B 1 147 ? -3.238 11.719 -12.406 1 82.56 147 THR B N 1
ATOM 2842 C CA . THR B 1 147 ? -3.096 11.672 -13.852 1 82.56 147 THR B CA 1
ATOM 2843 C C . THR B 1 147 ? -1.875 12.477 -14.305 1 82.56 147 THR B C 1
ATOM 2845 O O . THR B 1 147 ? -1.344 12.242 -15.391 1 82.56 147 THR B O 1
ATOM 2848 N N . ASN B 1 148 ? -1.528 13.406 -13.445 1 86.12 148 ASN B N 1
ATOM 2849 C CA . ASN B 1 148 ? -0.404 14.258 -13.812 1 86.12 148 ASN B CA 1
ATOM 2850 C C . ASN B 1 148 ? 0.336 14.773 -12.578 1 86.12 148 ASN B C 1
ATOM 2852 O O . ASN B 1 148 ? -0.206 14.758 -11.477 1 86.12 148 ASN B O 1
ATOM 2856 N N . ILE B 1 149 ? 1.567 15.109 -12.766 1 92.44 149 ILE B N 1
ATOM 2857 C CA . ILE B 1 149 ? 2.381 15.828 -11.781 1 92.44 149 ILE B CA 1
ATOM 2858 C C . ILE B 1 149 ? 2.945 17.094 -12.414 1 92.44 149 ILE B C 1
ATOM 2860 O O . ILE B 1 149 ? 3.582 17.047 -13.469 1 92.44 149 ILE B O 1
ATOM 2864 N N . THR B 1 150 ? 2.689 18.234 -11.82 1 92.94 150 THR B N 1
ATOM 2865 C CA . THR B 1 150 ? 3.102 19.5 -12.398 1 92.94 150 THR B CA 1
ATOM 2866 C C . THR B 1 150 ? 4.535 19.844 -11.992 1 92.94 150 THR B C 1
ATOM 2868 O O . THR B 1 150 ? 5.098 19.219 -11.094 1 92.94 150 THR B O 1
ATOM 2871 N N . VAL B 1 151 ? 5.066 20.781 -12.688 1 94.38 151 VAL B N 1
ATOM 2872 C CA . VAL B 1 151 ? 6.395 21.297 -12.352 1 94.38 151 VAL B CA 1
ATOM 2873 C C . VAL B 1 151 ? 6.395 21.844 -10.922 1 94.38 151 VAL B C 1
ATOM 2875 O O . VAL B 1 151 ? 7.367 21.672 -10.188 1 94.38 151 VAL B O 1
ATOM 2878 N N . ASN B 1 152 ? 5.301 22.453 -10.523 1 93.38 152 ASN B N 1
ATOM 2879 C CA . ASN B 1 152 ? 5.184 23.016 -9.18 1 93.38 152 ASN B CA 1
ATOM 2880 C C . ASN B 1 152 ? 5.18 21.906 -8.117 1 93.38 152 ASN B C 1
ATOM 2882 O O . ASN B 1 152 ? 5.793 22.062 -7.059 1 93.38 152 ASN B O 1
ATOM 2886 N N . ASP B 1 153 ? 4.48 20.828 -8.391 1 94.81 153 ASP B N 1
ATOM 2887 C CA . ASP B 1 153 ? 4.492 19.688 -7.48 1 94.81 153 ASP B CA 1
ATOM 2888 C C . ASP B 1 153 ? 5.914 19.156 -7.273 1 94.81 153 ASP B C 1
ATOM 2890 O O . ASP B 1 153 ? 6.34 18.938 -6.137 1 94.81 153 ASP B O 1
ATOM 2894 N N . ARG B 1 154 ? 6.598 19 -8.398 1 95.75 154 ARG B N 1
ATOM 2895 C CA . ARG B 1 154 ? 7.957 18.469 -8.352 1 95.75 154 ARG B CA 1
ATOM 2896 C C . ARG B 1 154 ? 8.883 19.391 -7.566 1 95.75 154 ARG B C 1
ATOM 2898 O O . ARG B 1 154 ? 9.664 18.938 -6.734 1 95.75 154 ARG B O 1
ATOM 2905 N N . SER B 1 155 ? 8.781 20.656 -7.863 1 94.88 155 SER B N 1
ATOM 2906 C CA . SER B 1 155 ? 9.594 21.656 -7.18 1 94.88 155 SER B CA 1
ATOM 2907 C C . SER B 1 155 ? 9.297 21.688 -5.684 1 94.88 155 SER B C 1
ATOM 2909 O O . SER B 1 155 ? 10.211 21.859 -4.867 1 94.88 155 SER B O 1
ATOM 2911 N N . PHE B 1 156 ? 8.047 21.562 -5.32 1 94.88 156 PHE B N 1
ATOM 2912 C CA . PHE B 1 156 ? 7.637 21.531 -3.922 1 94.88 156 PHE B CA 1
ATOM 2913 C C . PHE B 1 156 ? 8.32 20.375 -3.189 1 94.88 156 PHE B C 1
ATOM 2915 O O . PHE B 1 156 ? 8.914 20.578 -2.127 1 94.88 156 PHE B O 1
ATOM 2922 N N . VAL B 1 157 ? 8.281 19.25 -3.775 1 95.88 157 VAL B N 1
ATOM 2923 C CA . VAL B 1 157 ? 8.828 18.062 -3.137 1 95.88 157 VAL B CA 1
ATOM 2924 C C . VAL B 1 157 ? 10.352 18.156 -3.09 1 95.88 157 VAL B C 1
ATOM 2926 O O . VAL B 1 157 ? 10.969 17.891 -2.057 1 95.88 157 VAL B O 1
ATOM 2929 N N . ASP B 1 158 ? 10.922 18.547 -4.145 1 94.62 158 ASP B N 1
ATOM 2930 C CA . ASP B 1 158 ? 12.375 18.672 -4.215 1 94.62 158 ASP B CA 1
ATOM 2931 C C . ASP B 1 158 ? 12.891 19.688 -3.189 1 94.62 158 ASP B C 1
ATOM 2933 O O . ASP B 1 158 ? 13.953 19.484 -2.598 1 94.62 158 ASP B O 1
ATOM 2937 N N . GLY B 1 159 ? 12.156 20.688 -3.018 1 94.06 159 GLY B N 1
ATOM 2938 C CA . GLY B 1 159 ? 12.578 21.766 -2.139 1 94.06 159 GLY B CA 1
ATOM 2939 C C . GLY B 1 159 ? 12.164 21.562 -0.695 1 94.06 159 GLY B C 1
ATOM 2940 O O . GLY B 1 159 ? 12.547 22.328 0.184 1 94.06 159 GLY B O 1
ATOM 2941 N N . PHE B 1 160 ? 11.367 20.594 -0.416 1 95.56 160 PHE B N 1
ATOM 2942 C CA . PHE B 1 160 ? 10.805 20.375 0.911 1 95.56 160 PHE B CA 1
ATOM 2943 C C . PHE B 1 160 ? 11.914 20.234 1.949 1 95.56 160 PHE B C 1
ATOM 2945 O O . PHE B 1 160 ? 12.828 19.422 1.779 1 95.56 160 PHE B O 1
ATOM 2952 N N . HIS B 1 161 ? 11.82 21.062 2.916 1 93.62 161 HIS B N 1
ATOM 2953 C CA . HIS B 1 161 ? 12.789 21.109 4.008 1 93.62 161 HIS B CA 1
ATOM 2954 C C . HIS B 1 161 ? 12.164 21.656 5.281 1 93.62 161 HIS B C 1
ATOM 2956 O O . HIS B 1 161 ? 11.086 22.25 5.242 1 93.62 161 HIS B O 1
ATOM 2962 N N . GLY B 1 162 ? 12.797 21.391 6.434 1 92.25 162 GLY B N 1
ATOM 2963 C CA . GLY B 1 162 ? 12.312 21.953 7.688 1 92.25 162 GLY B CA 1
ATOM 2964 C C . GLY B 1 162 ? 12.812 21.203 8.906 1 92.25 162 GLY B C 1
ATOM 2965 O O . GLY B 1 162 ? 13.703 20.344 8.797 1 92.25 162 GLY B O 1
ATOM 2966 N N . GLU B 1 163 ? 12.297 21.641 9.961 1 93.12 163 GLU B N 1
ATOM 2967 C CA . GLU B 1 163 ? 12.609 21.016 11.234 1 93.12 163 GLU B CA 1
ATOM 2968 C C . GLU B 1 163 ? 11.516 20.031 11.648 1 93.12 163 GLU B C 1
ATOM 2970 O O . GLU B 1 163 ? 10.336 20.391 11.688 1 93.12 163 GLU B O 1
ATOM 2975 N N . ILE B 1 164 ? 11.914 18.859 11.875 1 93.38 164 ILE B N 1
ATOM 2976 C CA . ILE B 1 164 ? 10.961 17.828 12.305 1 93.38 164 ILE B CA 1
ATOM 2977 C C . ILE B 1 164 ? 11.281 17.406 13.734 1 93.38 164 ILE B C 1
ATOM 2979 O O . ILE B 1 164 ? 12.422 17.047 14.039 1 93.38 164 ILE B O 1
ATOM 2983 N N . HIS B 1 165 ? 10.352 17.484 14.586 1 93.56 165 HIS B N 1
ATOM 2984 C CA . HIS B 1 165 ? 10.5 17.016 15.961 1 93.56 165 HIS B CA 1
ATOM 2985 C C . HIS B 1 165 ? 10.242 15.516 16.047 1 93.56 165 HIS B C 1
ATOM 2987 O O . HIS B 1 165 ? 9.172 15.039 15.672 1 93.56 165 HIS B O 1
ATOM 2993 N N . ILE B 1 166 ? 11.18 14.797 16.578 1 93.88 166 ILE B N 1
ATOM 2994 C CA . ILE B 1 166 ? 11.062 13.344 16.625 1 93.88 166 ILE B CA 1
ATOM 2995 C C . ILE B 1 166 ? 11.219 12.859 18.078 1 93.88 166 ILE B C 1
ATO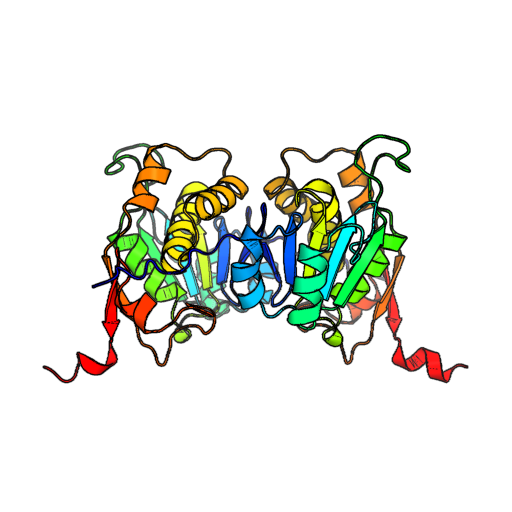M 2997 O O . ILE B 1 166 ? 12.148 13.258 18.766 1 93.88 166 ILE B O 1
ATOM 3001 N N . ASN B 1 167 ? 10.297 12.117 18.531 1 94.94 167 ASN B N 1
ATOM 3002 C CA . ASN B 1 167 ? 10.453 11.297 19.734 1 94.94 167 ASN B CA 1
ATOM 3003 C C . ASN B 1 167 ? 10.93 9.891 19.375 1 94.94 167 ASN B C 1
ATOM 3005 O O . ASN B 1 167 ? 10.133 9.047 18.953 1 94.94 167 ASN B O 1
ATOM 3009 N N . HIS B 1 168 ? 12.133 9.617 19.594 1 91.81 168 HIS B N 1
ATOM 3010 C CA . HIS B 1 168 ? 12.758 8.375 19.156 1 91.81 168 HIS B CA 1
ATOM 3011 C C . HIS B 1 168 ? 12.164 7.168 19.875 1 91.81 168 HIS B C 1
ATOM 3013 O O . HIS B 1 168 ? 12.195 6.051 19.359 1 91.81 168 HIS B O 1
ATOM 3019 N N . ASP B 1 169 ? 11.625 7.438 21.047 1 94.69 169 ASP B N 1
ATOM 3020 C CA . ASP B 1 169 ? 11.023 6.348 21.797 1 94.69 169 ASP B CA 1
ATOM 3021 C C . ASP B 1 169 ? 9.656 5.977 21.234 1 94.69 169 ASP B C 1
ATOM 3023 O O . ASP B 1 169 ? 9.125 4.902 21.531 1 94.69 169 ASP B O 1
ATOM 3027 N N . ASP B 1 170 ? 9.117 6.863 20.453 1 97.12 170 ASP B N 1
ATOM 3028 C CA . ASP B 1 170 ? 7.77 6.676 19.938 1 97.12 170 ASP B CA 1
ATOM 3029 C C . ASP B 1 170 ? 7.762 6.664 18.406 1 97.12 170 ASP B C 1
ATOM 3031 O O . ASP B 1 170 ? 6.695 6.688 17.781 1 97.12 170 ASP B O 1
ATOM 3035 N N . LYS B 1 171 ? 8.867 6.695 17.781 1 96.44 171 LYS B N 1
ATOM 3036 C CA . LYS B 1 171 ? 9 6.699 16.328 1 96.44 171 LYS B CA 1
ATOM 3037 C C . LYS B 1 171 ? 8.539 5.371 15.734 1 96.44 171 LYS B C 1
ATOM 3039 O O . LYS B 1 171 ? 8.797 4.309 16.297 1 96.44 171 LYS B O 1
ATOM 3044 N N . VAL B 1 172 ? 7.871 5.395 14.664 1 97.44 172 VAL B N 1
ATOM 3045 C CA . VAL B 1 172 ? 7.426 4.176 14 1 97.44 172 VAL B CA 1
ATOM 3046 C C . VAL B 1 172 ? 8.633 3.328 13.602 1 97.44 172 VAL B C 1
ATOM 3048 O O . VAL B 1 172 ? 9.672 3.863 13.219 1 97.44 172 VAL B O 1
ATOM 3051 N N . ASP B 1 173 ? 8.484 2.111 13.539 1 95.19 173 ASP B N 1
ATOM 3052 C CA . ASP B 1 173 ? 9.594 1.176 13.367 1 95.19 173 ASP B CA 1
ATOM 3053 C C . ASP B 1 173 ? 10.117 1.207 11.93 1 95.19 173 ASP B C 1
ATOM 3055 O O . ASP B 1 173 ? 11.297 0.958 11.695 1 95.19 173 ASP B O 1
ATOM 3059 N N . TRP B 1 174 ? 9.266 1.518 11.039 1 95.75 174 TRP B N 1
ATOM 3060 C CA . TRP B 1 174 ? 9.656 1.415 9.633 1 95.75 174 TRP B CA 1
ATOM 3061 C C . TRP B 1 174 ? 10.438 2.645 9.195 1 95.75 174 TRP B C 1
ATOM 3063 O O . TRP B 1 174 ? 11.062 2.645 8.133 1 95.75 174 TRP B O 1
ATOM 3073 N N . LEU B 1 175 ? 10.398 3.697 9.953 1 95.38 175 LEU B N 1
ATOM 3074 C CA . LEU B 1 175 ? 11.109 4.906 9.555 1 95.38 175 LEU B CA 1
ATOM 3075 C C . LEU B 1 175 ? 12.617 4.711 9.672 1 95.38 175 LEU B C 1
ATOM 3077 O O . LEU B 1 175 ? 13.125 4.359 10.734 1 95.38 175 LEU B O 1
ATOM 3081 N N . TRP B 1 176 ? 13.328 4.812 8.57 1 92.62 176 TRP B N 1
ATOM 3082 C CA . TRP B 1 176 ? 14.781 4.832 8.43 1 92.62 176 TRP B CA 1
ATOM 3083 C C . TRP B 1 176 ? 15.367 3.441 8.656 1 92.62 176 TRP B C 1
ATOM 3085 O O . TRP B 1 176 ? 16.469 3.307 9.195 1 92.62 176 TRP B O 1
ATOM 3095 N N . VAL B 1 177 ? 14.602 2.449 8.406 1 89.25 177 VAL B N 1
ATOM 3096 C CA . VAL B 1 177 ? 15.156 1.099 8.375 1 89.25 177 VAL B CA 1
ATOM 3097 C C . VAL B 1 177 ? 16.25 1.018 7.316 1 89.25 177 VAL B C 1
ATOM 3099 O O . VAL B 1 177 ? 16.047 1.42 6.168 1 89.25 177 VAL B O 1
ATOM 3102 N N . GLY B 1 178 ? 17.469 0.581 7.723 1 86.69 178 GLY B N 1
ATOM 3103 C CA . GLY B 1 178 ? 18.578 0.441 6.801 1 86.69 178 GLY B CA 1
ATOM 3104 C C . GLY B 1 178 ? 19.406 1.708 6.664 1 86.69 178 GLY B C 1
ATOM 3105 O O . GLY B 1 178 ? 20.359 1.754 5.883 1 86.69 178 GLY B O 1
ATOM 3106 N N . VAL B 1 179 ? 19 2.748 7.355 1 88 179 VAL B N 1
ATOM 3107 C CA . VAL B 1 179 ? 19.703 4.016 7.309 1 88 179 VAL B CA 1
ATOM 3108 C C . VAL B 1 179 ? 20.453 4.238 8.625 1 88 179 VAL B C 1
ATOM 3110 O O . VAL B 1 179 ? 19.875 4.082 9.703 1 88 179 VAL B O 1
ATOM 3113 N N . SER B 1 180 ? 21.594 4.609 8.539 1 85.88 180 SER B N 1
ATOM 3114 C CA . SER B 1 180 ? 22.391 4.809 9.75 1 85.88 180 SER B CA 1
ATOM 3115 C C . SER B 1 180 ? 22 6.098 10.461 1 85.88 180 SER B C 1
ATOM 3117 O O . SER B 1 180 ? 21.5 7.031 9.836 1 85.88 180 SER B O 1
ATOM 3119 N N . LYS B 1 181 ? 22.297 6.129 11.727 1 84.38 181 LYS B N 1
ATOM 3120 C CA . LYS B 1 181 ? 22.031 7.32 12.523 1 84.38 181 LYS B CA 1
ATOM 3121 C C . LYS B 1 181 ? 22.812 8.523 12 1 84.38 181 LYS B C 1
ATOM 3123 O O . LYS B 1 181 ? 22.328 9.648 12.023 1 84.38 181 LYS B O 1
ATOM 3128 N N . HIS B 1 182 ? 23.969 8.227 11.578 1 84.25 182 HIS B N 1
ATOM 3129 C CA . HIS B 1 182 ? 24.812 9.281 11.047 1 84.25 182 HIS B CA 1
ATOM 3130 C C . HIS B 1 182 ? 24.188 9.922 9.805 1 84.25 182 HIS B C 1
ATOM 3132 O O . HIS B 1 182 ? 24.172 11.148 9.672 1 84.25 182 HIS B O 1
ATOM 3138 N N . VAL B 1 183 ? 23.656 9.117 8.984 1 84.62 183 VAL B N 1
ATOM 3139 C CA . VAL B 1 183 ? 23.047 9.586 7.75 1 84.62 183 VAL B CA 1
ATOM 3140 C C . VAL B 1 183 ? 21.797 10.398 8.07 1 84.62 183 VAL B C 1
ATOM 3142 O O . VAL B 1 183 ? 21.578 11.469 7.504 1 84.62 183 VAL B O 1
ATOM 3145 N N . VAL B 1 184 ? 21.047 9.914 9 1 86.94 184 VAL B N 1
ATOM 3146 C CA . VAL B 1 184 ? 19.828 10.602 9.398 1 86.94 184 VAL B CA 1
ATOM 3147 C C . VAL B 1 184 ? 20.188 11.969 10 1 86.94 184 VAL B C 1
ATOM 3149 O O . VAL B 1 184 ? 19.562 12.977 9.672 1 86.94 184 VAL B O 1
ATOM 3152 N N . GLY B 1 185 ? 21.141 11.969 10.812 1 84.62 185 GLY B N 1
ATOM 3153 C CA . GLY B 1 185 ? 21.547 13.188 11.5 1 84.62 185 GLY B CA 1
ATOM 3154 C C . GLY B 1 185 ? 22.078 14.25 10.562 1 84.62 185 GLY B C 1
ATOM 3155 O O . GLY B 1 185 ? 22.125 15.43 10.906 1 84.62 185 GLY B O 1
ATOM 3156 N N . HIS B 1 186 ? 22.453 13.852 9.344 1 82 186 HIS B N 1
ATOM 3157 C CA . HIS B 1 186 ? 23.047 14.781 8.383 1 82 186 HIS B CA 1
ATOM 3158 C C . HIS B 1 186 ? 22.156 14.914 7.145 1 82 186 HIS B C 1
ATOM 3160 O O . HIS B 1 186 ? 22.656 15.156 6.047 1 82 186 HIS B O 1
ATOM 3166 N N . HIS B 1 187 ? 20.922 14.633 7.371 1 83.31 187 HIS B N 1
ATOM 3167 C CA . HIS B 1 187 ? 20.016 14.828 6.238 1 83.31 187 HIS B CA 1
ATOM 3168 C C . HIS B 1 187 ? 20.172 16.219 5.648 1 83.31 187 HIS B C 1
ATOM 3170 O O . HIS B 1 187 ? 20.141 17.219 6.375 1 83.31 187 HIS B O 1
ATOM 3176 N N . PRO B 1 188 ? 20.312 16.375 4.418 1 80.69 188 PRO B N 1
ATOM 3177 C CA . PRO B 1 188 ? 20.656 17.672 3.814 1 80.69 188 PRO B CA 1
ATOM 3178 C C . PRO B 1 188 ? 19.516 18.672 3.9 1 80.69 188 PRO B C 1
ATOM 3180 O O . PRO B 1 188 ? 19.75 19.891 3.883 1 80.69 188 PRO B O 1
ATOM 3183 N N . LYS B 1 189 ? 18.312 18.203 4.059 1 87 189 LYS B N 1
ATOM 3184 C CA . LYS B 1 189 ? 17.172 19.109 3.939 1 87 189 LYS B CA 1
ATOM 3185 C C . LYS B 1 189 ? 16.422 19.234 5.266 1 87 189 LYS B C 1
ATOM 3187 O O . LYS B 1 189 ? 15.656 20.172 5.473 1 87 189 LYS B O 1
ATOM 3192 N N . PHE B 1 190 ? 16.688 18.25 6.164 1 88.56 190 PHE B N 1
ATOM 3193 C CA . PHE B 1 190 ? 15.891 18.25 7.387 1 88.56 190 PHE B CA 1
ATOM 3194 C C . PHE B 1 190 ? 16.781 18.312 8.617 1 88.56 190 PHE B C 1
ATOM 3196 O O . PHE B 1 190 ? 17.859 17.703 8.648 1 88.56 190 PHE B O 1
ATOM 3203 N N . GLN B 1 191 ? 16.297 19.047 9.594 1 87.69 191 GLN B N 1
ATOM 3204 C CA . GLN B 1 191 ? 16.844 19.016 10.945 1 87.69 191 GLN B CA 1
ATOM 3205 C C . GLN B 1 191 ? 15.914 18.281 11.898 1 87.69 191 GLN B C 1
ATOM 3207 O O . GLN B 1 191 ? 14.719 18.578 11.969 1 87.69 191 GLN B O 1
ATOM 3212 N N . PHE B 1 192 ? 16.453 17.359 12.594 1 89 192 PHE B N 1
ATOM 3213 C CA . PHE B 1 192 ? 15.664 16.562 13.523 1 89 192 PHE B CA 1
ATOM 3214 C C . PHE B 1 192 ? 15.938 16.984 14.961 1 89 192 PHE B C 1
ATOM 3216 O O . PHE B 1 192 ? 17.094 16.984 15.406 1 89 192 PHE B O 1
ATOM 3223 N N . ILE B 1 193 ? 14.945 17.375 15.641 1 87.5 193 ILE B N 1
ATOM 3224 C CA . ILE B 1 193 ? 15.047 17.828 17.031 1 87.5 193 ILE B CA 1
ATOM 3225 C C . ILE B 1 193 ? 14.422 16.781 17.953 1 87.5 193 ILE B C 1
ATOM 3227 O O . ILE B 1 193 ? 13.266 16.406 17.781 1 87.5 193 ILE B O 1
ATOM 3231 N N . ASP B 1 194 ? 15.219 16.281 18.922 1 84.56 194 ASP B N 1
ATOM 3232 C CA . ASP B 1 194 ? 14.727 15.289 19.859 1 84.56 194 ASP B CA 1
ATOM 3233 C C . ASP B 1 194 ? 13.773 15.914 20.875 1 84.56 194 ASP B C 1
ATOM 3235 O O . ASP B 1 194 ? 14.102 16.922 21.516 1 84.56 194 ASP B O 1
ATOM 3239 N N . LYS B 1 195 ? 12.633 15.531 20.984 1 73.94 195 LYS B N 1
ATOM 3240 C CA . LYS B 1 195 ? 11.633 16.062 21.906 1 73.94 195 LYS B CA 1
ATOM 3241 C C . LYS B 1 195 ? 11.977 15.703 23.359 1 73.94 195 LYS B C 1
ATOM 3243 O O . LYS B 1 195 ? 11.703 16.469 24.266 1 73.94 195 LYS B O 1
ATOM 3248 N N . ASN B 1 196 ? 12.555 14.688 23.781 1 65.69 196 ASN B N 1
ATOM 3249 C CA . ASN B 1 196 ? 12.922 14.406 25.156 1 65.69 196 ASN B CA 1
ATOM 3250 C C . ASN B 1 196 ? 13.969 15.391 25.672 1 65.69 196 ASN B C 1
ATOM 3252 O O . ASN B 1 196 ? 14.07 15.641 26.875 1 65.69 196 ASN B O 1
ATOM 3256 N N . LYS B 1 197 ? 14.977 15.734 25.016 1 54 197 LYS B N 1
ATOM 3257 C CA . LYS B 1 197 ? 16.062 16.562 25.547 1 54 197 LYS B CA 1
ATOM 3258 C C . LYS B 1 197 ? 15.594 18 25.734 1 54 197 LYS B C 1
ATOM 3260 O O . LYS B 1 197 ? 16.344 18.844 26.25 1 54 197 LYS B O 1
ATOM 3265 N N . SER B 1 198 ? 14.625 18.469 24.906 1 44.28 198 SER B N 1
ATOM 3266 C CA . SER B 1 198 ? 14.383 19.906 25.031 1 44.28 198 SER B CA 1
ATOM 3267 C C . SER B 1 198 ? 13.773 20.25 26.391 1 44.28 198 SER B C 1
ATOM 3269 O O . SER B 1 198 ? 13.625 21.422 26.719 1 44.28 198 SER B O 1
ATOM 3271 N N . MET B 1 199 ? 13.047 19.344 26.969 1 40.62 199 MET B N 1
ATOM 3272 C CA . MET B 1 199 ? 12.555 19.766 28.281 1 40.62 199 MET B CA 1
ATOM 3273 C C . MET B 1 199 ? 13.703 19.984 29.25 1 40.62 199 MET B C 1
ATOM 3275 O O . MET B 1 199 ? 13.523 20.594 30.312 1 40.62 199 MET B O 1
ATOM 3279 N N . ASN B 1 200 ? 14.773 19.359 28.984 1 38 200 ASN B N 1
ATOM 3280 C CA . ASN B 1 200 ? 15.711 19.609 30.078 1 38 200 ASN B CA 1
ATOM 3281 C C . ASN B 1 200 ? 16.328 21 29.953 1 38 200 ASN B C 1
ATOM 3283 O O . ASN B 1 200 ? 17.125 21.406 30.812 1 38 200 ASN B O 1
ATOM 3287 N N . SER B 1 201 ? 16.5 21.547 28.75 1 33.41 201 SER B N 1
ATOM 3288 C CA . SER B 1 201 ? 17.25 22.797 28.875 1 33.41 201 SER B CA 1
ATOM 3289 C C . SER B 1 201 ? 16.359 23.938 29.359 1 33.41 201 SER B C 1
ATOM 3291 O O . SER B 1 201 ? 16.766 25.094 29.344 1 33.41 201 SER B O 1
ATOM 3293 N N . ILE B 1 202 ? 15 23.734 29.484 1 27.36 202 ILE B N 1
ATOM 3294 C CA . ILE B 1 202 ? 14.414 24.859 30.203 1 27.36 202 ILE B CA 1
ATOM 3295 C C . ILE B 1 202 ? 14.562 24.641 31.703 1 27.36 202 ILE B C 1
ATOM 3297 O O . ILE B 1 202 ? 14.336 23.547 32.219 1 27.36 202 ILE B O 1
#

Foldseek 3Di:
DPPPPPLDADAAAPWDDLDVQEIEWADDDPSHLVVVVVSLFQEEEEAEQDFDDCVPPVRVNVSCVVSNHHYHYQHWDPQDPPDDLRARDDLVSLLVVVLLVFFQVRGNYYYYYHGRAQNVLLSSLLLVVLQVDDLVVSVVVRCVRPVDDDPSSSCRSVLRAEEHEDAPVGTDPPRNVVHDPVCSCPPPGYHYHYPVVVVVVD/DPPPPPLDADAAAPWDDLDVQEIEWADDDPSHLVVVVVSLFQEEEEAEQDFDDCVPPVRVNVSCVVSNHHYHYQHWDPQDPPDDLRARDDLVSLLVVVLLVFFQVRGNYYYYYHGRARVVLLSSLLLVVLQVDDLVVSVVVRCVRPVDDDPSSSCRSVQRAEEHEDAPVGTDPPRNVVHDPVCSCPPPGYHYHYPVVVVVVD